Protein AF-E4RZ77-F1 (afdb_monomer_lite)

Organism: Leadbetterella byssophila (strain DSM 17132 / JCM 16389 / KACC 11308 / NBRC 106382 / 4M15) (NCBI:txid649349)

Structure (mmCIF, N/CA/C/O backbone):
data_AF-E4RZ77-F1
#
_entry.id   AF-E4RZ77-F1
#
loop_
_atom_site.group_PDB
_atom_site.id
_atom_site.type_symbol
_atom_site.label_atom_id
_atom_site.label_alt_id
_atom_site.label_comp_id
_atom_site.label_asym_id
_atom_site.label_entity_id
_atom_site.label_seq_id
_atom_site.pdbx_PDB_ins_code
_atom_site.Cartn_x
_atom_site.Cartn_y
_atom_site.Cartn_z
_atom_site.occupancy
_atom_site.B_iso_or_equiv
_atom_site.auth_seq_id
_atom_site.auth_comp_id
_atom_site.auth_asym_id
_atom_site.auth_atom_id
_atom_site.pdbx_PDB_model_num
ATOM 1 N N . MET A 1 1 ? -7.267 -19.653 8.651 1.00 52.59 1 MET A N 1
ATOM 2 C CA . MET A 1 1 ? -7.406 -18.235 8.252 1.00 52.59 1 MET A CA 1
ATOM 3 C C . MET A 1 1 ? -6.114 -17.526 8.634 1.00 52.59 1 MET A C 1
ATOM 5 O O . MET A 1 1 ? -5.550 -17.901 9.654 1.00 52.59 1 MET A O 1
ATOM 9 N N . LYS A 1 2 ? -5.582 -16.616 7.808 1.00 61.81 2 LYS A N 1
ATOM 10 C CA . LYS A 1 2 ? -4.310 -15.924 8.104 1.00 61.81 2 LYS A CA 1
ATOM 11 C C . LYS A 1 2 ? -4.500 -14.942 9.270 1.00 61.81 2 LYS A C 1
ATOM 13 O O . LYS A 1 2 ? -5.600 -14.421 9.427 1.00 61.81 2 LYS A O 1
ATOM 18 N N . ALA A 1 3 ? -3.452 -14.691 10.056 1.00 63.09 3 ALA A N 1
ATOM 19 C CA . ALA A 1 3 ? -3.509 -13.839 11.251 1.00 63.09 3 ALA A CA 1
ATOM 20 C C . ALA A 1 3 ? -4.127 -12.454 10.981 1.00 63.09 3 ALA A C 1
ATOM 22 O O . ALA A 1 3 ? -5.029 -12.033 11.700 1.00 63.09 3 ALA A O 1
ATOM 23 N N . ASP A 1 4 ? -3.731 -11.801 9.888 1.00 61.47 4 ASP A N 1
ATOM 24 C CA . ASP A 1 4 ? -4.245 -10.469 9.545 1.00 61.47 4 ASP A CA 1
ATOM 25 C C . ASP A 1 4 ? -5.733 -10.493 9.177 1.00 61.47 4 ASP A C 1
ATOM 27 O O . ASP A 1 4 ? -6.482 -9.589 9.526 1.00 61.47 4 ASP A O 1
ATOM 31 N N . SER A 1 5 ? -6.185 -11.563 8.519 1.00 66.88 5 SER A N 1
ATOM 32 C CA . SER A 1 5 ? -7.600 -11.761 8.189 1.00 66.88 5 SER A CA 1
ATOM 33 C C . SER A 1 5 ? -8.445 -11.959 9.448 1.00 66.88 5 SER A C 1
ATOM 35 O O . SER A 1 5 ? -9.553 -11.438 9.542 1.00 66.88 5 SER A O 1
ATOM 37 N N . ILE A 1 6 ? -7.901 -12.663 10.448 1.00 71.81 6 ILE A N 1
ATOM 38 C CA . ILE A 1 6 ? -8.545 -12.824 11.755 1.00 71.81 6 ILE A CA 1
ATOM 39 C C . ILE A 1 6 ? -8.648 -11.466 12.463 1.00 71.81 6 ILE A C 1
ATOM 41 O O . ILE A 1 6 ? -9.707 -11.155 13.002 1.00 71.81 6 ILE A O 1
ATOM 45 N N . TYR A 1 7 ? -7.591 -10.648 12.433 1.00 74.56 7 TYR A N 1
ATOM 46 C CA . TYR A 1 7 ? -7.603 -9.316 13.043 1.00 74.56 7 TYR A CA 1
ATOM 47 C C . TYR A 1 7 ? -8.608 -8.379 12.379 1.00 74.56 7 TYR A C 1
ATOM 49 O O . TYR A 1 7 ? -9.510 -7.884 13.051 1.00 74.56 7 TYR A O 1
ATOM 57 N N . ILE A 1 8 ? -8.482 -8.175 11.068 1.00 71.56 8 ILE A N 1
ATOM 58 C CA . ILE A 1 8 ? -9.276 -7.196 10.316 1.00 71.56 8 ILE A CA 1
ATOM 59 C C . ILE A 1 8 ? -10.777 -7.462 10.448 1.00 71.56 8 ILE A C 1
ATOM 61 O O . ILE A 1 8 ? -11.552 -6.521 10.580 1.00 71.56 8 ILE A O 1
ATOM 65 N N . HIS A 1 9 ? -11.189 -8.733 10.450 1.00 73.06 9 HIS A N 1
ATOM 66 C CA . HIS A 1 9 ? -12.605 -9.077 10.547 1.00 73.06 9 HIS A CA 1
ATOM 67 C C . HIS A 1 9 ? -13.142 -9.154 11.964 1.00 73.06 9 HIS A C 1
ATOM 69 O O . HIS A 1 9 ? -14.324 -8.907 12.156 1.00 73.06 9 HIS A O 1
ATOM 75 N N . HIS A 1 10 ? -12.332 -9.527 12.954 1.00 79.44 10 HIS A N 1
ATOM 76 C CA . HIS A 1 10 ? -12.881 -9.879 14.261 1.00 79.44 10 HIS A CA 1
ATOM 77 C C . HIS A 1 10 ? -12.445 -8.961 15.393 1.00 79.44 10 HIS A C 1
ATOM 79 O O . HIS A 1 10 ? -13.068 -9.021 16.448 1.00 79.44 10 HIS A O 1
ATOM 85 N N . PHE A 1 11 ? -11.437 -8.099 15.218 1.00 83.06 11 PHE A N 1
ATOM 86 C CA . PHE A 1 11 ? -10.984 -7.236 16.311 1.00 83.06 11 PHE A CA 1
ATOM 87 C C . PHE A 1 11 ? -12.094 -6.286 16.758 1.00 83.06 11 PHE A C 1
ATOM 89 O O . PHE A 1 11 ? -12.509 -6.318 17.918 1.00 83.06 11 PHE A O 1
ATOM 96 N N . THR A 1 12 ? -12.625 -5.495 15.825 1.00 76.81 12 THR A N 1
ATOM 97 C CA . THR A 1 12 ? -13.691 -4.536 16.119 1.00 76.81 12 THR A CA 1
ATOM 98 C C . THR A 1 12 ? -14.989 -5.220 16.572 1.00 76.81 12 THR A C 1
ATOM 100 O O . THR A 1 12 ? -15.514 -4.815 17.613 1.00 76.81 12 THR A O 1
ATOM 103 N N . PRO A 1 13 ? -15.489 -6.289 15.914 1.00 78.69 13 PRO A N 1
ATOM 104 C CA . PRO A 1 13 ? -16.694 -6.976 16.383 1.00 78.69 13 PRO A CA 1
ATOM 105 C C . PRO A 1 13 ? -16.557 -7.630 17.758 1.00 78.69 13 PRO A C 1
ATOM 107 O O . PRO A 1 13 ? -17.472 -7.521 18.574 1.00 78.69 13 PRO A O 1
ATOM 110 N N . VAL A 1 14 ? -15.423 -8.279 18.053 1.00 83.75 14 VAL A N 1
ATOM 111 C CA . VAL A 1 14 ? -15.197 -8.916 19.362 1.00 83.75 14 VAL A CA 1
ATOM 112 C C . VAL A 1 14 ? -15.096 -7.866 20.464 1.00 83.75 14 VAL A C 1
ATOM 114 O O . VAL A 1 14 ? -15.728 -8.031 21.509 1.00 83.75 14 VAL A O 1
ATOM 117 N N . LEU A 1 15 ? -14.351 -6.781 20.224 1.00 82.88 15 LEU A N 1
ATOM 118 C CA . LEU A 1 15 ? -14.255 -5.660 21.156 1.00 82.88 15 LEU A CA 1
ATOM 119 C C . LEU A 1 15 ? -15.638 -5.070 21.442 1.00 82.88 15 LEU A C 1
ATOM 121 O O . LEU A 1 15 ? -16.030 -4.977 22.603 1.00 82.88 15 LEU A O 1
ATOM 125 N N . ASN A 1 16 ? -16.419 -4.775 20.400 1.00 76.69 16 ASN A N 1
ATOM 126 C CA . ASN A 1 16 ? -17.764 -4.234 20.561 1.00 76.69 16 ASN A CA 1
ATOM 127 C C . ASN A 1 16 ? -18.700 -5.190 21.311 1.00 76.69 16 ASN A C 1
ATOM 129 O O . ASN A 1 16 ? -19.400 -4.771 22.231 1.00 76.69 16 ASN A O 1
ATOM 133 N N . ALA A 1 17 ? -18.689 -6.482 20.978 1.00 79.50 17 ALA A N 1
ATOM 134 C CA . ALA A 1 17 ? -19.526 -7.471 21.649 1.00 79.50 17 ALA A CA 1
ATOM 135 C C . ALA A 1 17 ? -19.209 -7.589 23.152 1.00 79.50 17 ALA A C 1
ATOM 137 O O . ALA A 1 17 ? -20.116 -7.811 23.959 1.00 79.50 17 ALA A O 1
ATOM 138 N N . LEU A 1 18 ? -17.941 -7.436 23.549 1.00 80.50 18 LEU A N 1
ATOM 139 C CA . LEU A 1 18 ? -17.551 -7.418 24.959 1.00 80.50 18 LEU A CA 1
ATOM 140 C C . LEU A 1 18 ? -17.906 -6.095 25.637 1.00 80.50 18 LEU A C 1
ATOM 142 O O . LEU A 1 18 ? -18.475 -6.135 26.724 1.00 80.50 18 LEU A O 1
ATOM 146 N N . CYS A 1 19 ? -17.664 -4.949 24.996 1.00 78.56 19 CYS A N 1
ATOM 147 C CA . CYS A 1 19 ? -18.075 -3.644 25.520 1.00 78.56 19 CYS A CA 1
ATOM 148 C C . CYS A 1 19 ? -19.591 -3.573 25.762 1.00 78.56 19 CYS A C 1
ATOM 150 O O . CYS A 1 19 ? -20.022 -3.082 26.801 1.00 78.56 19 CYS A O 1
ATOM 152 N N . GLN A 1 20 ? -20.408 -4.125 24.858 1.00 75.06 20 GLN A N 1
ATOM 153 C CA . GLN A 1 20 ? -21.867 -4.162 25.016 1.00 75.06 20 GLN A CA 1
ATOM 154 C C . GLN A 1 20 ? -22.331 -5.098 26.137 1.00 75.06 20 GLN A C 1
ATOM 156 O O . GLN A 1 20 ? -23.312 -4.805 26.816 1.00 75.06 20 GLN A O 1
ATOM 161 N N . ARG A 1 21 ? -21.642 -6.224 26.346 1.00 78.06 21 ARG A N 1
ATOM 162 C CA . ARG A 1 21 ? -21.999 -7.199 27.389 1.00 78.06 21 ARG A CA 1
ATOM 163 C C . ARG A 1 21 ? -21.503 -6.803 28.780 1.00 78.06 21 ARG A C 1
ATOM 165 O O . ARG A 1 21 ? -22.135 -7.165 29.771 1.00 78.06 21 ARG A O 1
ATOM 172 N N . TYR A 1 22 ? -20.384 -6.084 28.842 1.00 78.38 22 TYR A N 1
ATOM 173 C CA . TYR A 1 22 ? -19.678 -5.691 30.061 1.00 78.38 22 TYR A CA 1
ATOM 174 C C . TYR A 1 22 ? -19.578 -4.163 30.191 1.00 78.38 22 TYR A C 1
ATOM 176 O O . TYR A 1 22 ? -18.520 -3.640 30.525 1.00 78.38 22 TYR A O 1
ATOM 184 N N . LYS A 1 23 ? -20.683 -3.439 29.958 1.00 74.25 23 LYS A N 1
ATOM 185 C CA . LYS A 1 23 ? -20.753 -1.959 30.006 1.00 74.25 23 LYS A CA 1
ATOM 186 C C . LYS A 1 23 ? -20.242 -1.341 31.315 1.00 74.25 23 LYS A C 1
ATOM 188 O O . LYS A 1 23 ? -19.868 -0.177 31.349 1.00 74.25 23 LYS A O 1
ATOM 193 N N . GLN A 1 24 ? -20.266 -2.111 32.398 1.00 75.38 24 GLN A N 1
ATOM 194 C CA . GLN A 1 24 ? -19.825 -1.733 33.740 1.00 75.38 24 GLN A CA 1
ATOM 195 C C . GLN A 1 24 ? -18.312 -1.883 33.975 1.00 75.38 24 GLN A C 1
ATOM 197 O O . GLN A 1 24 ? -17.826 -1.490 35.033 1.00 75.38 24 GLN A O 1
ATOM 202 N N . VAL A 1 25 ? -17.584 -2.512 33.051 1.00 78.69 25 VAL A N 1
ATOM 203 C CA . VAL A 1 25 ? -16.140 -2.762 33.157 1.00 78.69 25 VAL A CA 1
ATOM 204 C C . VAL A 1 25 ? -15.375 -1.649 32.437 1.00 78.69 25 VAL A C 1
ATOM 206 O O . VAL A 1 25 ? -15.861 -1.118 31.440 1.00 78.69 25 VAL A O 1
ATOM 209 N N . ASP A 1 26 ? -14.186 -1.282 32.935 1.00 78.31 26 ASP A N 1
ATOM 210 C CA . ASP A 1 26 ? -13.347 -0.290 32.257 1.00 78.31 26 ASP A CA 1
ATOM 211 C C . ASP A 1 26 ? -12.991 -0.787 30.847 1.00 78.31 26 ASP A C 1
ATOM 213 O O . ASP A 1 26 ? -12.597 -1.939 30.646 1.00 78.31 26 ASP A O 1
ATOM 217 N N . PHE A 1 27 ? -13.136 0.101 29.866 1.00 75.25 27 PHE A N 1
ATOM 218 C CA . PHE A 1 27 ? -12.788 -0.150 28.477 1.00 75.25 27 PHE A CA 1
ATOM 219 C C . PHE A 1 27 ? -11.354 -0.665 28.319 1.00 75.25 27 PHE A C 1
ATOM 221 O O . PHE A 1 27 ? -11.128 -1.559 27.507 1.00 75.25 27 PHE A O 1
ATOM 228 N N . ASP A 1 28 ? -10.408 -0.138 29.099 1.00 77.00 28 ASP A N 1
ATOM 229 C CA . ASP A 1 28 ? -9.001 -0.534 28.997 1.00 77.00 28 ASP A CA 1
ATOM 230 C C . ASP A 1 28 ? -8.812 -2.012 29.368 1.00 77.00 28 ASP A C 1
ATOM 232 O O . ASP A 1 28 ? -8.105 -2.738 28.672 1.00 77.00 28 ASP A O 1
ATOM 236 N N . ASP A 1 29 ? -9.538 -2.498 30.379 1.00 82.94 29 ASP A N 1
ATOM 237 C CA . ASP A 1 29 ? -9.493 -3.906 30.783 1.00 82.94 29 ASP A CA 1
ATOM 238 C C . ASP A 1 29 ? -10.100 -4.824 29.701 1.00 82.94 29 ASP A C 1
ATOM 240 O O . ASP A 1 29 ? -9.615 -5.936 29.466 1.00 82.94 29 ASP A O 1
ATOM 244 N N . ILE A 1 30 ? -11.157 -4.367 29.015 1.00 83.12 30 ILE A N 1
ATOM 245 C CA . ILE A 1 30 ? -11.759 -5.095 27.886 1.00 83.12 30 ILE A CA 1
ATOM 246 C C . ILE A 1 30 ? -10.797 -5.118 26.695 1.00 83.12 30 ILE A C 1
ATOM 248 O O . ILE A 1 30 ? -10.587 -6.174 26.097 1.00 83.12 30 ILE A O 1
ATOM 252 N N . LEU A 1 31 ? -10.211 -3.970 26.351 1.00 82.31 31 LEU A N 1
ATOM 253 C CA . LEU A 1 31 ? -9.275 -3.830 25.242 1.00 82.31 31 LEU A CA 1
ATOM 254 C C . LEU A 1 31 ? -8.042 -4.722 25.441 1.00 82.31 31 LEU A C 1
ATOM 256 O O . LEU A 1 31 ? -7.656 -5.436 24.513 1.00 82.31 31 LEU A O 1
ATOM 260 N N . ASP A 1 32 ? -7.480 -4.743 26.650 1.00 83.44 32 ASP A N 1
ATOM 261 C CA . ASP A 1 32 ? -6.364 -5.618 27.017 1.00 83.44 32 ASP A CA 1
ATOM 262 C C . ASP A 1 32 ? -6.746 -7.096 26.866 1.00 83.44 32 ASP A C 1
ATOM 264 O O . ASP A 1 32 ? -6.014 -7.876 26.253 1.00 83.44 32 ASP A O 1
ATOM 268 N N . ALA A 1 33 ? -7.933 -7.491 27.338 1.00 87.00 33 ALA A N 1
ATOM 269 C CA . ALA A 1 33 ? -8.407 -8.866 27.200 1.00 87.00 33 ALA A CA 1
ATOM 270 C C . ALA A 1 33 ? -8.591 -9.292 25.731 1.00 87.00 33 ALA A C 1
ATOM 272 O O . ALA A 1 33 ? -8.323 -10.448 25.383 1.00 87.00 33 ALA A O 1
ATOM 273 N N . VAL A 1 34 ? -9.030 -8.374 24.863 1.00 87.06 34 VAL A N 1
ATOM 274 C CA . VAL A 1 34 ? -9.123 -8.607 23.416 1.00 87.06 34 VAL A CA 1
ATOM 275 C C . VAL A 1 34 ? -7.732 -8.737 22.806 1.00 87.06 34 VAL A C 1
ATOM 277 O O . VAL A 1 34 ? -7.481 -9.722 22.112 1.00 87.06 34 VAL A O 1
ATOM 280 N N . HIS A 1 35 ? -6.810 -7.813 23.088 1.00 84.25 35 HIS A N 1
ATOM 281 C CA . HIS A 1 35 ? -5.431 -7.888 22.594 1.00 84.25 35 HIS A CA 1
ATOM 282 C C . HIS A 1 35 ? -4.759 -9.211 22.963 1.00 84.25 35 HIS A C 1
ATOM 284 O O . HIS A 1 35 ? -4.233 -9.899 22.087 1.00 84.25 35 HIS A O 1
ATOM 290 N N . ASP A 1 36 ? -4.876 -9.619 24.220 1.00 85.81 36 ASP A N 1
ATOM 291 C CA . ASP A 1 36 ? -4.378 -10.897 24.709 1.00 85.81 36 ASP A CA 1
ATOM 292 C C . ASP A 1 36 ? -4.995 -12.110 23.978 1.00 85.81 36 ASP A C 1
ATOM 294 O O . ASP A 1 36 ? -4.348 -13.149 23.813 1.00 85.81 36 ASP A O 1
ATOM 298 N N . ALA A 1 37 ? -6.275 -12.039 23.597 1.00 88.56 37 ALA A N 1
ATOM 299 C CA . ALA A 1 37 ? -6.941 -13.111 22.859 1.00 88.56 37 ALA A CA 1
ATOM 300 C C . ALA A 1 37 ? -6.423 -13.217 21.421 1.00 88.56 37 ALA A C 1
ATOM 302 O O . ALA A 1 37 ? -6.232 -14.326 20.915 1.00 88.56 37 ALA A O 1
ATOM 303 N N . PHE A 1 38 ? -6.147 -12.079 20.783 1.00 85.12 38 PHE A N 1
ATOM 304 C CA . PHE A 1 38 ? -5.487 -12.045 19.481 1.00 85.12 38 PHE A CA 1
ATOM 305 C C . PHE A 1 38 ? -4.064 -12.584 19.560 1.00 85.12 38 PHE A C 1
ATOM 307 O O . PHE A 1 38 ? -3.690 -13.415 18.736 1.00 85.12 38 PHE A O 1
ATOM 314 N N . GLU A 1 39 ? -3.297 -12.200 20.576 1.00 84.81 39 GLU A N 1
ATOM 315 C CA . GLU A 1 39 ? -1.945 -12.718 20.783 1.00 84.81 39 GLU A CA 1
ATOM 316 C C . GLU A 1 39 ? -1.955 -14.239 21.020 1.00 84.81 39 GLU A C 1
ATOM 318 O O . GLU A 1 39 ? -1.176 -14.977 20.415 1.00 84.81 39 GLU A O 1
ATOM 323 N N . ALA A 1 40 ? -2.924 -14.745 21.791 1.00 86.00 40 ALA A N 1
ATOM 324 C CA . ALA A 1 40 ? -3.133 -16.181 21.962 1.00 86.00 40 ALA A CA 1
ATOM 325 C C . ALA A 1 40 ? -3.490 -16.898 20.648 1.00 86.00 40 ALA A C 1
ATOM 327 O O . ALA A 1 40 ? -3.106 -18.052 20.464 1.00 86.00 40 ALA A O 1
ATOM 328 N N . SER A 1 41 ? -4.201 -16.235 19.727 1.00 86.25 41 SER A N 1
ATOM 329 C CA . SER A 1 41 ? -4.529 -16.809 18.413 1.00 86.25 41 SER A CA 1
ATOM 330 C C . SER A 1 41 ? -3.292 -17.011 17.532 1.00 86.25 41 SER A C 1
ATOM 332 O O . SER A 1 41 ? -3.253 -17.966 16.760 1.00 86.25 41 SER A O 1
ATOM 334 N N . LEU A 1 42 ? -2.264 -16.162 17.678 1.00 81.38 42 LEU A N 1
ATOM 335 C CA . LEU A 1 42 ? -1.010 -16.260 16.920 1.00 81.38 42 LEU A CA 1
ATOM 336 C C . LEU A 1 42 ? -0.169 -17.470 17.340 1.00 81.38 42 LEU A C 1
ATOM 338 O O . LEU A 1 42 ? 0.537 -18.044 16.515 1.00 81.38 42 LEU A O 1
ATOM 342 N N . SER A 1 43 ? -0.262 -17.849 18.614 1.00 82.31 43 SER A N 1
ATOM 343 C CA . SER A 1 43 ? 0.471 -18.974 19.208 1.00 82.31 43 SER A CA 1
ATOM 344 C C . SER A 1 43 ? -0.324 -20.285 19.201 1.00 82.31 43 SER A C 1
ATOM 346 O O . SER A 1 43 ? 0.134 -21.285 19.748 1.00 82.31 43 SER A O 1
ATOM 348 N N . PHE A 1 44 ? -1.536 -20.298 18.636 1.00 83.25 44 PHE A N 1
ATOM 349 C CA . PHE A 1 44 ? -2.390 -21.481 18.630 1.00 83.25 44 PHE A CA 1
ATOM 350 C C . PHE A 1 44 ? -1.985 -22.440 17.502 1.00 83.25 44 PHE A C 1
ATOM 352 O O . PHE A 1 44 ? -2.116 -22.123 16.324 1.00 83.25 44 PHE A O 1
ATOM 359 N N . GLU A 1 45 ? -1.526 -23.640 17.862 1.00 77.00 45 GLU A N 1
ATOM 360 C CA . GLU A 1 45 ? -1.008 -24.638 16.908 1.00 77.00 45 GLU A CA 1
ATOM 361 C C . GLU A 1 45 ? -2.106 -25.363 16.097 1.00 77.00 45 GLU A C 1
ATOM 363 O O . GLU A 1 45 ? -1.806 -26.119 15.174 1.00 77.00 45 GLU A O 1
ATOM 368 N N . GLY A 1 46 ? -3.388 -25.141 16.417 1.00 80.69 46 GLY A N 1
ATOM 369 C CA . GLY A 1 46 ? -4.534 -25.770 15.753 1.00 80.69 46 GLY A CA 1
ATOM 370 C C . GLY A 1 46 ? -5.284 -24.863 14.770 1.00 80.69 46 GLY A C 1
ATOM 371 O O . GLY A 1 46 ? -5.087 -23.652 14.701 1.00 80.69 46 GLY A O 1
ATOM 372 N N . GLN A 1 47 ? -6.231 -25.437 14.025 1.00 79.69 47 GLN A N 1
ATOM 373 C CA . GLN A 1 47 ? -7.123 -24.655 13.167 1.00 79.69 47 GLN A CA 1
ATOM 374 C C . GLN A 1 47 ? -8.273 -24.042 13.978 1.00 79.69 47 GLN A C 1
ATOM 376 O O . GLN A 1 47 ? -9.059 -24.748 14.609 1.00 79.69 47 GLN A O 1
ATOM 381 N N . ILE A 1 48 ? -8.427 -22.720 13.901 1.00 82.25 48 ILE A N 1
ATOM 382 C CA . ILE A 1 48 ? -9.574 -22.014 14.481 1.00 82.25 48 ILE A CA 1
ATOM 383 C C . ILE A 1 48 ? -10.712 -21.986 13.450 1.00 82.25 48 ILE A C 1
ATOM 385 O O . ILE A 1 48 ? -10.652 -21.241 12.473 1.00 82.25 48 ILE A O 1
ATOM 389 N N . LEU A 1 49 ? -11.739 -22.819 13.648 1.00 77.12 49 LEU A N 1
ATOM 390 C CA . LEU A 1 49 ? -12.867 -22.960 12.709 1.00 77.12 49 LEU A CA 1
ATOM 391 C C . LEU A 1 49 ? -13.858 -21.787 12.760 1.00 77.12 49 LEU A C 1
ATOM 393 O O . LEU A 1 49 ? -14.430 -21.426 11.739 1.00 77.12 49 LEU A O 1
ATOM 397 N N . GLN A 1 50 ? -14.053 -21.186 13.938 1.00 82.62 50 GLN A N 1
ATOM 398 C CA . GLN A 1 50 ? -14.899 -20.003 14.134 1.00 82.62 50 GLN A CA 1
ATOM 399 C C . GLN A 1 50 ? -14.108 -18.915 14.872 1.00 82.62 50 GLN A C 1
ATOM 401 O O . GLN A 1 50 ? -14.205 -18.824 16.099 1.00 82.62 50 GLN A O 1
ATOM 406 N N . PRO A 1 51 ? -13.288 -18.124 14.155 1.00 84.25 51 PRO A N 1
ATOM 407 C CA . PRO A 1 51 ? -12.344 -17.201 14.777 1.00 84.25 51 PRO A CA 1
ATOM 408 C C . PRO A 1 51 ? -13.005 -16.150 15.664 1.00 84.25 51 PRO A C 1
ATOM 410 O O . PRO A 1 51 ? -12.602 -16.035 16.816 1.00 84.25 51 PRO A O 1
ATOM 413 N N . GLY A 1 52 ? -14.074 -15.488 15.210 1.00 81.75 52 GLY A N 1
ATOM 414 C CA . GLY A 1 52 ? -14.814 -14.523 16.034 1.00 81.75 52 GLY A CA 1
ATOM 415 C C . GLY A 1 52 ? -15.324 -15.118 17.355 1.00 81.75 52 GLY A C 1
ATOM 416 O O . GLY A 1 52 ? -15.020 -14.609 18.432 1.00 81.75 52 GLY A O 1
ATOM 417 N N . ALA A 1 53 ? -16.014 -16.264 17.306 1.00 82.12 53 ALA A N 1
ATOM 418 C CA . ALA A 1 53 ? -16.537 -16.931 18.505 1.00 82.12 53 ALA A CA 1
ATOM 419 C C . ALA A 1 53 ? -15.438 -17.512 19.415 1.00 82.12 53 ALA A C 1
ATOM 421 O O . ALA A 1 53 ? -15.636 -17.674 20.623 1.00 82.12 53 ALA A O 1
ATOM 422 N N . TRP A 1 54 ? -14.292 -17.894 18.850 1.00 89.94 54 TRP A N 1
ATOM 423 C CA . TRP A 1 54 ? -13.134 -18.343 19.619 1.00 89.94 54 TRP A CA 1
ATOM 424 C C . TRP A 1 54 ? -12.470 -17.165 20.336 1.00 89.94 54 TRP A C 1
ATOM 426 O O . TRP A 1 54 ? -12.317 -17.218 21.555 1.00 89.94 54 TRP A O 1
ATOM 436 N N . LEU A 1 55 ? -12.169 -16.085 19.608 1.00 88.25 55 LEU A N 1
ATOM 437 C CA . LEU A 1 55 ? -11.562 -14.861 20.134 1.00 88.25 55 LEU A CA 1
ATOM 438 C C . LEU A 1 55 ? -12.416 -14.256 21.237 1.00 88.25 55 LEU A C 1
ATOM 440 O O . LEU A 1 55 ? -11.904 -13.972 22.315 1.00 88.25 55 LEU A O 1
ATOM 444 N N . TYR A 1 56 ? -13.724 -14.156 21.003 1.00 87.19 56 TYR A N 1
ATOM 445 C CA . TYR A 1 56 ? -14.675 -13.692 22.000 1.00 87.19 56 TYR A CA 1
ATOM 446 C C . TYR A 1 56 ? -14.583 -14.493 23.299 1.00 87.19 56 TYR A C 1
ATOM 448 O O . TYR A 1 56 ? -14.434 -13.919 24.371 1.00 87.19 56 TYR A O 1
ATOM 456 N N . ARG A 1 57 ? -14.606 -15.831 23.217 1.00 88.25 57 ARG A N 1
ATOM 457 C CA . ARG A 1 57 ? -14.531 -16.700 24.402 1.00 88.25 57 ARG A CA 1
ATOM 458 C C . ARG A 1 57 ? -13.189 -16.599 25.123 1.00 88.25 57 ARG A C 1
ATOM 460 O O . ARG A 1 57 ? -13.154 -16.679 26.349 1.00 88.25 57 ARG A O 1
ATOM 467 N N . VAL A 1 58 ? -12.085 -16.472 24.389 1.00 90.56 58 VAL A N 1
ATOM 468 C CA . VAL A 1 58 ? -10.749 -16.328 24.987 1.00 90.56 58 VAL A CA 1
ATOM 469 C C . VAL A 1 58 ? -10.621 -14.976 25.686 1.00 90.56 58 VAL A C 1
ATOM 471 O O . VAL A 1 58 ? -10.193 -14.940 26.841 1.00 90.56 58 VAL A O 1
ATOM 474 N N . ALA A 1 59 ? -11.059 -13.899 25.036 1.00 90.19 59 ALA A N 1
ATOM 475 C CA . ALA A 1 59 ? -11.086 -12.558 25.605 1.00 90.19 59 ALA A CA 1
ATOM 476 C C . ALA A 1 59 ? -12.008 -12.489 26.835 1.00 90.19 59 ALA A C 1
ATOM 478 O O . ALA A 1 59 ? -11.574 -12.051 27.895 1.00 90.19 59 ALA A O 1
ATOM 479 N N . GLU A 1 60 ? -13.230 -13.032 26.757 1.00 90.75 60 GLU A N 1
ATOM 480 C CA . GLU A 1 60 ? -14.175 -13.102 27.885 1.00 90.75 60 GLU A CA 1
ATOM 481 C C . GLU A 1 60 ? -13.557 -13.836 29.087 1.00 90.75 60 GLU A C 1
ATOM 483 O O . GLU A 1 60 ? -13.603 -13.352 30.217 1.00 90.75 60 GLU A O 1
ATOM 488 N N . ARG A 1 61 ? -12.908 -14.988 28.864 1.00 90.38 61 ARG A N 1
ATOM 489 C CA . ARG A 1 61 ? -12.246 -15.746 29.940 1.00 90.38 61 ARG A CA 1
ATOM 490 C C . ARG A 1 61 ? -11.109 -14.967 30.589 1.00 90.38 61 ARG A C 1
ATOM 492 O O . ARG A 1 61 ? -10.979 -15.007 31.812 1.00 90.38 61 ARG A O 1
ATOM 499 N N . LYS A 1 62 ? -10.288 -14.283 29.791 1.00 90.88 62 LYS A N 1
ATOM 500 C CA . LYS A 1 62 ? -9.175 -13.463 30.286 1.00 90.88 62 LYS A CA 1
ATOM 501 C C . LYS A 1 62 ? -9.673 -12.264 31.084 1.00 90.88 62 LYS A C 1
ATOM 503 O O . LYS A 1 62 ? -9.189 -12.051 32.196 1.00 90.88 62 LYS A O 1
ATOM 508 N N . LEU A 1 63 ? -10.696 -11.577 30.579 1.00 89.75 63 LEU A N 1
ATOM 509 C CA . LEU A 1 63 ? -11.372 -10.486 31.274 1.00 89.75 63 LEU A CA 1
ATOM 510 C C . LEU A 1 63 ? -11.918 -10.955 32.628 1.00 89.75 63 LEU A C 1
ATOM 512 O O . LEU A 1 63 ? -11.580 -10.399 33.669 1.00 89.75 63 LEU A O 1
ATOM 516 N N . LEU A 1 64 ? -12.694 -12.042 32.648 1.00 88.88 64 LEU A N 1
ATOM 517 C CA . LEU A 1 64 ? -13.257 -12.594 33.884 1.00 88.88 64 LEU A CA 1
ATOM 518 C C . LEU A 1 64 ? -12.174 -13.043 34.874 1.00 88.88 64 LEU A C 1
ATOM 520 O O . LEU A 1 64 ? -12.319 -12.837 36.079 1.00 88.88 64 LEU A O 1
ATOM 524 N N . HIS A 1 65 ? -11.087 -13.649 34.390 1.00 88.19 65 HIS A N 1
ATOM 525 C CA . HIS A 1 65 ? -9.945 -14.021 35.226 1.00 88.19 65 HIS A CA 1
ATOM 526 C C . HIS A 1 65 ? -9.301 -12.787 35.879 1.00 88.19 65 HIS A C 1
ATOM 528 O O . HIS A 1 65 ? -9.038 -12.785 37.083 1.00 88.19 65 HIS A O 1
ATOM 534 N N . PHE A 1 66 ? -9.093 -11.724 35.105 1.00 86.19 66 PHE A N 1
ATOM 535 C CA . PHE A 1 66 ? -8.539 -10.465 35.587 1.00 86.19 66 PHE A CA 1
ATOM 536 C C . PHE A 1 66 ? -9.442 -9.774 36.622 1.00 86.19 66 PHE A C 1
ATOM 538 O O . PHE A 1 66 ? -8.967 -9.408 37.700 1.00 86.19 66 PHE A O 1
ATOM 545 N N . LEU A 1 67 ? -10.747 -9.670 36.348 1.00 85.12 67 LEU A N 1
ATOM 546 C CA . LEU A 1 67 ? -11.726 -9.050 37.250 1.00 85.12 67 LEU A CA 1
ATOM 547 C C . LEU A 1 67 ? -11.813 -9.783 38.593 1.00 85.12 67 LEU A C 1
ATOM 549 O O . LEU A 1 67 ? -11.810 -9.148 39.649 1.00 85.12 67 LEU A O 1
ATOM 553 N N . ARG A 1 68 ? -11.805 -11.126 38.567 1.00 86.12 68 ARG A N 1
ATOM 554 C CA . ARG A 1 68 ? -11.757 -11.955 39.784 1.00 86.12 68 ARG A CA 1
ATOM 555 C C . ARG A 1 68 ? -10.494 -11.691 40.595 1.00 86.12 68 ARG A C 1
ATOM 557 O O . ARG A 1 68 ? -10.579 -11.526 41.804 1.00 86.12 68 ARG A O 1
ATOM 564 N N . LYS A 1 69 ? -9.331 -11.609 39.941 1.00 87.12 69 LYS A N 1
ATOM 565 C CA . LYS A 1 69 ? -8.050 -11.358 40.620 1.00 87.12 69 LYS A CA 1
ATOM 566 C C . LYS A 1 69 ? -8.007 -9.990 41.314 1.00 87.12 69 LYS A C 1
ATOM 568 O O . LYS A 1 69 ? -7.330 -9.855 42.328 1.00 87.12 69 LYS A O 1
ATOM 573 N N . ARG A 1 70 ? -8.721 -8.988 40.789 1.00 82.25 70 ARG A N 1
ATOM 574 C CA . ARG A 1 70 ? -8.814 -7.637 41.369 1.00 82.25 70 ARG A CA 1
ATOM 575 C C . ARG A 1 70 ? -9.996 -7.443 42.332 1.00 82.25 70 ARG A C 1
ATOM 577 O O . ARG A 1 70 ? -10.193 -6.327 42.798 1.00 82.25 70 ARG A O 1
ATOM 584 N N . ASN A 1 71 ? -10.766 -8.494 42.642 1.00 79.31 71 ASN A N 1
ATOM 585 C CA . ASN A 1 71 ? -11.999 -8.414 43.442 1.00 79.31 71 ASN A CA 1
ATOM 586 C C . ASN A 1 71 ? -12.999 -7.358 42.930 1.00 79.31 71 ASN A C 1
ATOM 588 O O . ASN A 1 71 ? -13.741 -6.766 43.711 1.00 79.31 71 ASN A O 1
ATOM 592 N N . ILE A 1 72 ? -13.036 -7.125 41.615 1.00 73.62 72 ILE A N 1
ATOM 593 C CA . ILE A 1 72 ? -13.992 -6.199 41.005 1.00 73.62 72 ILE A CA 1
ATOM 594 C C . ILE A 1 72 ? -15.325 -6.950 40.844 1.00 73.62 72 ILE A C 1
ATOM 596 O O . ILE A 1 72 ? -15.365 -7.962 40.130 1.00 73.62 72 ILE A O 1
ATOM 600 N N . PRO A 1 73 ? -16.420 -6.507 41.495 1.00 68.50 73 PRO A N 1
ATOM 601 C CA . PRO A 1 73 ? -17.731 -7.116 41.312 1.00 68.50 73 PRO A CA 1
ATOM 602 C C . PRO A 1 73 ? -18.166 -6.929 39.857 1.00 68.50 73 PRO A C 1
ATOM 604 O O . PRO A 1 73 ? -18.315 -5.802 39.393 1.00 68.50 73 PRO A O 1
ATOM 607 N N . HIS A 1 74 ? -18.377 -8.023 39.129 1.00 64.81 74 HIS A N 1
ATOM 608 C CA . HIS A 1 74 ? -18.978 -7.964 37.801 1.00 64.81 74 HIS A CA 1
ATOM 609 C C . HIS A 1 74 ? -20.451 -8.341 37.930 1.00 64.81 74 HIS A C 1
ATOM 611 O O . HIS A 1 74 ? -20.781 -9.431 38.399 1.00 64.81 74 HIS A O 1
ATOM 617 N N . LEU A 1 75 ? -21.344 -7.423 37.547 1.00 59.81 75 LEU A N 1
ATOM 618 C CA . LEU A 1 75 ? -22.758 -7.750 37.380 1.00 59.81 75 LEU A CA 1
ATOM 619 C C . LEU A 1 75 ? -22.928 -8.872 36.339 1.00 59.81 75 LEU A C 1
ATOM 621 O O . LEU A 1 75 ? -22.063 -9.030 35.467 1.00 59.81 75 LEU A O 1
ATOM 625 N N . PRO A 1 76 ? -24.026 -9.647 36.417 1.00 60.34 76 PRO A N 1
ATOM 626 C CA . PRO A 1 76 ? -24.369 -10.596 35.370 1.00 60.34 76 PRO A CA 1
ATOM 627 C C . PRO A 1 76 ? -24.410 -9.887 34.003 1.00 60.34 76 PRO A C 1
ATOM 629 O O . PRO A 1 76 ? -24.840 -8.734 33.933 1.00 60.34 76 PRO A O 1
ATOM 632 N N . PRO A 1 77 ? -23.931 -10.551 32.936 1.00 58.56 77 PRO A N 1
ATOM 633 C CA . PRO A 1 77 ? -23.881 -9.966 31.600 1.00 58.56 77 PRO A CA 1
ATOM 634 C C . PRO A 1 77 ? -25.275 -9.525 31.150 1.00 58.56 77 PRO A C 1
ATOM 636 O O . PRO A 1 77 ? -26.249 -10.240 31.394 1.00 58.56 77 PRO A O 1
ATOM 639 N N . ASP A 1 78 ? -25.365 -8.378 30.475 1.00 54.69 78 ASP A N 1
ATOM 640 C CA . ASP A 1 78 ? -26.628 -7.899 29.909 1.00 54.69 78 ASP A CA 1
ATOM 641 C C . ASP A 1 78 ? -27.123 -8.894 28.831 1.00 54.69 78 ASP A C 1
ATOM 643 O O . ASP A 1 78 ? -26.418 -9.129 27.840 1.00 54.69 78 ASP A O 1
ATOM 647 N N . PRO A 1 79 ? -28.303 -9.523 29.002 1.00 52.19 79 PRO A N 1
ATOM 648 C CA . PRO A 1 79 ? -28.833 -10.489 28.043 1.00 52.19 79 PRO A CA 1
ATOM 649 C C . PRO A 1 79 ? -29.309 -9.845 26.729 1.00 52.19 79 PRO A C 1
ATOM 651 O O . PRO A 1 79 ? -29.572 -10.572 25.773 1.00 52.19 79 PRO A O 1
ATOM 654 N N . SER A 1 80 ? -29.411 -8.512 26.653 1.00 52.97 80 SER A N 1
ATOM 655 C CA . SER A 1 80 ? -29.942 -7.772 25.495 1.00 52.97 80 SER A CA 1
ATOM 656 C C . SER A 1 80 ? -28.937 -7.512 24.362 1.00 52.97 80 SER A C 1
ATOM 658 O O . SER A 1 80 ? -29.239 -6.747 23.441 1.00 52.97 80 SER A O 1
ATOM 660 N N . GLY A 1 81 ? -27.758 -8.151 24.402 1.00 50.88 81 GLY A N 1
ATOM 661 C CA . GLY A 1 81 ? -26.683 -7.976 23.422 1.00 50.88 81 GLY A CA 1
ATOM 662 C C . GLY A 1 81 ? -27.192 -7.993 21.977 1.00 50.88 81 GLY A C 1
ATOM 663 O O . GLY A 1 81 ? -27.561 -9.041 21.444 1.00 50.88 81 GLY A O 1
ATOM 664 N N . HIS A 1 82 ? -27.226 -6.817 21.349 1.00 46.41 82 HIS A N 1
ATOM 665 C CA . HIS A 1 82 ? -27.661 -6.665 19.968 1.00 46.41 82 HIS A CA 1
ATOM 666 C C . HIS A 1 82 ? -26.679 -7.383 19.037 1.00 46.41 82 HIS A C 1
ATOM 668 O O . HIS A 1 82 ? -25.473 -7.138 19.077 1.00 46.41 82 HIS A O 1
ATOM 674 N N . LYS A 1 83 ? -27.202 -8.249 18.164 1.00 52.22 83 LYS A N 1
ATOM 675 C CA . LYS A 1 83 ? -26.463 -8.768 17.007 1.00 52.22 83 LYS A CA 1
ATOM 676 C C . LYS A 1 83 ? -26.433 -7.684 15.928 1.00 52.22 83 LYS A C 1
ATOM 678 O O . LYS A 1 83 ? -27.254 -7.709 15.018 1.00 52.22 83 LYS A O 1
ATOM 683 N N . ALA A 1 84 ? -25.548 -6.705 16.076 1.00 57.28 84 ALA A N 1
ATOM 684 C CA . ALA A 1 84 ? -25.206 -5.814 14.971 1.00 57.28 84 ALA A CA 1
ATOM 685 C C . ALA A 1 84 ? -24.381 -6.590 13.928 1.00 57.28 84 ALA A C 1
ATOM 687 O O . ALA A 1 84 ? -23.643 -7.508 14.300 1.00 57.28 84 ALA A O 1
ATOM 688 N N . ASP A 1 85 ? -24.520 -6.244 12.647 1.00 67.75 85 ASP A N 1
ATOM 689 C CA . ASP A 1 85 ? -23.651 -6.776 11.593 1.00 67.75 85 ASP A CA 1
ATOM 690 C C . ASP A 1 85 ? -22.188 -6.386 11.892 1.00 67.75 85 ASP A C 1
ATOM 692 O O . ASP A 1 85 ? -21.911 -5.267 12.332 1.00 67.75 85 ASP A O 1
ATOM 696 N N . GLU A 1 86 ? -21.246 -7.311 11.700 1.00 70.06 86 GLU A N 1
ATOM 697 C CA . GLU A 1 86 ? -19.819 -7.092 11.975 1.00 70.06 86 GLU A CA 1
ATOM 698 C C . GLU A 1 86 ? -19.264 -5.920 11.147 1.00 70.06 86 GLU A C 1
ATOM 700 O O . GLU A 1 86 ? -18.463 -5.120 11.649 1.00 70.06 86 GLU A O 1
ATOM 705 N N . ASP A 1 87 ? -19.726 -5.787 9.899 1.00 72.69 87 ASP A N 1
ATOM 706 C CA . ASP A 1 87 ? -19.329 -4.696 9.009 1.00 72.69 87 ASP A CA 1
ATOM 707 C C . ASP A 1 87 ? -19.879 -3.345 9.496 1.00 72.69 87 ASP A C 1
ATOM 709 O O . ASP A 1 87 ? -19.140 -2.360 9.525 1.00 72.69 87 ASP A O 1
ATOM 713 N N . ASP A 1 88 ? -21.137 -3.299 9.949 1.00 73.38 88 ASP A N 1
ATOM 714 C CA . ASP A 1 88 ? -21.780 -2.075 10.448 1.00 73.38 88 ASP A CA 1
ATOM 715 C C . ASP A 1 88 ? -21.043 -1.515 11.663 1.00 73.38 88 ASP A C 1
ATOM 717 O O . ASP A 1 88 ? -20.758 -0.316 11.737 1.00 73.38 88 ASP A O 1
ATOM 721 N N . VAL A 1 89 ? -20.681 -2.386 12.607 1.00 74.00 89 VAL A N 1
ATOM 722 C CA . VAL A 1 89 ? -19.905 -2.005 13.794 1.00 74.00 89 VAL A CA 1
ATOM 723 C C . VAL A 1 89 ? -18.542 -1.448 13.384 1.00 74.00 89 VAL A C 1
ATOM 725 O O . VAL A 1 89 ? -18.080 -0.444 13.930 1.00 74.00 89 VAL A O 1
ATOM 728 N N . THR A 1 90 ? -17.902 -2.078 12.402 1.00 79.25 90 THR A N 1
ATOM 729 C CA . THR A 1 90 ? -16.563 -1.695 11.951 1.00 79.25 90 THR A CA 1
ATOM 730 C C . THR A 1 90 ? -16.565 -0.351 11.223 1.00 79.25 90 THR A C 1
ATOM 732 O O . THR A 1 90 ? -15.736 0.513 11.520 1.00 79.25 90 THR A O 1
ATOM 735 N N . LEU A 1 91 ? -17.532 -0.125 10.331 1.00 81.56 91 LEU A N 1
ATOM 736 C CA . LEU A 1 91 ? -17.723 1.154 9.640 1.00 81.56 91 LEU A CA 1
ATOM 737 C C . LEU A 1 91 ? -18.106 2.277 10.607 1.00 81.56 91 LEU A C 1
ATOM 739 O O . LEU A 1 91 ? -17.647 3.407 10.453 1.00 81.56 91 LEU A O 1
ATOM 743 N N . THR A 1 92 ? -18.881 1.955 11.640 1.00 79.56 92 THR A N 1
ATOM 744 C CA . THR A 1 92 ? -19.251 2.898 12.697 1.00 79.56 92 THR A CA 1
ATOM 745 C C . THR A 1 92 ? -18.032 3.335 13.515 1.00 79.56 92 THR A C 1
ATOM 747 O O . THR A 1 92 ? -17.842 4.530 13.756 1.00 79.56 92 THR A O 1
ATOM 750 N N . LEU A 1 93 ? -17.154 2.397 13.898 1.00 81.62 93 LEU A N 1
ATOM 751 C CA . LEU A 1 93 ? -15.893 2.735 14.564 1.00 81.62 93 LEU A CA 1
ATOM 752 C C . LEU A 1 93 ? -14.979 3.557 13.648 1.00 81.62 93 LEU A C 1
ATOM 754 O O . LEU A 1 93 ? -14.346 4.508 14.106 1.00 81.62 93 LEU A O 1
ATOM 758 N N . LEU A 1 94 ? -14.910 3.204 12.363 1.00 85.62 94 LEU A N 1
ATOM 759 C CA . LEU A 1 94 ? -14.115 3.934 11.382 1.00 85.62 94 LEU A CA 1
ATOM 760 C C . LEU A 1 94 ? -14.576 5.391 11.253 1.00 85.62 94 LEU A C 1
ATOM 762 O O . LEU A 1 94 ? -13.747 6.294 11.361 1.00 85.62 94 LEU A O 1
ATOM 766 N N . ASP A 1 95 ? -15.879 5.627 11.077 1.00 84.56 95 ASP A N 1
ATOM 767 C CA . ASP A 1 95 ? -16.449 6.976 11.014 1.00 84.56 95 ASP A CA 1
ATOM 768 C C . ASP A 1 95 ? -16.145 7.763 12.294 1.00 84.56 95 ASP A C 1
ATOM 770 O O . ASP A 1 95 ? -15.651 8.888 12.228 1.00 84.56 95 ASP A O 1
ATOM 774 N N . PHE A 1 96 ? -16.326 7.149 13.467 1.00 84.38 96 PHE A N 1
ATOM 775 C CA . PHE A 1 96 ? -15.968 7.778 14.735 1.00 84.38 96 PHE A CA 1
ATOM 776 C C . PHE A 1 96 ? -14.491 8.199 14.768 1.00 84.38 96 PHE A C 1
ATOM 778 O O . PHE A 1 96 ? -14.196 9.375 14.986 1.00 84.38 96 PHE A O 1
ATOM 785 N N . LEU A 1 97 ? -13.564 7.266 14.514 1.00 86.62 97 LEU A N 1
ATOM 786 C CA . LEU A 1 97 ? -12.115 7.497 14.587 1.00 86.62 97 LEU A CA 1
ATOM 787 C C . LEU A 1 97 ? -11.637 8.585 13.622 1.00 86.62 97 LEU A C 1
ATOM 789 O O . LEU A 1 97 ? -10.682 9.302 13.924 1.00 86.62 97 LEU A O 1
ATOM 793 N N . LEU A 1 98 ? -12.302 8.732 12.478 1.00 88.00 98 LEU A N 1
ATOM 794 C CA . LEU A 1 98 ? -11.993 9.771 11.500 1.00 88.00 98 LEU A CA 1
ATOM 795 C C . LEU A 1 98 ? -12.595 11.141 11.847 1.00 88.00 98 LEU A C 1
ATOM 797 O O . LEU A 1 98 ? -12.185 12.136 11.257 1.00 88.00 98 LEU A O 1
ATOM 801 N N . ASN A 1 99 ? -13.489 11.224 12.836 1.00 85.06 99 ASN A N 1
ATOM 802 C CA . ASN A 1 99 ? -14.153 12.465 13.247 1.00 85.06 99 ASN A CA 1
ATOM 803 C C . ASN A 1 99 ? -13.791 12.941 14.671 1.00 85.06 99 ASN A C 1
ATOM 805 O O . ASN A 1 99 ? -14.216 14.020 15.082 1.00 85.06 99 ASN A O 1
ATOM 809 N N . ILE A 1 100 ? -12.975 12.197 15.427 1.00 84.94 100 ILE A N 1
ATOM 810 C CA . ILE A 1 100 ? -12.499 12.603 16.767 1.00 84.94 100 ILE A CA 1
ATOM 811 C C . ILE A 1 100 ? -11.705 13.917 16.738 1.00 84.94 100 ILE A C 1
ATOM 813 O O . ILE A 1 100 ? -11.024 14.223 15.758 1.00 84.94 100 ILE A O 1
ATOM 817 N N . GLU A 1 101 ? -11.708 14.685 17.825 1.00 86.38 101 GLU A N 1
ATOM 818 C CA . GLU A 1 101 ? -10.977 15.956 17.915 1.00 86.38 101 GLU A CA 1
ATOM 819 C C . GLU A 1 101 ? -9.462 15.737 18.113 1.00 86.38 101 GLU A C 1
ATOM 821 O O . GLU A 1 101 ? -8.924 15.725 19.218 1.00 86.38 101 GLU A O 1
ATOM 826 N N . THR A 1 102 ? -8.739 15.508 17.015 1.00 87.62 102 THR A N 1
ATOM 827 C CA . THR A 1 102 ? -7.277 15.365 17.002 1.00 87.62 102 THR A CA 1
ATOM 828 C C . THR A 1 102 ? -6.711 15.710 15.623 1.00 87.62 102 THR A C 1
ATOM 830 O O . THR A 1 102 ? -7.448 15.997 14.683 1.00 87.62 102 THR A O 1
ATOM 833 N N . LYS A 1 103 ? -5.382 15.678 15.478 1.00 90.75 103 LYS A N 1
ATOM 834 C CA . LYS A 1 103 ? -4.719 15.901 14.185 1.00 90.75 103 LYS A CA 1
ATOM 835 C C . LYS A 1 103 ? -5.078 14.791 13.193 1.00 90.75 103 LYS A C 1
ATOM 837 O O . LYS A 1 103 ? -5.024 13.620 13.554 1.00 90.75 103 LYS A O 1
ATOM 842 N N . ASP A 1 104 ? -5.283 15.137 11.926 1.00 91.00 104 ASP A N 1
ATOM 843 C CA . ASP A 1 104 ? -5.638 14.187 10.855 1.00 91.00 104 ASP A CA 1
ATOM 844 C C . ASP A 1 104 ? -4.731 12.958 10.780 1.00 91.00 104 ASP A C 1
ATOM 846 O O . ASP A 1 104 ? -5.199 11.828 10.665 1.00 91.00 104 ASP A O 1
ATOM 850 N N . ARG A 1 105 ? -3.420 13.156 10.938 1.00 92.44 105 ARG A N 1
ATOM 851 C CA . ARG A 1 105 ? -2.464 12.044 10.952 1.00 92.44 105 ARG A CA 1
ATOM 852 C C . ARG A 1 105 ? -2.713 11.062 12.102 1.00 92.44 105 ARG A C 1
ATOM 854 O O . ARG A 1 105 ? -2.530 9.864 11.918 1.00 92.44 105 ARG A O 1
ATOM 861 N N . ASN A 1 106 ? -3.127 11.552 13.270 1.00 92.75 106 ASN A N 1
ATOM 862 C CA . ASN A 1 106 ? -3.462 10.686 14.396 1.00 92.75 106 ASN A CA 1
ATOM 863 C C . ASN A 1 106 ? -4.748 9.912 14.093 1.00 92.75 106 ASN A C 1
ATOM 865 O O . ASN A 1 106 ? -4.757 8.707 14.296 1.00 92.75 106 ASN A O 1
ATOM 869 N N . ARG A 1 107 ? -5.780 10.566 13.537 1.00 92.75 107 ARG A N 1
ATOM 870 C CA . ARG A 1 107 ? -7.032 9.906 13.113 1.00 92.75 107 ARG A CA 1
ATOM 871 C C . ARG A 1 107 ? -6.753 8.711 12.198 1.00 92.75 107 ARG A C 1
ATOM 873 O O . ARG A 1 107 ? -7.201 7.603 12.476 1.00 92.75 107 ARG A O 1
ATOM 880 N N . LEU A 1 108 ? -5.922 8.916 11.170 1.00 94.75 108 LEU A N 1
ATOM 881 C CA . LEU A 1 108 ? -5.502 7.855 10.247 1.00 94.75 108 LEU A CA 1
ATOM 882 C C . LEU A 1 108 ? -4.733 6.733 10.948 1.00 94.75 108 LEU A C 1
ATOM 884 O O . LEU A 1 108 ? -5.012 5.567 10.698 1.00 94.75 108 LEU A O 1
ATOM 888 N N . ALA A 1 109 ? -3.787 7.062 11.833 1.00 93.50 109 ALA A N 1
ATOM 889 C CA . ALA A 1 109 ? -3.025 6.054 12.571 1.00 93.50 109 ALA A CA 1
ATOM 890 C C . ALA A 1 109 ? -3.933 5.172 13.443 1.00 93.50 109 ALA A C 1
ATOM 892 O O . ALA A 1 109 ? -3.744 3.959 13.489 1.00 93.50 109 ALA A O 1
ATOM 893 N N . LEU A 1 110 ? -4.931 5.770 14.102 1.00 91.12 110 LEU A N 1
ATOM 894 C CA . LEU A 1 110 ? -5.891 5.036 14.925 1.00 91.12 110 LEU A CA 1
ATOM 895 C C . LEU A 1 110 ? -6.809 4.157 14.077 1.00 91.12 110 LEU A C 1
ATOM 897 O O . LEU A 1 110 ? -7.002 2.993 14.414 1.00 91.12 110 LEU A O 1
ATOM 901 N N . ALA A 1 111 ? -7.328 4.679 12.963 1.00 91.31 111 ALA A N 1
ATOM 902 C CA . ALA A 1 111 ? -8.147 3.902 12.039 1.00 91.31 111 ALA A CA 1
ATOM 903 C C . ALA A 1 111 ? -7.365 2.714 11.447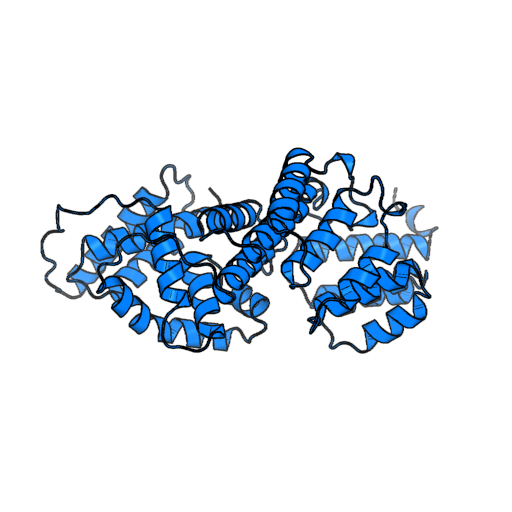 1.00 91.31 111 ALA A C 1
ATOM 905 O O . ALA A 1 111 ? -7.844 1.583 11.471 1.00 91.31 111 ALA A O 1
ATOM 906 N N . LEU A 1 112 ? -6.130 2.933 10.979 1.00 92.19 112 LEU A N 1
ATOM 907 C CA . LEU A 1 112 ? -5.269 1.870 10.442 1.00 92.19 112 LEU A CA 1
ATOM 908 C C . LEU A 1 112 ? -4.951 0.789 11.477 1.00 92.19 112 LEU A C 1
ATOM 910 O O . LEU A 1 112 ? -4.872 -0.378 11.110 1.00 92.19 112 LEU A O 1
ATOM 914 N N . PHE A 1 113 ? -4.810 1.155 12.751 1.00 87.69 113 PHE A N 1
ATOM 915 C CA . PHE A 1 113 ? -4.578 0.191 13.822 1.00 87.69 113 PHE A CA 1
ATOM 916 C C . PHE A 1 113 ? -5.850 -0.583 14.188 1.00 87.69 113 PHE A C 1
ATOM 918 O O . PHE A 1 113 ? -5.897 -1.798 14.031 1.00 87.69 113 PHE A O 1
ATOM 925 N N . TYR A 1 114 ? -6.897 0.113 14.642 1.00 82.50 114 TYR A N 1
ATOM 926 C CA . TYR A 1 114 ? -8.076 -0.524 15.239 1.00 82.50 114 TYR A CA 1
ATOM 927 C C . TYR A 1 114 ? -9.052 -1.125 14.224 1.00 82.50 114 TYR A C 1
ATOM 929 O O . TYR A 1 114 ? -9.786 -2.041 14.582 1.00 82.50 114 TYR A O 1
ATOM 937 N N . VAL A 1 115 ? -9.075 -0.609 12.990 1.00 84.88 115 VAL A N 1
ATOM 938 C CA . VAL A 1 115 ? -9.947 -1.095 11.905 1.00 84.88 115 VAL A CA 1
ATOM 939 C C . VAL A 1 115 ? -9.130 -1.796 10.822 1.00 84.88 115 VAL A C 1
ATOM 941 O O . VAL A 1 115 ? -9.502 -2.865 10.352 1.00 84.88 115 VAL A O 1
ATOM 944 N N . GLY A 1 116 ? -8.004 -1.202 10.419 1.00 84.50 116 GLY A N 1
ATOM 945 C CA . GLY A 1 116 ? -7.147 -1.756 9.367 1.00 84.50 116 GLY A CA 1
ATOM 946 C C . GLY A 1 116 ? -6.285 -2.941 9.809 1.00 84.50 116 GLY A C 1
ATOM 947 O O . GLY A 1 116 ? -5.807 -3.683 8.957 1.00 84.50 116 GLY A O 1
ATOM 948 N N . GLY A 1 117 ? -6.077 -3.128 11.115 1.00 82.25 117 GLY A N 1
ATOM 949 C CA . GLY A 1 117 ? -5.234 -4.192 11.657 1.00 82.25 117 GLY A CA 1
ATOM 950 C C . GLY A 1 117 ? -3.749 -4.079 11.347 1.00 82.25 117 GLY A C 1
ATOM 951 O O . GLY A 1 117 ? -3.030 -5.068 11.465 1.00 82.25 117 GLY A O 1
ATOM 952 N N . LEU A 1 118 ? -3.280 -2.892 10.960 1.00 86.44 118 LEU A N 1
ATOM 953 C CA . LEU A 1 118 ? -1.869 -2.672 10.676 1.00 86.44 118 LEU A CA 1
ATOM 954 C C . LEU A 1 118 ? -1.057 -2.630 11.974 1.00 86.44 118 LEU A C 1
ATOM 956 O O . LEU A 1 118 ? -1.426 -2.005 12.971 1.00 86.44 118 LEU A O 1
ATOM 960 N N . SER A 1 119 ? 0.123 -3.231 11.926 1.00 84.38 119 SER A N 1
ATOM 961 C CA . SER A 1 119 ? 1.139 -3.116 12.960 1.00 84.38 119 SER A CA 1
ATOM 962 C C . SER A 1 119 ? 1.708 -1.696 13.039 1.00 84.38 119 SER A C 1
ATOM 964 O O . SER A 1 119 ? 1.635 -0.886 12.115 1.00 84.38 119 SER A O 1
ATOM 966 N N . ARG A 1 120 ? 2.385 -1.390 14.151 1.00 88.38 120 ARG A N 1
ATOM 967 C CA . ARG A 1 120 ? 3.048 -0.088 14.347 1.00 88.38 120 ARG A CA 1
ATOM 968 C C . ARG A 1 120 ? 4.077 0.232 13.258 1.00 88.38 120 ARG A C 1
ATOM 970 O O . ARG A 1 120 ? 4.220 1.400 12.910 1.00 88.38 120 ARG A O 1
ATOM 977 N N . LYS A 1 121 ? 4.790 -0.780 12.750 1.00 86.31 121 LYS A N 1
ATOM 978 C CA . LYS A 1 121 ? 5.779 -0.626 11.672 1.00 86.31 121 LYS A CA 1
ATOM 979 C C . LYS A 1 121 ? 5.100 -0.306 10.338 1.00 86.31 121 LYS A C 1
ATOM 981 O O . LYS A 1 121 ? 5.507 0.641 9.672 1.00 86.31 121 LYS A O 1
ATOM 986 N N . GLU A 1 122 ? 4.041 -1.039 9.995 1.00 88.94 122 GLU A N 1
ATOM 987 C CA . GLU A 1 122 ? 3.248 -0.804 8.779 1.00 88.94 122 GLU A CA 1
ATOM 988 C C . GLU A 1 122 ? 2.619 0.602 8.811 1.00 88.94 122 GLU A C 1
ATOM 990 O O . GLU A 1 122 ? 2.774 1.373 7.867 1.00 88.94 122 GLU A O 1
ATOM 995 N N . ILE A 1 123 ? 2.039 1.020 9.946 1.00 91.88 123 ILE A N 1
ATOM 996 C CA . ILE A 1 123 ? 1.497 2.384 10.123 1.00 91.88 123 ILE A CA 1
ATOM 997 C C . ILE A 1 123 ? 2.595 3.450 10.005 1.00 91.88 123 ILE A C 1
ATOM 999 O O . ILE A 1 123 ? 2.385 4.490 9.378 1.00 91.88 123 ILE A O 1
ATOM 1003 N N . ALA A 1 124 ? 3.761 3.220 10.616 1.00 92.19 124 ALA A N 1
ATOM 1004 C CA . ALA A 1 124 ? 4.895 4.139 10.553 1.00 92.19 124 ALA A CA 1
ATOM 1005 C C . ALA A 1 124 ? 5.360 4.361 9.107 1.00 92.19 124 ALA A C 1
ATOM 1007 O O . ALA A 1 124 ? 5.562 5.508 8.703 1.00 92.19 124 ALA A O 1
ATOM 1008 N N . SER A 1 125 ? 5.452 3.284 8.321 1.00 89.62 125 SER A N 1
ATOM 1009 C CA . SER A 1 125 ? 5.798 3.344 6.898 1.00 89.62 125 SER A CA 1
ATOM 1010 C C . SER A 1 125 ? 4.705 4.048 6.084 1.00 89.62 125 SER A C 1
ATOM 1012 O O . SER A 1 125 ? 4.980 5.052 5.424 1.00 89.62 125 SER A O 1
ATOM 1014 N N . ALA A 1 126 ? 3.443 3.626 6.228 1.00 91.81 126 ALA A N 1
ATOM 1015 C CA . ALA A 1 126 ? 2.293 4.189 5.517 1.00 91.81 126 ALA A CA 1
ATOM 1016 C C . ALA A 1 126 ? 2.115 5.703 5.747 1.00 91.81 126 ALA A C 1
ATOM 1018 O O . ALA A 1 126 ? 1.778 6.445 4.824 1.00 91.81 126 ALA A O 1
ATOM 1019 N N . LEU A 1 127 ? 2.359 6.182 6.972 1.00 93.31 127 LEU A N 1
ATOM 1020 C CA . LEU A 1 127 ? 2.224 7.597 7.338 1.00 93.31 127 LEU A CA 1
ATOM 1021 C C . LEU A 1 127 ? 3.541 8.382 7.293 1.00 93.31 127 LEU A C 1
ATOM 1023 O O . LEU A 1 127 ? 3.537 9.575 7.616 1.00 93.31 127 LEU A O 1
ATOM 1027 N N . LYS A 1 128 ? 4.652 7.737 6.912 1.00 90.94 128 LYS A N 1
ATOM 1028 C CA . LYS A 1 128 ? 6.008 8.308 6.886 1.00 90.94 128 LYS A CA 1
ATOM 1029 C C . LYS A 1 128 ? 6.388 9.003 8.199 1.00 90.94 128 LYS A C 1
ATOM 1031 O O . LYS A 1 128 ? 6.809 10.162 8.223 1.00 90.94 128 LYS A O 1
ATOM 1036 N N . ILE A 1 129 ? 6.205 8.305 9.318 1.00 94.00 129 ILE A N 1
ATOM 1037 C CA . ILE A 1 129 ? 6.573 8.774 10.661 1.00 94.00 129 ILE A CA 1
ATOM 1038 C C . ILE A 1 129 ? 7.407 7.737 11.402 1.00 94.00 129 ILE A C 1
ATOM 1040 O O . ILE A 1 129 ? 7.414 6.563 11.063 1.00 94.00 129 ILE A O 1
ATOM 1044 N N . GLN A 1 130 ? 8.091 8.169 12.460 1.00 91.25 130 GLN A N 1
ATOM 1045 C CA . GLN A 1 130 ? 8.860 7.259 13.304 1.00 91.25 130 GLN A CA 1
ATOM 1046 C C . GLN A 1 130 ? 7.940 6.296 14.084 1.00 91.25 130 GLN A C 1
ATOM 1048 O O . GLN A 1 130 ? 6.916 6.753 14.609 1.00 91.25 130 GLN A O 1
ATOM 1053 N N . PRO A 1 131 ? 8.307 5.008 14.253 1.00 89.31 131 PRO A N 1
ATOM 1054 C CA . PRO A 1 131 ? 7.518 4.035 15.021 1.00 89.31 131 PRO A CA 1
ATOM 1055 C C . PRO A 1 131 ? 7.178 4.495 16.447 1.00 89.31 131 PRO A C 1
ATOM 1057 O O . PRO A 1 131 ? 6.071 4.264 16.939 1.00 89.31 131 PRO A O 1
ATOM 1060 N N . GLU A 1 132 ? 8.086 5.234 17.093 1.00 91.19 132 GLU A N 1
ATOM 1061 C CA . GLU A 1 132 ? 7.867 5.774 18.439 1.00 91.19 132 GLU A CA 1
ATOM 1062 C C . GLU A 1 132 ? 6.728 6.809 18.481 1.00 91.19 132 GLU A C 1
ATOM 1064 O O . GLU A 1 132 ? 6.032 6.938 19.489 1.00 91.19 132 GLU A O 1
ATOM 1069 N N . ASN A 1 133 ? 6.485 7.525 17.376 1.00 93.12 133 ASN A N 1
ATOM 1070 C CA . ASN A 1 133 ? 5.354 8.446 17.269 1.00 93.12 133 ASN A CA 1
ATOM 1071 C C . ASN A 1 133 ? 4.032 7.684 17.151 1.00 93.12 133 ASN A C 1
ATOM 1073 O O . ASN A 1 133 ? 3.066 8.078 17.798 1.00 93.12 133 ASN A O 1
ATOM 1077 N N . VAL A 1 134 ? 3.997 6.576 16.398 1.00 92.12 134 VAL A N 1
ATOM 1078 C CA . VAL A 1 134 ? 2.811 5.703 16.319 1.00 92.12 134 VAL A CA 1
ATOM 1079 C C . VAL A 1 134 ? 2.457 5.177 17.707 1.00 92.12 134 VAL A C 1
ATOM 1081 O O . VAL A 1 134 ? 1.318 5.299 18.145 1.00 92.12 134 VAL A O 1
ATOM 1084 N N . LYS A 1 135 ? 3.450 4.682 18.453 1.00 89.50 135 LYS A N 1
ATOM 1085 C CA . LYS A 1 135 ? 3.263 4.210 19.832 1.00 89.50 135 LYS A CA 1
ATOM 1086 C C . LYS A 1 135 ? 2.669 5.289 20.743 1.00 89.50 135 LYS A C 1
ATOM 1088 O O . LYS A 1 135 ? 1.717 5.007 21.463 1.00 89.50 135 LYS A O 1
ATOM 1093 N N . LYS A 1 136 ? 3.175 6.527 20.682 1.00 90.25 136 LYS A N 1
ATOM 1094 C CA . LYS A 1 136 ? 2.630 7.660 21.456 1.00 90.25 136 LYS A CA 1
ATOM 1095 C C . LYS A 1 136 ? 1.192 8.010 21.065 1.00 90.25 136 LYS A C 1
ATOM 1097 O O . LYS A 1 136 ? 0.428 8.431 21.928 1.00 90.25 136 LYS A O 1
ATOM 1102 N N . ILE A 1 137 ? 0.833 7.874 19.786 1.00 91.50 137 ILE A N 1
ATOM 1103 C CA . ILE A 1 137 ? -0.539 8.094 19.309 1.00 91.50 137 ILE A CA 1
ATOM 1104 C C . ILE A 1 137 ? -1.473 7.031 19.904 1.00 91.50 137 ILE A C 1
ATOM 1106 O O . ILE A 1 137 ? -2.470 7.396 20.519 1.00 91.50 137 ILE A O 1
ATOM 1110 N N . LEU A 1 138 ? -1.103 5.749 19.805 1.00 87.06 138 LEU A N 1
ATOM 1111 C CA . LEU A 1 138 ? -1.896 4.626 20.325 1.00 87.06 138 LEU A CA 1
ATOM 1112 C C . LEU A 1 138 ? -2.049 4.655 21.854 1.00 87.06 138 LEU A C 1
ATOM 1114 O O . LEU A 1 138 ? -3.113 4.374 22.388 1.00 87.06 138 LEU A O 1
ATOM 1118 N N . GLN A 1 139 ? -1.009 5.057 22.586 1.00 84.88 139 GLN A N 1
ATOM 1119 C CA . GLN A 1 139 ? -1.096 5.194 24.046 1.00 84.88 139 GLN A CA 1
ATOM 1120 C C . GLN A 1 139 ? -2.083 6.279 24.493 1.00 84.88 139 GLN A C 1
ATOM 1122 O O . GLN A 1 139 ? -2.605 6.214 25.599 1.00 84.88 139 GLN A O 1
ATOM 1127 N N . ARG A 1 140 ? -2.323 7.297 23.659 1.00 83.00 140 ARG A N 1
ATOM 1128 C CA . ARG A 1 140 ? -3.255 8.391 23.965 1.00 83.00 140 ARG A CA 1
ATOM 1129 C C . ARG A 1 140 ? -4.683 8.097 23.503 1.00 83.00 140 ARG A C 1
ATOM 1131 O O . ARG A 1 140 ? -5.591 8.814 23.908 1.00 83.00 140 ARG A O 1
ATOM 1138 N N . SER A 1 141 ? -4.892 7.088 22.654 1.00 79.88 141 SER A N 1
ATOM 1139 C CA . SER A 1 141 ? -6.209 6.785 22.086 1.00 79.88 141 SER A CA 1
ATOM 1140 C C . SER A 1 141 ? -7.114 5.942 22.966 1.00 79.88 141 SER A C 1
ATOM 1142 O O . SER A 1 141 ? -8.303 5.875 22.674 1.00 79.88 141 SER A O 1
ATOM 1144 N N . THR A 1 142 ? -6.602 5.344 24.041 1.00 70.38 142 THR A N 1
ATOM 1145 C CA . THR A 1 142 ? -7.408 4.598 25.023 1.00 70.38 142 THR A CA 1
ATOM 1146 C C . THR A 1 142 ? -8.548 5.450 25.585 1.00 70.38 142 THR A C 1
ATOM 1148 O O . THR A 1 142 ? -9.710 5.054 25.516 1.00 70.38 142 THR A O 1
ATOM 1151 N N . GLY A 1 143 ? -8.251 6.688 25.998 1.00 70.50 143 GLY A N 1
ATOM 1152 C CA . GLY A 1 143 ? -9.271 7.644 26.448 1.00 70.50 143 GLY A CA 1
ATOM 1153 C C . GLY A 1 143 ? -10.294 8.012 25.363 1.00 70.50 143 GLY A C 1
ATOM 1154 O O . GLY A 1 143 ? -11.481 8.128 25.647 1.00 70.50 143 GLY A O 1
ATOM 1155 N N . ILE A 1 144 ? -9.855 8.118 24.105 1.00 69.31 144 ILE A N 1
ATOM 1156 C CA . ILE A 1 144 ? -10.722 8.450 22.962 1.00 69.31 144 ILE A CA 1
ATOM 1157 C C . ILE A 1 144 ? -11.676 7.292 22.636 1.00 69.31 144 ILE A C 1
ATOM 1159 O O . ILE A 1 144 ? -12.858 7.508 22.376 1.00 69.31 144 ILE A O 1
ATOM 1163 N N . LEU A 1 145 ? -11.184 6.053 22.657 1.00 70.56 145 LEU A N 1
ATOM 1164 C CA . LEU A 1 145 ? -12.018 4.876 22.423 1.00 70.56 145 LEU A CA 1
ATOM 1165 C C . LEU A 1 145 ? -13.050 4.681 23.534 1.00 70.56 145 LEU A C 1
ATOM 1167 O O . LEU A 1 145 ? -14.198 4.354 23.238 1.00 70.56 145 LEU A O 1
ATOM 1171 N N . ARG A 1 146 ? -12.679 4.965 24.788 1.00 69.56 146 ARG A N 1
ATOM 1172 C CA . ARG A 1 146 ? -13.604 4.952 25.928 1.00 69.56 146 ARG A CA 1
ATOM 1173 C C . ARG A 1 146 ? -14.807 5.882 25.703 1.00 69.56 146 ARG A C 1
ATOM 1175 O O . ARG A 1 146 ? -15.935 5.506 26.004 1.00 69.56 146 ARG A O 1
ATOM 1182 N N . GLU A 1 147 ? -14.602 7.065 25.121 1.00 64.56 147 GLU A N 1
ATOM 1183 C CA . GLU A 1 147 ? -15.695 7.989 24.771 1.00 64.56 147 GLU A CA 1
ATOM 1184 C C . GLU A 1 147 ? -16.584 7.504 23.615 1.00 64.56 147 GLU A C 1
ATOM 1186 O O . GLU A 1 147 ? -17.752 7.892 23.540 1.00 64.56 147 GLU A O 1
ATOM 1191 N N . SER A 1 148 ? -16.049 6.681 22.708 1.00 64.06 148 SER A N 1
ATOM 1192 C CA . SER A 1 148 ? -16.791 6.104 21.578 1.00 64.06 148 SER A CA 1
ATOM 1193 C C . SER A 1 148 ? -17.872 5.139 22.049 1.00 64.06 148 SER A C 1
ATOM 1195 O O . SER A 1 148 ? -19.032 5.266 21.672 1.00 64.06 148 SER A O 1
ATOM 1197 N N . TYR A 1 149 ? -17.503 4.212 22.937 1.00 61.12 149 TYR A N 1
ATOM 1198 C CA . TYR A 1 149 ? -18.398 3.159 23.421 1.00 61.12 149 TYR A CA 1
ATOM 1199 C C . TYR A 1 149 ? -19.465 3.658 24.400 1.00 61.12 149 TYR A C 1
ATOM 1201 O O . TYR A 1 149 ? -20.480 2.994 24.591 1.00 61.12 149 TYR A O 1
ATOM 1209 N N . ASN A 1 150 ? -19.269 4.845 24.978 1.00 58.41 150 ASN A N 1
ATOM 1210 C CA . ASN A 1 150 ? -20.302 5.530 25.753 1.00 58.41 150 ASN A CA 1
ATOM 1211 C C . ASN A 1 150 ? -21.363 6.209 24.868 1.00 58.41 150 ASN A C 1
ATOM 1213 O O . ASN A 1 150 ? -22.397 6.632 25.384 1.00 58.41 150 ASN A O 1
ATOM 1217 N N . ARG A 1 151 ? -21.129 6.347 23.554 1.00 57.03 151 ARG A N 1
ATOM 1218 C CA . ARG A 1 151 ? -22.135 6.850 22.614 1.00 57.03 151 ARG A CA 1
ATOM 1219 C C . ARG A 1 151 ? -22.923 5.680 22.045 1.00 57.03 151 ARG A C 1
ATOM 1221 O O . ARG A 1 151 ? -22.352 4.692 21.598 1.00 57.03 151 ARG A O 1
ATOM 1228 N N . ASP A 1 152 ? -24.240 5.830 22.010 1.00 55.34 152 ASP A N 1
ATOM 1229 C CA . ASP A 1 152 ? -25.122 4.923 21.281 1.00 55.34 152 ASP A CA 1
ATOM 1230 C C . ASP A 1 152 ? -24.927 5.183 19.776 1.00 55.34 152 ASP A C 1
ATOM 1232 O O . ASP A 1 152 ? -25.558 6.053 19.165 1.00 55.34 152 ASP A O 1
ATOM 1236 N N . LEU A 1 153 ? -23.912 4.537 19.200 1.00 57.84 153 LEU A N 1
ATOM 1237 C CA . LEU A 1 153 ? -23.532 4.713 17.806 1.00 57.84 153 LEU A CA 1
ATOM 1238 C C . LEU A 1 153 ? -24.474 3.879 16.932 1.00 57.84 153 LEU A C 1
ATOM 1240 O O . LEU A 1 153 ? -24.202 2.722 16.621 1.00 57.84 153 LEU A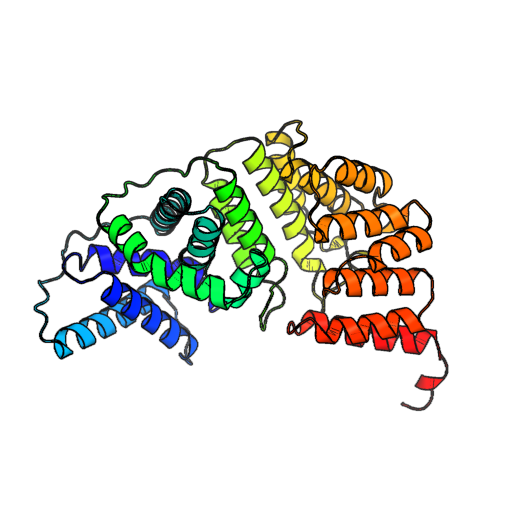 O 1
ATOM 1244 N N . ALA A 1 154 ? -25.608 4.464 16.548 1.00 56.84 154 ALA A N 1
ATOM 1245 C CA . ALA A 1 154 ? -26.468 3.863 15.535 1.00 56.84 154 ALA A CA 1
ATOM 1246 C C . ALA A 1 154 ? -25.678 3.684 14.219 1.00 56.84 154 ALA A C 1
ATOM 1248 O O . ALA A 1 154 ? -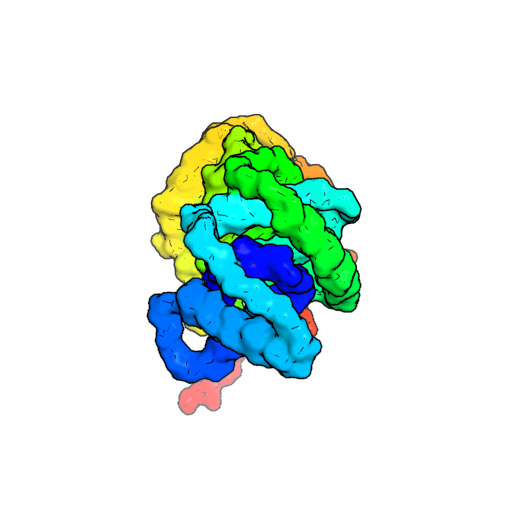24.982 4.631 13.827 1.00 56.84 154 ALA A O 1
ATOM 1249 N N . PRO A 1 155 ? -25.804 2.535 13.521 1.00 58.41 155 PRO A N 1
ATOM 1250 C CA . PRO A 1 155 ? -25.130 2.307 12.249 1.00 58.41 155 PRO A CA 1
ATOM 1251 C C . PRO A 1 155 ? -25.438 3.436 11.268 1.00 58.41 155 PRO A C 1
ATOM 1253 O O . PRO A 1 155 ? -26.602 3.758 11.009 1.00 58.41 155 PRO A O 1
ATOM 1256 N N . LYS A 1 156 ? -24.392 4.062 10.733 1.00 66.44 156 LYS A N 1
ATOM 1257 C CA . LYS A 1 156 ? -24.505 5.077 9.686 1.00 66.44 156 LYS A CA 1
ATOM 1258 C C . LYS A 1 156 ? -23.522 4.749 8.582 1.00 66.44 156 LYS A C 1
ATOM 1260 O O . LYS A 1 156 ? -22.361 4.467 8.851 1.00 66.44 156 LYS A O 1
ATOM 1265 N N . VAL A 1 157 ? -23.997 4.851 7.344 1.00 71.25 157 VAL A N 1
ATOM 1266 C CA . VAL A 1 157 ? -23.137 4.905 6.160 1.00 71.25 157 VAL A CA 1
ATOM 1267 C C . VAL A 1 157 ? -22.151 6.063 6.358 1.00 71.25 157 VAL A C 1
ATOM 1269 O O . VAL A 1 157 ? -22.608 7.207 6.479 1.00 71.25 157 VAL A O 1
ATOM 1272 N N . PRO A 1 158 ? -20.829 5.808 6.429 1.00 79.00 158 PRO A N 1
ATOM 1273 C CA . PRO A 1 158 ? -19.856 6.876 6.597 1.00 79.00 158 PRO A CA 1
ATOM 1274 C C . PRO A 1 158 ? -19.930 7.840 5.415 1.00 79.00 158 PRO A C 1
ATOM 1276 O O . PRO A 1 158 ? -19.960 7.422 4.249 1.00 79.00 158 PRO A O 1
ATOM 1279 N N . LYS A 1 159 ? -19.939 9.143 5.705 1.00 84.00 159 LYS A N 1
ATOM 1280 C CA . LYS A 1 159 ? -19.856 10.156 4.649 1.00 84.00 159 LYS A CA 1
ATOM 1281 C C . LYS A 1 159 ? -18.478 10.099 4.013 1.00 84.00 159 LYS A C 1
ATOM 1283 O O . LYS A 1 159 ? -17.465 10.008 4.709 1.00 84.00 159 LYS A O 1
ATOM 1288 N N . ALA A 1 160 ? -18.423 10.201 2.692 1.00 86.44 160 ALA A N 1
ATOM 1289 C CA . ALA A 1 160 ? -17.148 10.236 1.998 1.00 86.44 160 ALA A CA 1
ATOM 1290 C C . ALA A 1 160 ? -16.363 11.503 2.384 1.00 86.44 160 ALA A C 1
ATOM 1292 O O . ALA A 1 160 ? -16.804 12.630 2.154 1.00 86.44 160 ALA A O 1
ATOM 1293 N N . SER A 1 161 ? -15.182 11.305 2.966 1.00 90.56 161 SER A N 1
ATOM 1294 C CA . SER A 1 161 ? -14.248 12.362 3.355 1.00 90.56 161 SER A CA 1
ATOM 1295 C C . SER A 1 161 ? -12.855 12.075 2.801 1.00 90.56 161 SER A C 1
ATOM 1297 O O . SER A 1 161 ? -12.508 10.928 2.508 1.00 90.56 161 SER A O 1
ATOM 1299 N N . SER A 1 162 ? -12.021 13.109 2.684 1.00 90.69 162 SER A N 1
ATOM 1300 C CA . SER A 1 162 ? -10.637 12.948 2.226 1.00 90.69 162 SER A CA 1
ATOM 1301 C C . SER A 1 162 ? -9.835 12.002 3.128 1.00 90.69 162 SER A C 1
ATOM 1303 O O . SER A 1 162 ? -9.064 11.189 2.621 1.00 90.69 162 SER A O 1
ATOM 1305 N N . GLN A 1 163 ? -10.048 12.047 4.449 1.00 91.88 163 GLN A N 1
ATOM 1306 C CA . GLN A 1 163 ? -9.368 11.153 5.392 1.00 91.88 163 GLN A CA 1
ATOM 1307 C C . GLN A 1 163 ? -9.857 9.706 5.266 1.00 91.88 163 GLN A C 1
ATOM 1309 O O . GLN A 1 163 ? -9.046 8.790 5.363 1.00 91.88 163 GLN A O 1
ATOM 1314 N N . LEU A 1 164 ? -11.149 9.483 5.004 1.00 93.75 164 LEU A N 1
ATOM 1315 C CA . LEU A 1 164 ? -11.688 8.141 4.779 1.00 93.75 164 LEU A CA 1
ATOM 1316 C C . LEU A 1 164 ? -11.120 7.517 3.503 1.00 93.75 164 LEU A C 1
ATOM 1318 O O . LEU A 1 164 ? -10.628 6.390 3.531 1.00 93.75 164 LEU A O 1
ATOM 1322 N N . LEU A 1 165 ? -11.095 8.270 2.402 1.00 94.75 165 LEU A N 1
ATOM 1323 C CA . LEU A 1 165 ? -10.478 7.818 1.154 1.00 94.75 165 LEU A CA 1
ATOM 1324 C C . LEU A 1 165 ? -8.972 7.570 1.321 1.00 94.75 165 LEU A C 1
ATOM 1326 O O . LEU A 1 165 ? -8.443 6.590 0.795 1.00 94.75 165 LEU A O 1
ATOM 1330 N N . GLN A 1 166 ? -8.285 8.407 2.104 1.00 95.38 166 GLN A N 1
ATOM 1331 C CA . GLN A 1 166 ? -6.876 8.206 2.426 1.00 95.38 166 GLN A CA 1
ATOM 1332 C C . GLN A 1 166 ? -6.651 6.946 3.268 1.00 95.38 166 GLN A C 1
ATOM 1334 O O . GLN A 1 166 ? -5.733 6.188 2.964 1.00 95.38 166 GLN A O 1
ATOM 1339 N N . PHE A 1 167 ? -7.485 6.684 4.278 1.00 95.62 167 PHE A N 1
ATOM 1340 C CA . PHE A 1 167 ? -7.449 5.442 5.052 1.00 95.62 167 PHE A CA 1
ATOM 1341 C C . PHE A 1 167 ? -7.602 4.218 4.141 1.00 95.62 167 PHE A C 1
ATOM 1343 O O . PHE A 1 167 ? -6.757 3.324 4.177 1.00 95.62 167 PHE A O 1
ATOM 1350 N N . LEU A 1 168 ? -8.621 4.212 3.275 1.00 95.94 168 LEU A N 1
ATOM 1351 C CA . LEU A 1 168 ? -8.886 3.112 2.345 1.00 95.94 168 LEU A CA 1
ATOM 1352 C C . LEU A 1 168 ? -7.715 2.899 1.378 1.00 95.94 168 LEU A C 1
ATOM 1354 O O . LEU A 1 168 ? -7.290 1.767 1.156 1.00 95.94 168 LEU A O 1
ATOM 1358 N N . TYR A 1 169 ? -7.152 3.983 0.838 1.00 96.25 169 TYR A N 1
ATOM 1359 C CA . TYR A 1 169 ? -5.986 3.924 -0.041 1.00 96.25 169 TYR A CA 1
ATOM 1360 C C . TYR A 1 169 ? -4.744 3.356 0.663 1.00 96.25 169 TYR A C 1
ATOM 1362 O O . TYR A 1 169 ? -4.043 2.525 0.088 1.00 96.25 169 TYR A O 1
ATOM 1370 N N . LEU A 1 170 ? -4.476 3.763 1.908 1.00 95.62 170 LEU A N 1
ATOM 1371 C CA . LEU A 1 170 ? -3.346 3.251 2.691 1.00 95.62 170 LEU A CA 1
ATOM 1372 C C . LEU A 1 170 ? -3.529 1.773 3.062 1.00 95.62 170 LEU A C 1
ATOM 1374 O O . LEU A 1 170 ? -2.591 0.997 2.895 1.00 95.62 170 LEU A O 1
ATOM 1378 N N . LEU A 1 171 ? -4.734 1.373 3.484 1.00 94.19 171 LEU A N 1
ATOM 1379 C CA . LEU A 1 171 ? -5.069 -0.027 3.765 1.00 94.19 171 LEU A CA 1
ATOM 1380 C C . LEU A 1 171 ? -4.890 -0.904 2.517 1.00 94.19 171 LEU A C 1
ATOM 1382 O O . LEU A 1 171 ? -4.274 -1.968 2.580 1.00 94.19 171 LEU A O 1
ATOM 1386 N N . PHE A 1 172 ? -5.376 -0.434 1.365 1.00 95.94 172 PHE A N 1
ATOM 1387 C CA . PHE A 1 172 ? -5.194 -1.135 0.097 1.00 95.94 172 PHE A CA 1
ATOM 1388 C C . PHE A 1 172 ? -3.716 -1.261 -0.279 1.00 95.94 172 PHE A C 1
ATOM 1390 O O . PHE A 1 172 ? -3.292 -2.333 -0.704 1.00 95.94 172 PHE A O 1
ATOM 1397 N N . ASN A 1 173 ? -2.931 -0.190 -0.128 1.00 94.50 173 ASN A N 1
ATOM 1398 C CA . ASN A 1 173 ? -1.514 -0.192 -0.488 1.00 94.50 173 ASN A CA 1
ATOM 1399 C C . ASN A 1 173 ? -0.689 -1.141 0.375 1.00 94.50 173 ASN A C 1
ATOM 1401 O O . ASN A 1 173 ? 0.166 -1.831 -0.176 1.00 94.50 173 ASN A O 1
ATOM 1405 N N . GLU A 1 174 ? -0.971 -1.224 1.678 1.00 91.81 174 GLU A N 1
ATOM 1406 C CA . GLU A 1 174 ? -0.316 -2.203 2.548 1.00 91.81 174 GLU A CA 1
ATOM 1407 C C . GLU A 1 174 ? -0.628 -3.632 2.079 1.00 91.81 174 GLU A C 1
ATOM 1409 O O . GLU A 1 174 ? 0.277 -4.448 1.924 1.00 91.81 174 GLU A O 1
ATOM 1414 N N . GLY A 1 175 ? -1.883 -3.918 1.710 1.00 90.56 175 GLY A N 1
ATOM 1415 C CA . GLY A 1 175 ? -2.242 -5.194 1.080 1.00 90.56 175 GLY A CA 1
ATOM 1416 C C . GLY A 1 175 ? -1.551 -5.430 -0.270 1.00 90.56 175 GLY A C 1
ATOM 1417 O O . GLY A 1 175 ? -1.137 -6.546 -0.593 1.00 90.56 175 GLY A O 1
ATOM 1418 N N . TYR A 1 176 ? -1.377 -4.371 -1.060 1.00 90.88 176 TYR A N 1
ATOM 1419 C CA . TYR A 1 176 ? -0.809 -4.431 -2.402 1.00 90.88 176 TYR A CA 1
ATOM 1420 C C . TYR A 1 176 ? 0.723 -4.520 -2.413 1.00 90.88 176 TYR A C 1
ATOM 1422 O O . TYR A 1 176 ? 1.299 -4.971 -3.402 1.00 90.88 176 TYR A O 1
ATOM 1430 N N . LYS A 1 177 ? 1.427 -4.110 -1.364 1.00 89.69 177 LYS A N 1
ATOM 1431 C CA . LYS A 1 177 ? 2.844 -4.421 -1.154 1.00 89.69 177 LYS A CA 1
ATOM 1432 C C . LYS A 1 177 ? 3.136 -4.283 0.333 1.00 89.69 177 LYS A C 1
ATOM 1434 O O . LYS A 1 177 ? 3.196 -3.166 0.835 1.00 89.69 177 LYS A O 1
ATOM 1439 N N . ARG A 1 178 ? 3.366 -5.413 1.001 1.00 85.56 178 ARG A N 1
ATOM 1440 C CA . ARG A 1 178 ? 3.547 -5.419 2.453 1.00 85.56 178 ARG A CA 1
ATOM 1441 C C . ARG A 1 178 ? 4.903 -4.881 2.880 1.00 85.56 178 ARG A C 1
ATOM 1443 O O . ARG A 1 178 ? 5.927 -5.191 2.264 1.00 85.56 178 ARG A O 1
ATOM 1450 N N . THR A 1 179 ? 4.889 -4.127 3.971 1.00 80.50 179 THR A N 1
ATOM 1451 C CA . THR A 1 179 ? 6.067 -3.525 4.589 1.00 80.50 179 THR A CA 1
ATOM 1452 C C . THR A 1 179 ? 6.908 -4.563 5.333 1.00 80.50 179 THR A C 1
ATOM 1454 O O . THR A 1 179 ? 8.115 -4.632 5.121 1.00 80.50 179 THR A O 1
ATOM 1457 N N . ASP A 1 180 ? 6.289 -5.386 6.180 1.00 67.38 180 ASP A N 1
ATOM 1458 C CA . ASP A 1 180 ? 7.004 -6.294 7.088 1.00 67.38 180 ASP A CA 1
ATOM 1459 C C . ASP A 1 180 ? 6.260 -7.629 7.217 1.00 67.38 180 ASP A C 1
ATOM 1461 O O . ASP A 1 180 ? 5.556 -7.883 8.195 1.00 67.38 180 ASP A O 1
ATOM 1465 N N . ALA A 1 181 ? 6.329 -8.471 6.181 1.00 64.44 181 ALA A N 1
ATOM 1466 C CA . ALA A 1 181 ? 5.550 -9.702 6.169 1.00 64.44 181 ALA A CA 1
ATOM 1467 C C . ALA A 1 181 ? 6.244 -10.897 5.523 1.00 64.44 181 ALA A C 1
ATOM 1469 O O . ALA A 1 181 ? 6.925 -10.794 4.503 1.00 64.44 181 ALA A O 1
ATOM 1470 N N . LYS A 1 182 ? 5.945 -12.079 6.086 1.00 66.00 182 LYS A N 1
ATOM 1471 C CA . LYS A 1 182 ? 6.243 -13.398 5.495 1.00 66.00 182 LYS A CA 1
ATOM 1472 C C . LYS A 1 182 ? 5.596 -13.577 4.118 1.00 66.00 182 LYS A C 1
ATOM 1474 O O . LYS A 1 182 ? 6.046 -14.398 3.326 1.00 66.00 182 LYS A O 1
ATOM 1479 N N . GLU A 1 183 ? 4.537 -12.821 3.851 1.00 74.75 183 GLU A N 1
ATOM 1480 C CA . GLU A 1 183 ? 3.828 -12.799 2.581 1.00 74.75 183 GLU A CA 1
ATOM 1481 C C . GLU A 1 183 ? 4.000 -11.432 1.935 1.00 74.75 183 GLU A C 1
ATOM 1483 O O . GLU A 1 183 ? 3.674 -10.413 2.528 1.00 74.75 183 GLU A O 1
ATOM 1488 N N . ALA A 1 184 ? 4.483 -11.394 0.699 1.00 79.94 184 ALA A N 1
ATOM 1489 C CA . ALA A 1 184 ? 4.784 -10.133 0.027 1.00 79.94 184 ALA A CA 1
ATOM 1490 C C . ALA A 1 184 ? 3.534 -9.307 -0.336 1.00 79.94 184 ALA A C 1
ATOM 1492 O O . ALA A 1 184 ? 3.629 -8.099 -0.562 1.00 79.94 184 ALA A O 1
ATOM 1493 N N . LEU A 1 185 ? 2.378 -9.971 -0.403 1.00 86.38 185 LEU A N 1
ATOM 1494 C CA . LEU A 1 185 ? 1.090 -9.453 -0.844 1.00 86.38 185 LEU A CA 1
ATOM 1495 C C . LEU A 1 185 ? -0.035 -10.006 0.047 1.00 86.38 185 LEU A C 1
ATOM 1497 O O . LEU A 1 185 ? -0.001 -11.179 0.414 1.00 86.38 185 LEU A O 1
ATOM 1501 N N . SER A 1 186 ? -1.058 -9.196 0.332 1.00 86.38 186 SER A N 1
ATOM 1502 C CA . SER A 1 186 ? -2.300 -9.606 1.000 1.00 86.38 186 SER A CA 1
ATOM 1503 C C . SER A 1 186 ? -3.511 -9.173 0.177 1.00 86.38 186 SER A C 1
ATOM 1505 O O . SER A 1 186 ? -4.035 -8.069 0.318 1.00 86.38 186 SER A O 1
ATOM 1507 N N . GLU A 1 187 ? -3.975 -10.077 -0.687 1.00 84.88 187 GLU A N 1
ATOM 1508 C CA . GLU A 1 187 ? -5.169 -9.860 -1.516 1.00 84.88 187 GLU A CA 1
ATOM 1509 C C . GLU A 1 187 ? -6.405 -9.572 -0.654 1.00 84.88 187 GLU A C 1
ATOM 1511 O O . GLU A 1 187 ? -7.250 -8.747 -0.985 1.00 84.88 187 GLU A O 1
ATOM 1516 N N . HIS A 1 188 ? -6.462 -10.206 0.515 1.00 83.44 188 HIS A N 1
ATOM 1517 C CA . HIS A 1 188 ? -7.530 -10.033 1.481 1.00 83.44 188 HIS A CA 1
ATOM 1518 C C . HIS A 1 188 ? -7.650 -8.591 1.995 1.00 83.44 188 HIS A C 1
ATOM 1520 O O . HIS A 1 188 ? -8.747 -8.042 1.992 1.00 83.44 188 HIS A O 1
ATOM 1526 N N . MET A 1 189 ? -6.537 -7.950 2.378 1.00 87.38 189 MET A N 1
ATOM 1527 C CA . MET A 1 189 ? -6.541 -6.534 2.781 1.00 87.38 189 MET A CA 1
ATOM 1528 C C . MET A 1 189 ? -7.036 -5.633 1.643 1.00 87.38 189 MET A C 1
ATOM 1530 O O . MET A 1 189 ? -7.832 -4.723 1.874 1.00 87.38 189 MET A O 1
ATOM 1534 N N . CYS A 1 190 ? -6.614 -5.916 0.405 1.00 91.75 190 CYS A N 1
ATOM 1535 C CA . CYS A 1 190 ? -7.096 -5.197 -0.772 1.00 91.75 190 CYS A CA 1
ATOM 1536 C C . CYS A 1 190 ? -8.615 -5.350 -0.952 1.00 91.75 190 CYS A C 1
ATOM 1538 O O . CYS A 1 190 ? -9.302 -4.357 -1.190 1.00 91.75 190 CYS A O 1
ATOM 1540 N N . PHE A 1 191 ? -9.151 -6.566 -0.797 1.00 88.62 191 PHE A N 1
ATOM 1541 C CA . PHE A 1 191 ? -10.592 -6.813 -0.868 1.00 88.62 191 PHE A CA 1
ATOM 1542 C C . PHE A 1 191 ? -11.366 -6.109 0.242 1.00 88.62 191 PHE A C 1
ATOM 1544 O O . PHE A 1 191 ? -12.421 -5.547 -0.037 1.00 88.62 191 PHE A O 1
ATOM 1551 N N . VAL A 1 192 ? -10.854 -6.091 1.476 1.00 87.19 192 VAL A N 1
ATOM 1552 C CA . VAL A 1 192 ? -11.501 -5.371 2.583 1.00 87.19 192 VAL A CA 1
ATOM 1553 C C . VAL A 1 192 ? -11.554 -3.870 2.298 1.00 87.19 192 VAL A C 1
ATOM 1555 O O . VAL A 1 192 ? -12.607 -3.260 2.464 1.00 87.19 192 VAL A O 1
ATOM 1558 N N . ALA A 1 193 ? -10.469 -3.277 1.794 1.00 92.62 193 ALA A N 1
ATOM 1559 C CA . ALA A 1 193 ? -10.468 -1.867 1.407 1.00 92.62 193 ALA A CA 1
ATOM 1560 C C . ALA A 1 193 ? -11.498 -1.567 0.299 1.00 92.62 193 ALA A C 1
ATOM 1562 O O . ALA A 1 193 ? -12.223 -0.577 0.392 1.00 92.62 193 ALA A O 1
ATOM 1563 N N . ILE A 1 194 ? -11.620 -2.438 -0.713 1.00 93.75 194 ILE A N 1
ATOM 1564 C CA . ILE A 1 194 ? -12.648 -2.315 -1.761 1.00 93.75 194 ILE A CA 1
ATOM 1565 C C . ILE A 1 194 ? -14.055 -2.448 -1.169 1.00 93.75 194 ILE A C 1
ATOM 1567 O O . ILE A 1 194 ? -14.917 -1.625 -1.468 1.00 93.75 194 ILE A O 1
ATOM 1571 N N . LYS A 1 195 ? -14.279 -3.451 -0.314 1.00 90.75 195 LYS A N 1
ATOM 1572 C CA . LYS A 1 195 ? -15.563 -3.704 0.350 1.00 90.75 195 LYS A CA 1
ATOM 1573 C C . LYS A 1 195 ? -16.002 -2.485 1.159 1.00 90.75 195 LYS A C 1
ATOM 1575 O O . LYS A 1 195 ? -17.114 -2.003 0.982 1.00 90.75 195 LYS A O 1
ATOM 1580 N N . TYR A 1 196 ? -15.120 -1.927 1.986 1.00 90.44 196 TYR A N 1
ATOM 1581 C CA . TYR A 1 196 ? -15.429 -0.714 2.744 1.00 90.44 196 TYR A CA 1
ATOM 1582 C C . TYR A 1 196 ? -15.675 0.484 1.828 1.00 90.44 196 TYR A C 1
ATOM 1584 O O . TYR A 1 196 ? -16.635 1.211 2.048 1.00 90.44 196 TYR A O 1
ATOM 1592 N N . ALA A 1 197 ? -14.902 0.653 0.752 1.00 92.81 197 ALA A N 1
ATOM 1593 C CA . ALA A 1 197 ? -15.144 1.706 -0.235 1.00 92.81 197 ALA A CA 1
ATOM 1594 C C . ALA A 1 197 ? -16.498 1.574 -0.969 1.00 92.81 197 ALA A C 1
ATOM 1596 O O . ALA A 1 197 ? -17.012 2.568 -1.472 1.00 92.81 197 ALA A O 1
ATOM 1597 N N . GLN A 1 198 ? -17.095 0.379 -1.036 1.00 91.88 198 GLN A N 1
ATOM 1598 C CA . GLN A 1 198 ? -18.439 0.173 -1.594 1.00 91.88 198 GLN A CA 1
ATOM 1599 C C . GLN A 1 198 ? -19.564 0.546 -0.615 1.00 91.88 198 GLN A C 1
ATOM 1601 O O . GLN A 1 198 ? -20.685 0.785 -1.060 1.00 91.88 198 GLN A O 1
ATOM 1606 N N . TYR A 1 199 ? -19.272 0.617 0.688 1.00 87.44 199 TYR A N 1
ATOM 1607 C CA . TYR A 1 199 ? -20.243 0.939 1.738 1.00 87.44 199 TYR A CA 1
ATOM 1608 C C . TYR A 1 199 ? -20.243 2.403 2.183 1.00 87.44 199 TYR A C 1
ATOM 1610 O O . TYR A 1 199 ? -21.065 2.771 3.017 1.00 87.44 199 TYR A O 1
ATOM 1618 N N . ILE A 1 200 ? -19.345 3.242 1.664 1.00 86.88 200 ILE A N 1
ATOM 1619 C CA . ILE A 1 200 ? -19.349 4.683 1.954 1.00 86.88 200 ILE A CA 1
ATOM 1620 C C . ILE A 1 200 ? -20.295 5.425 1.008 1.00 86.88 200 ILE A C 1
ATOM 1622 O O . ILE A 1 200 ? -20.644 4.924 -0.063 1.00 86.88 200 ILE A O 1
ATOM 1626 N N . GLU A 1 201 ? -20.701 6.638 1.389 1.00 85.31 201 GLU A N 1
ATOM 1627 C CA . GLU A 1 201 ? -21.562 7.476 0.549 1.00 85.31 201 GLU A CA 1
ATOM 1628 C C . GLU A 1 201 ? -20.953 7.668 -0.860 1.00 85.31 201 GLU A C 1
ATOM 1630 O O . GLU A 1 201 ? -19.823 8.156 -0.982 1.00 85.31 201 GLU A O 1
ATOM 1635 N N . PRO A 1 202 ? -21.668 7.298 -1.940 1.00 88.25 202 PRO A N 1
ATOM 1636 C CA . PRO A 1 202 ? -21.109 7.330 -3.282 1.00 88.25 202 PRO A CA 1
ATOM 1637 C C . PRO A 1 202 ? -20.841 8.762 -3.747 1.00 88.25 202 PRO A C 1
ATOM 1639 O O . PRO A 1 202 ? -21.736 9.604 -3.787 1.00 88.25 202 PRO A O 1
ATOM 1642 N N . ASN A 1 203 ? -19.609 9.024 -4.182 1.00 93.00 203 ASN A N 1
ATOM 1643 C CA . ASN A 1 203 ? -19.228 10.281 -4.818 1.00 93.00 203 ASN A CA 1
ATOM 1644 C C . ASN A 1 203 ? -18.141 10.058 -5.894 1.00 93.00 203 ASN A C 1
ATOM 1646 O O . ASN A 1 203 ? -17.550 8.973 -5.960 1.00 93.00 203 ASN A O 1
ATOM 1650 N N . PRO A 1 204 ? -17.844 11.065 -6.742 1.00 95.69 204 PRO A N 1
ATOM 1651 C CA . PRO A 1 204 ? -16.841 10.933 -7.799 1.00 95.69 204 PRO A CA 1
ATOM 1652 C C . PRO A 1 204 ? -15.465 10.441 -7.323 1.00 95.69 204 PRO A C 1
ATOM 1654 O O . PRO A 1 204 ? -14.856 9.589 -7.972 1.00 95.69 204 PRO A O 1
ATOM 1657 N N . GLU A 1 205 ? -14.989 10.923 -6.171 1.00 95.69 205 GLU A N 1
ATOM 1658 C CA . GLU A 1 205 ? -13.679 10.539 -5.635 1.00 95.69 205 GLU A CA 1
ATOM 1659 C C . GLU A 1 205 ? -13.639 9.087 -5.151 1.00 95.69 205 GLU A C 1
ATOM 1661 O O . GLU A 1 205 ? -12.658 8.382 -5.397 1.00 95.69 205 GLU A O 1
ATOM 1666 N N . THR A 1 206 ? -14.726 8.622 -4.537 1.00 95.75 206 THR A N 1
ATOM 1667 C CA . THR A 1 206 ? -14.925 7.233 -4.110 1.00 95.75 206 THR A CA 1
ATOM 1668 C C . THR A 1 206 ? -14.900 6.299 -5.309 1.00 95.75 206 THR A C 1
ATOM 1670 O O . THR A 1 206 ? -14.177 5.305 -5.310 1.00 95.75 206 THR A O 1
ATOM 1673 N N . TYR A 1 207 ? -15.629 6.642 -6.373 1.00 97.75 207 TYR A N 1
ATOM 1674 C CA . TYR A 1 207 ? -15.639 5.845 -7.596 1.00 97.75 207 TYR A CA 1
ATOM 1675 C C . TYR A 1 207 ? -14.272 5.805 -8.279 1.00 97.75 207 TYR A C 1
ATOM 1677 O O . TYR A 1 207 ? -13.837 4.753 -8.740 1.00 97.75 207 TYR A O 1
ATOM 1685 N N . ALA A 1 208 ? -13.545 6.916 -8.307 1.00 98.06 208 ALA A N 1
ATOM 1686 C CA . ALA A 1 208 ? -12.188 6.930 -8.833 1.00 98.06 208 ALA A CA 1
ATOM 1687 C C . ALA A 1 208 ? -11.218 6.080 -7.992 1.00 98.06 208 ALA A C 1
ATOM 1689 O O . ALA A 1 208 ? -10.374 5.384 -8.558 1.00 98.06 208 ALA A O 1
ATOM 1690 N N . LEU A 1 209 ? -11.343 6.097 -6.660 1.00 98.00 209 LEU A N 1
ATOM 1691 C CA . LEU A 1 209 ? -10.550 5.238 -5.779 1.00 98.00 209 LEU A CA 1
ATOM 1692 C C . LEU A 1 209 ? -10.887 3.756 -5.993 1.00 98.00 209 LEU A C 1
ATOM 1694 O O . LEU A 1 209 ? -9.977 2.944 -6.154 1.00 98.00 209 LEU A O 1
ATOM 1698 N N . LEU A 1 210 ? -12.174 3.407 -6.085 1.00 98.12 210 LEU A N 1
ATOM 1699 C CA . LEU A 1 210 ? -12.616 2.057 -6.440 1.00 98.12 210 LEU A CA 1
ATOM 1700 C C . LEU A 1 210 ? -12.035 1.627 -7.789 1.00 98.12 210 LEU A C 1
ATOM 1702 O O . LEU A 1 210 ? -11.485 0.533 -7.889 1.00 98.12 210 LEU A O 1
ATOM 1706 N N . ALA A 1 211 ? -12.084 2.488 -8.807 1.00 98.50 211 ALA A N 1
ATOM 1707 C CA . ALA A 1 211 ? -11.501 2.201 -10.113 1.00 98.50 211 ALA A CA 1
ATOM 1708 C C . ALA A 1 211 ? -9.999 1.893 -10.015 1.00 98.50 211 ALA A C 1
ATOM 1710 O O . ALA A 1 211 ? -9.541 0.868 -10.522 1.00 98.50 211 ALA A O 1
ATOM 1711 N N . LEU A 1 212 ? -9.246 2.748 -9.317 1.00 98.44 212 LEU A N 1
ATOM 1712 C CA . LEU A 1 212 ? -7.816 2.569 -9.068 1.00 98.44 212 LEU A CA 1
ATOM 1713 C C . LEU A 1 212 ? -7.515 1.218 -8.404 1.00 98.44 212 LEU A C 1
ATOM 1715 O O . LEU A 1 212 ? -6.657 0.475 -8.885 1.00 98.44 212 LEU A O 1
ATOM 1719 N N . MET A 1 213 ? -8.237 0.892 -7.329 1.00 98.31 213 MET A N 1
ATOM 1720 C CA . MET A 1 213 ? -8.060 -0.356 -6.586 1.00 98.31 213 MET A CA 1
ATOM 1721 C C . MET A 1 213 ? -8.349 -1.586 -7.453 1.00 98.31 213 MET A C 1
ATOM 1723 O O . MET A 1 213 ? -7.570 -2.536 -7.436 1.00 98.31 213 MET A O 1
ATOM 1727 N N . HIS A 1 214 ? -9.405 -1.557 -8.271 1.00 98.38 214 HIS A N 1
ATOM 1728 C CA . HIS A 1 214 ? -9.737 -2.663 -9.173 1.00 98.38 214 HIS A CA 1
ATOM 1729 C C . HIS A 1 214 ? -8.677 -2.867 -10.263 1.00 98.38 214 HIS A C 1
ATOM 1731 O O . HIS A 1 214 ? -8.284 -4.003 -10.520 1.00 98.38 214 HIS A O 1
ATOM 1737 N N . PHE A 1 215 ? -8.151 -1.795 -10.869 1.00 98.31 215 PHE A N 1
ATOM 1738 C CA . PHE A 1 215 ? -7.065 -1.921 -11.851 1.00 98.31 215 PHE A CA 1
ATOM 1739 C C . PHE A 1 215 ? -5.778 -2.475 -11.234 1.00 98.31 215 PHE A C 1
ATOM 1741 O O . PHE A 1 215 ? -5.067 -3.254 -11.867 1.00 98.31 215 PHE A O 1
ATOM 1748 N N . HIS A 1 216 ? -5.465 -2.096 -9.996 1.00 96.94 216 HIS A N 1
ATOM 1749 C CA . HIS A 1 216 ? -4.341 -2.682 -9.276 1.00 96.94 216 HIS A CA 1
ATOM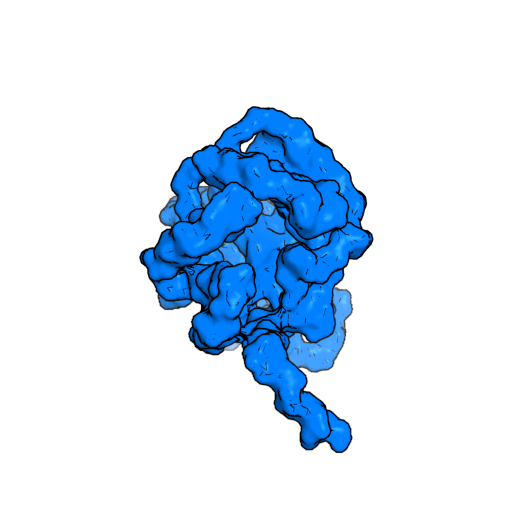 1750 C C . HIS A 1 216 ? -4.578 -4.158 -8.965 1.00 96.94 216 HIS A C 1
ATOM 1752 O O . HIS A 1 216 ? -3.729 -4.991 -9.287 1.00 96.94 216 HIS A O 1
ATOM 1758 N N . LEU A 1 217 ? -5.736 -4.493 -8.396 1.00 95.06 217 LEU A N 1
ATOM 1759 C CA . LEU A 1 217 ? -6.069 -5.861 -8.025 1.00 95.06 217 LEU A CA 1
ATOM 1760 C C . LEU A 1 217 ? -6.133 -6.789 -9.242 1.00 95.06 217 LEU A C 1
ATOM 1762 O O . LEU A 1 217 ? -5.678 -7.921 -9.166 1.00 95.06 217 LEU A O 1
ATOM 1766 N N . ALA A 1 218 ? -6.552 -6.296 -10.408 1.00 96.06 218 ALA A N 1
ATOM 1767 C CA . ALA A 1 218 ? -6.553 -7.093 -11.631 1.00 96.06 218 ALA A CA 1
ATOM 1768 C C . ALA A 1 218 ? -5.174 -7.655 -12.016 1.00 96.06 218 ALA A C 1
ATOM 1770 O O . ALA A 1 218 ? -5.076 -8.646 -12.734 1.00 96.06 218 ALA A O 1
ATOM 1771 N N . ARG A 1 219 ? -4.093 -7.022 -11.553 1.00 94.88 219 ARG A N 1
ATOM 1772 C CA . ARG A 1 219 ? -2.716 -7.423 -11.858 1.00 94.88 219 ARG A CA 1
ATOM 1773 C C . ARG A 1 219 ? -2.150 -8.424 -10.859 1.00 94.88 219 ARG A C 1
ATOM 1775 O O . ARG A 1 219 ? -1.077 -8.961 -11.116 1.00 94.88 219 ARG A O 1
ATOM 1782 N N . PHE A 1 220 ? -2.818 -8.656 -9.727 1.00 91.50 220 PHE A N 1
ATOM 1783 C CA . PHE A 1 220 ? -2.311 -9.492 -8.633 1.00 91.50 220 PHE A CA 1
ATOM 1784 C C . PHE A 1 220 ? -1.762 -10.852 -9.094 1.00 91.50 220 PHE A C 1
ATOM 1786 O O . PHE A 1 220 ? -0.628 -11.160 -8.715 1.00 91.50 220 PHE A O 1
ATOM 1793 N N . PRO A 1 221 ? -2.460 -11.612 -9.971 1.00 92.50 221 PRO A N 1
ATOM 1794 C CA . PRO A 1 221 ? -1.996 -12.931 -10.413 1.00 92.50 221 PRO A CA 1
ATOM 1795 C C . PRO A 1 221 ? -0.641 -12.918 -11.132 1.00 92.50 221 PRO A C 1
ATOM 1797 O O . PRO A 1 221 ? 0.079 -13.909 -11.112 1.00 92.50 221 PRO A O 1
ATOM 1800 N N . ALA A 1 222 ? -0.263 -11.792 -11.742 1.00 94.50 222 ALA A N 1
ATOM 1801 C CA . ALA A 1 222 ? 0.984 -11.652 -12.489 1.00 94.50 222 ALA A CA 1
ATOM 1802 C C . ALA A 1 222 ? 2.141 -11.076 -11.656 1.00 94.50 222 ALA A C 1
ATOM 1804 O O . ALA A 1 222 ? 3.257 -10.958 -12.156 1.00 94.50 222 ALA A O 1
ATOM 1805 N N . ARG A 1 223 ? 1.899 -10.642 -10.410 1.00 93.50 223 ARG A N 1
ATOM 1806 C CA . ARG A 1 223 ? 2.877 -9.856 -9.632 1.00 93.50 223 ARG A CA 1
ATOM 1807 C C . ARG A 1 223 ? 3.875 -10.676 -8.834 1.00 93.50 223 ARG A C 1
ATOM 1809 O O . ARG A 1 223 ? 4.925 -10.136 -8.480 1.00 93.50 223 ARG A O 1
ATOM 1816 N N . LEU A 1 224 ? 3.560 -11.931 -8.538 1.00 90.44 224 LEU A N 1
ATOM 1817 C CA . LEU A 1 224 ? 4.441 -12.843 -7.822 1.00 90.44 224 LEU A CA 1
ATOM 1818 C C . LEU A 1 224 ? 4.617 -14.127 -8.618 1.00 90.44 224 LEU A C 1
ATOM 1820 O O . LEU A 1 224 ? 3.648 -14.721 -9.073 1.00 90.44 224 LEU A O 1
ATOM 1824 N N . ASN A 1 225 ? 5.858 -14.588 -8.707 1.00 89.94 225 ASN A N 1
ATOM 1825 C CA . ASN A 1 225 ? 6.186 -15.915 -9.204 1.00 89.94 225 ASN A CA 1
ATOM 1826 C C . ASN A 1 225 ? 7.142 -16.577 -8.209 1.00 89.94 225 ASN A C 1
ATOM 1828 O O . ASN A 1 225 ? 8.190 -16.013 -7.896 1.00 89.94 225 ASN A O 1
ATOM 1832 N N . ASN A 1 226 ? 6.761 -17.736 -7.663 1.00 86.56 226 ASN A N 1
ATOM 1833 C CA . ASN A 1 226 ? 7.529 -18.467 -6.645 1.00 86.56 226 ASN A CA 1
ATOM 1834 C C . ASN A 1 226 ? 7.975 -17.586 -5.456 1.00 86.56 226 ASN A C 1
ATOM 1836 O O . ASN A 1 226 ? 9.084 -17.707 -4.934 1.00 86.56 226 ASN A O 1
ATOM 1840 N N . GLY A 1 227 ? 7.101 -16.664 -5.034 1.00 83.94 227 GLY A N 1
ATOM 1841 C CA . GLY A 1 227 ? 7.366 -15.739 -3.928 1.00 83.94 227 GLY A CA 1
ATOM 1842 C C . GLY A 1 227 ? 8.359 -14.616 -4.249 1.00 83.94 227 GLY A C 1
ATOM 1843 O O . GLY A 1 227 ? 8.865 -13.992 -3.322 1.00 83.94 227 GLY A O 1
ATOM 1844 N N . VAL A 1 228 ? 8.649 -14.359 -5.527 1.00 88.75 228 VAL A N 1
ATOM 1845 C CA . VAL A 1 228 ? 9.495 -13.251 -5.995 1.00 88.75 228 VAL A CA 1
ATOM 1846 C C . VAL A 1 228 ? 8.644 -12.255 -6.772 1.00 88.75 228 VAL A C 1
ATOM 1848 O O . VAL A 1 228 ? 7.801 -12.660 -7.576 1.00 88.75 228 VAL A O 1
ATOM 1851 N N . PHE A 1 229 ? 8.865 -10.957 -6.552 1.00 91.12 229 PHE A N 1
ATOM 1852 C CA . PHE A 1 229 ? 8.195 -9.922 -7.335 1.00 91.12 229 PHE A CA 1
ATOM 1853 C C . PHE A 1 229 ? 8.575 -10.004 -8.814 1.00 91.12 229 PHE A C 1
ATOM 1855 O O . PHE A 1 229 ? 9.748 -10.108 -9.169 1.00 91.12 229 PHE A O 1
ATOM 1862 N N . VAL A 1 230 ? 7.561 -9.915 -9.672 1.00 93.81 230 VAL A N 1
ATOM 1863 C CA . VAL A 1 230 ? 7.719 -9.837 -11.125 1.00 93.81 230 VAL A CA 1
ATOM 1864 C C . VAL A 1 230 ? 7.656 -8.361 -11.544 1.00 93.81 230 VAL A C 1
ATOM 1866 O O . VAL A 1 230 ? 6.612 -7.717 -11.349 1.00 93.81 230 VAL A O 1
ATOM 1869 N N . PRO A 1 231 ? 8.740 -7.788 -12.105 1.00 92.25 231 PRO A N 1
ATOM 1870 C CA . PRO A 1 231 ? 8.754 -6.420 -12.622 1.00 92.25 231 PRO A CA 1
ATOM 1871 C C . PRO A 1 231 ? 7.666 -6.186 -13.659 1.00 92.25 231 PRO A C 1
ATOM 1873 O O . PRO A 1 231 ? 7.371 -7.067 -14.455 1.00 92.25 231 PRO A O 1
ATOM 1876 N N . LEU A 1 232 ? 7.119 -4.971 -13.716 1.00 92.06 232 LEU A N 1
ATOM 1877 C CA . LEU A 1 232 ? 6.059 -4.619 -14.669 1.00 92.06 232 LEU A CA 1
ATOM 1878 C C . LEU A 1 232 ? 6.363 -4.988 -16.146 1.00 92.06 232 LEU A C 1
ATOM 1880 O O . LEU A 1 232 ? 5.426 -5.432 -16.811 1.00 92.06 232 LEU A O 1
ATOM 1884 N N . PRO A 1 233 ? 7.601 -4.849 -16.675 1.00 92.50 233 PRO A N 1
ATOM 1885 C CA . PRO A 1 233 ? 7.933 -5.303 -18.032 1.00 92.50 233 PRO A CA 1
ATOM 1886 C C . PRO A 1 233 ? 7.873 -6.821 -18.235 1.00 92.50 233 PRO A C 1
ATOM 1888 O O . PRO A 1 233 ? 7.694 -7.275 -19.359 1.00 92.50 233 PRO A O 1
ATOM 1891 N N . GLU A 1 234 ? 8.031 -7.590 -17.159 1.00 94.19 234 GLU A N 1
ATOM 1892 C CA . GLU A 1 234 ? 8.125 -9.055 -17.157 1.00 94.19 234 GLU A CA 1
ATOM 1893 C C . GLU A 1 234 ? 6.793 -9.724 -16.753 1.00 94.19 234 GLU A C 1
ATOM 1895 O O . GLU A 1 234 ? 6.688 -10.948 -16.772 1.00 94.19 234 GLU A O 1
ATOM 1900 N N . GLN A 1 235 ? 5.770 -8.944 -16.375 1.00 95.69 235 GLN A N 1
ATOM 1901 C CA . GLN A 1 235 ? 4.452 -9.463 -15.991 1.00 95.69 235 GLN A CA 1
ATOM 1902 C C . GLN A 1 235 ? 3.728 -10.062 -17.201 1.00 95.69 235 GLN A C 1
ATOM 1904 O O . GLN A 1 235 ? 3.511 -9.376 -18.203 1.00 95.69 235 GLN A O 1
ATOM 1909 N N . ASP A 1 236 ? 3.278 -11.311 -17.071 1.00 95.12 236 ASP A N 1
ATOM 1910 C CA . ASP A 1 236 ? 2.392 -11.932 -18.052 1.00 95.12 236 ASP A CA 1
ATOM 1911 C C . ASP A 1 236 ? 0.994 -11.299 -17.968 1.00 95.12 236 ASP A C 1
ATOM 1913 O O . ASP A 1 236 ? 0.211 -11.552 -17.049 1.00 95.12 236 ASP A O 1
ATOM 1917 N N . ARG A 1 237 ? 0.679 -10.445 -18.946 1.00 95.81 237 ARG A N 1
ATOM 1918 C CA . ARG A 1 237 ? -0.589 -9.703 -19.005 1.00 95.81 237 ARG A CA 1
ATOM 1919 C C . ARG A 1 237 ? -1.785 -10.569 -19.395 1.00 95.81 237 ARG A C 1
ATOM 1921 O O . ARG A 1 237 ? -2.924 -10.103 -19.289 1.00 95.81 237 ARG A O 1
ATOM 1928 N N . THR A 1 238 ? -1.562 -11.811 -19.829 1.00 94.88 238 THR A N 1
ATOM 1929 C CA . THR A 1 238 ? -2.649 -12.777 -20.041 1.00 94.88 238 THR A CA 1
ATOM 1930 C C . THR A 1 238 ? -3.253 -13.241 -18.716 1.00 94.88 238 THR A C 1
ATOM 1932 O O . THR A 1 238 ? -4.444 -13.538 -18.671 1.00 94.88 238 THR A O 1
ATOM 1935 N N . LEU A 1 239 ? -2.478 -13.181 -17.625 1.00 96.00 239 LEU A N 1
ATOM 1936 C CA . LEU A 1 239 ? -2.928 -13.479 -16.263 1.00 96.00 239 LEU A CA 1
ATOM 1937 C C . LEU A 1 239 ? -3.703 -12.325 -15.609 1.00 96.00 239 LEU A C 1
ATOM 1939 O O . LEU A 1 239 ? -4.183 -12.472 -14.488 1.00 96.00 239 LEU A O 1
ATOM 1943 N N . TYR A 1 240 ? -3.811 -11.161 -16.261 1.00 96.62 240 TYR A N 1
ATOM 1944 C CA . TYR A 1 240 ? -4.570 -10.044 -15.700 1.00 96.62 240 TYR A CA 1
ATOM 1945 C C . TYR A 1 240 ? -6.067 -10.365 -15.686 1.00 96.62 240 TYR A C 1
ATOM 1947 O O . TYR A 1 240 ? -6.650 -10.701 -16.722 1.00 96.62 240 TYR A O 1
ATOM 1955 N N . ASP A 1 241 ? -6.697 -10.166 -14.533 1.00 96.50 241 ASP A N 1
ATOM 1956 C CA . ASP A 1 241 ? -8.113 -10.438 -14.313 1.00 96.50 241 ASP A CA 1
ATOM 1957 C C . ASP A 1 241 ? -8.986 -9.452 -15.111 1.00 96.50 241 ASP A C 1
ATOM 1959 O O . ASP A 1 241 ? -9.101 -8.259 -14.804 1.00 96.50 241 ASP A O 1
ATOM 1963 N N . LYS A 1 242 ? -9.582 -9.953 -16.199 1.00 96.56 242 LYS A N 1
ATOM 1964 C CA . LYS A 1 242 ? -10.423 -9.152 -17.097 1.00 96.56 242 LYS A CA 1
ATOM 1965 C C . LYS A 1 242 ? -11.711 -8.665 -16.419 1.00 96.56 242 LYS A C 1
ATOM 1967 O O . LYS A 1 242 ? -12.027 -7.488 -16.615 1.00 96.56 242 LYS A O 1
ATOM 1972 N N . PRO A 1 243 ? -12.440 -9.481 -15.630 1.00 96.31 243 PRO A N 1
ATOM 1973 C CA . PRO A 1 243 ? -13.556 -8.992 -14.820 1.00 96.31 243 PRO A CA 1
ATOM 1974 C C . PRO A 1 243 ? -13.206 -7.791 -13.928 1.00 96.31 243 PRO A C 1
ATOM 1976 O O . PRO A 1 243 ? -13.919 -6.787 -13.957 1.00 96.31 243 PRO A O 1
ATOM 1979 N N . LEU A 1 244 ? -12.087 -7.826 -13.199 1.00 96.19 244 LEU A N 1
ATOM 1980 C CA . LEU A 1 244 ? -11.649 -6.705 -12.358 1.00 96.19 244 LEU A CA 1
ATOM 1981 C C . LEU A 1 244 ? -11.289 -5.466 -13.187 1.00 96.19 244 LEU A C 1
ATOM 1983 O O . LEU A 1 244 ? -11.643 -4.353 -12.802 1.00 96.19 244 LEU A O 1
ATOM 1987 N N . ILE A 1 245 ? -10.671 -5.629 -14.363 1.00 98.19 245 ILE A N 1
ATOM 1988 C CA . ILE A 1 245 ? -10.444 -4.509 -15.296 1.00 98.19 245 ILE A CA 1
ATOM 1989 C C . ILE A 1 245 ? -11.775 -3.886 -15.736 1.00 98.19 245 ILE A C 1
ATOM 1991 O O . ILE A 1 245 ? -11.906 -2.660 -15.766 1.00 98.19 245 ILE A O 1
ATOM 1995 N N . GLN A 1 246 ? -12.778 -4.704 -16.064 1.00 98.00 246 GLN A N 1
ATOM 1996 C CA . GLN A 1 246 ? -14.104 -4.219 -16.456 1.00 98.00 246 GLN A CA 1
ATOM 1997 C C . GLN A 1 246 ? -14.797 -3.465 -15.313 1.00 98.00 246 GLN A C 1
ATOM 1999 O O . GLN A 1 246 ? -15.375 -2.404 -15.562 1.00 98.00 246 GLN A O 1
ATOM 2004 N N . GLN A 1 247 ? -14.686 -3.955 -14.074 1.00 97.81 247 GLN A N 1
ATOM 2005 C CA . GLN A 1 247 ? -15.174 -3.249 -12.884 1.00 97.81 247 GLN A CA 1
ATOM 2006 C C . GLN A 1 247 ? -14.431 -1.927 -12.657 1.00 97.81 247 GLN A C 1
ATOM 2008 O O . GLN A 1 247 ? -15.059 -0.898 -12.403 1.00 97.81 247 GLN A O 1
ATOM 2013 N N . GLY A 1 248 ? -13.110 -1.907 -12.856 1.00 98.19 248 GLY A N 1
ATOM 2014 C CA . GLY A 1 248 ? -12.318 -0.678 -12.827 1.00 98.19 248 GLY A CA 1
ATOM 2015 C C . GLY A 1 248 ? -12.847 0.366 -13.812 1.00 98.19 248 GLY A C 1
ATOM 2016 O O . GLY A 1 248 ? -13.073 1.518 -13.445 1.00 98.19 248 GLY A O 1
ATOM 2017 N N . TYR A 1 249 ? -13.150 -0.041 -15.048 1.00 98.50 249 TYR A N 1
ATOM 2018 C CA . TYR A 1 249 ? -13.768 0.843 -16.039 1.00 98.50 249 TYR A CA 1
ATOM 2019 C C . TYR A 1 249 ? -15.201 1.254 -15.696 1.00 98.50 249 TYR A C 1
ATOM 2021 O O . TYR A 1 249 ? -15.598 2.371 -16.031 1.00 98.50 249 TYR A O 1
ATOM 2029 N N . PHE A 1 250 ? -15.985 0.379 -15.065 1.00 98.12 250 PHE A N 1
ATOM 2030 C CA . PHE A 1 250 ? -17.318 0.724 -14.579 1.00 98.12 250 PHE A CA 1
ATOM 2031 C C . PHE A 1 250 ? -17.238 1.882 -13.583 1.00 98.12 250 PHE A C 1
ATOM 2033 O O . PHE A 1 250 ? -17.830 2.931 -13.835 1.00 98.12 250 PHE A O 1
ATOM 2040 N N . TYR A 1 251 ? -16.435 1.746 -12.528 1.00 98.12 251 TYR A N 1
ATOM 2041 C CA . TYR A 1 251 ? -16.273 2.799 -11.528 1.00 98.12 251 TYR A CA 1
ATOM 2042 C C . TYR A 1 251 ? -15.612 4.057 -12.098 1.00 98.12 251 TYR A C 1
ATOM 2044 O O . TYR A 1 251 ? -16.035 5.167 -11.784 1.00 98.12 251 TYR A O 1
ATOM 2052 N N . LEU A 1 252 ? -14.652 3.918 -13.018 1.00 97.94 252 LEU A N 1
ATOM 2053 C CA . LEU A 1 252 ? -14.025 5.068 -13.671 1.00 97.94 252 LEU A CA 1
ATOM 2054 C C . LEU A 1 252 ? -15.039 5.904 -14.469 1.00 97.94 252 LEU A C 1
ATOM 2056 O O . LEU A 1 252 ? -14.923 7.126 -14.509 1.00 97.94 252 LEU A O 1
ATOM 2060 N N . ARG A 1 253 ? -16.050 5.269 -15.083 1.00 97.62 253 ARG A N 1
ATOM 2061 C CA . ARG A 1 253 ? -17.156 5.986 -15.741 1.00 97.62 253 ARG A CA 1
ATOM 2062 C C . ARG A 1 253 ? -18.066 6.687 -14.732 1.00 97.62 253 ARG A C 1
ATOM 2064 O O . ARG A 1 253 ? -18.441 7.828 -14.984 1.00 97.62 253 ARG A O 1
ATOM 2071 N N . GLN A 1 254 ? -18.383 6.041 -13.607 1.00 97.44 254 GLN A N 1
ATOM 2072 C CA . GLN A 1 254 ? -19.201 6.641 -12.539 1.00 97.44 254 GLN A CA 1
ATOM 2073 C C . GLN A 1 254 ? -18.519 7.855 -11.893 1.00 97.44 254 GLN A C 1
ATOM 2075 O O . GLN A 1 254 ? -19.185 8.819 -11.530 1.00 97.44 254 GLN A O 1
ATOM 2080 N N . ALA A 1 255 ? -17.185 7.850 -11.812 1.00 96.31 255 ALA A N 1
ATOM 2081 C CA . ALA A 1 255 ? -16.409 8.988 -11.326 1.00 96.31 255 ALA A CA 1
ATOM 2082 C C . ALA A 1 255 ? -16.552 10.250 -12.202 1.00 96.31 255 ALA A C 1
ATOM 2084 O O . ALA A 1 255 ? -16.238 11.354 -11.758 1.00 96.31 255 ALA A O 1
ATOM 2085 N N . GLY A 1 256 ? -17.022 10.114 -13.448 1.00 94.50 256 GLY A N 1
ATOM 2086 C CA . GLY A 1 256 ? -17.107 11.220 -14.397 1.00 94.50 256 GLY A CA 1
ATOM 2087 C C . GLY A 1 256 ? -15.728 11.753 -14.801 1.00 94.50 256 GLY A C 1
ATOM 2088 O O . GLY A 1 256 ? -14.705 11.101 -14.620 1.00 94.50 256 GLY A O 1
ATOM 2089 N N . ARG A 1 257 ? -15.677 12.946 -15.403 1.00 92.25 257 ARG A N 1
ATOM 2090 C CA . ARG A 1 257 ? -14.403 13.604 -15.741 1.00 92.25 257 ARG A CA 1
ATOM 2091 C C . ARG A 1 257 ? -13.930 14.445 -14.564 1.00 92.25 257 ARG A C 1
ATOM 2093 O O . ARG A 1 257 ? -14.665 15.314 -14.107 1.00 92.25 257 ARG A O 1
ATOM 2100 N N . SER A 1 258 ? -12.685 14.248 -14.139 1.00 91.62 258 SER A N 1
ATOM 2101 C CA . SER A 1 258 ? -12.082 15.058 -13.082 1.00 91.62 258 SER A CA 1
ATOM 2102 C C . SER A 1 258 ? -10.566 15.213 -13.244 1.00 91.62 258 SER A C 1
ATOM 2104 O O . SER A 1 258 ? -9.956 14.695 -14.179 1.00 91.62 258 SER A O 1
ATOM 2106 N N . THR A 1 259 ? -9.954 15.960 -12.328 1.00 90.38 259 THR A N 1
ATOM 2107 C CA . THR A 1 259 ? -8.501 16.128 -12.187 1.00 90.38 259 THR A CA 1
ATOM 2108 C C . THR A 1 259 ? -8.029 15.893 -10.753 1.00 90.38 259 THR A C 1
ATOM 2110 O O . THR A 1 259 ? -6.900 16.246 -10.416 1.00 90.38 259 THR A O 1
ATOM 2113 N N . HIS A 1 260 ? -8.886 15.358 -9.878 1.00 91.25 260 HIS A N 1
ATOM 2114 C CA . HIS A 1 260 ? -8.469 15.015 -8.523 1.00 91.25 260 HIS A CA 1
ATOM 2115 C C . HIS A 1 260 ? -7.527 13.797 -8.535 1.00 91.25 260 HIS A C 1
ATOM 2117 O O . HIS A 1 260 ? -7.456 13.029 -9.499 1.00 91.25 260 HIS A O 1
ATOM 2123 N N . HIS A 1 261 ? -6.799 13.625 -7.433 1.00 93.25 261 HIS A N 1
ATOM 2124 C CA . HIS A 1 261 ? -5.673 12.700 -7.315 1.00 93.25 261 HIS A CA 1
ATOM 2125 C C . HIS A 1 261 ? -6.007 11.253 -7.720 1.00 93.25 261 HIS A C 1
ATOM 2127 O O . HIS A 1 261 ? -5.389 10.712 -8.637 1.00 93.25 261 HIS A O 1
ATOM 2133 N N . TYR A 1 262 ? -7.025 10.645 -7.097 1.00 96.19 262 TYR A N 1
ATOM 2134 C CA . TYR A 1 262 ? -7.402 9.255 -7.382 1.00 96.19 262 TYR A CA 1
ATOM 2135 C C . TYR A 1 262 ? -7.861 9.025 -8.822 1.00 96.19 262 TYR A C 1
ATOM 2137 O O . TYR A 1 262 ? -7.582 7.969 -9.378 1.00 96.19 262 TYR A O 1
ATOM 2145 N N . PHE A 1 263 ? -8.502 10.009 -9.459 1.00 97.75 263 PHE A N 1
ATOM 2146 C CA . PHE A 1 263 ? -8.940 9.879 -10.849 1.00 97.75 263 PHE A CA 1
ATOM 2147 C C . PHE A 1 263 ? -7.751 9.815 -11.811 1.00 97.75 263 PHE A C 1
ATOM 2149 O O . PHE A 1 263 ? -7.718 8.973 -12.708 1.00 97.75 263 PHE A O 1
ATOM 2156 N N . LEU A 1 264 ? -6.738 10.660 -11.597 1.00 97.81 264 LEU A N 1
ATOM 2157 C CA . LEU A 1 264 ? -5.516 10.644 -12.404 1.00 97.81 264 LEU A CA 1
ATOM 2158 C C . LEU A 1 264 ? -4.736 9.336 -12.223 1.00 97.81 264 LEU A C 1
ATOM 2160 O O . LEU A 1 264 ? -4.308 8.743 -13.213 1.00 97.81 264 LEU A O 1
ATOM 2164 N N . LEU A 1 265 ? -4.613 8.845 -10.986 1.00 97.69 265 LEU A N 1
ATOM 2165 C CA . LEU A 1 265 ? -3.999 7.543 -10.717 1.00 97.69 265 LEU A CA 1
ATOM 2166 C C . LEU A 1 265 ? -4.795 6.392 -11.348 1.00 97.69 265 LEU A C 1
ATOM 2168 O O . LEU A 1 265 ? -4.200 5.495 -11.943 1.00 97.69 265 LEU A O 1
ATOM 2172 N N . ALA A 1 266 ? -6.129 6.426 -11.279 1.00 98.44 266 ALA A N 1
ATOM 2173 C CA . ALA A 1 266 ? -6.981 5.416 -11.902 1.00 98.44 266 ALA A CA 1
ATOM 2174 C C . ALA A 1 266 ? -6.796 5.384 -13.424 1.00 98.44 266 ALA A C 1
ATOM 2176 O O . ALA A 1 266 ? -6.703 4.303 -14.000 1.00 98.44 266 ALA A O 1
ATOM 2177 N N . LEU A 1 267 ? -6.672 6.546 -14.077 1.00 98.50 267 LEU A N 1
ATOM 2178 C CA . LEU A 1 267 ? -6.376 6.626 -15.509 1.00 98.50 267 LEU A CA 1
ATOM 2179 C C . LEU A 1 267 ? -5.008 6.029 -15.858 1.00 98.50 267 LEU A C 1
ATOM 2181 O O . LEU A 1 267 ? -4.906 5.279 -16.828 1.00 98.50 267 LEU A O 1
ATOM 2185 N N . ILE A 1 268 ? -3.970 6.317 -15.068 1.00 98.31 268 ILE A N 1
ATOM 2186 C CA . ILE A 1 268 ? -2.632 5.731 -15.255 1.00 98.31 268 ILE A CA 1
ATOM 2187 C C . ILE A 1 268 ? -2.704 4.202 -15.136 1.00 98.31 268 ILE A C 1
ATOM 2189 O O . ILE A 1 268 ? -2.231 3.477 -16.016 1.00 98.31 268 ILE A O 1
ATOM 2193 N N . SER A 1 269 ? -3.360 3.697 -14.090 1.00 98.12 269 SER A N 1
ATOM 2194 C CA . SER A 1 269 ? -3.541 2.260 -13.870 1.00 98.12 269 SER A CA 1
ATOM 2195 C C . SER A 1 269 ? -4.400 1.597 -14.953 1.00 98.12 269 SER A C 1
ATOM 2197 O O . SER A 1 269 ? -4.109 0.466 -15.351 1.00 98.12 269 SER A O 1
ATOM 2199 N N . ALA A 1 270 ? -5.399 2.298 -15.496 1.00 98.38 270 ALA A N 1
ATOM 2200 C CA . ALA A 1 270 ? -6.206 1.820 -16.614 1.00 98.38 270 ALA A CA 1
ATOM 2201 C C . ALA A 1 270 ? -5.367 1.643 -17.888 1.00 98.38 270 ALA A C 1
ATOM 2203 O O . ALA A 1 270 ? -5.493 0.619 -18.561 1.00 98.38 270 ALA A O 1
ATOM 2204 N N . ILE A 1 271 ? -4.477 2.596 -18.206 1.00 98.25 271 ILE A N 1
ATOM 2205 C CA . ILE A 1 271 ? -3.578 2.495 -19.371 1.00 98.25 271 ILE A CA 1
ATOM 2206 C C . ILE A 1 271 ? -2.682 1.263 -19.232 1.00 98.25 271 ILE A C 1
ATOM 2208 O O . ILE A 1 271 ? -2.607 0.451 -20.154 1.00 98.25 271 ILE A O 1
ATOM 2212 N N . HIS A 1 272 ? -2.064 1.060 -18.065 1.00 97.38 272 HIS A N 1
ATOM 2213 C CA . HIS A 1 272 ? -1.254 -0.135 -17.820 1.00 97.38 272 HIS A CA 1
ATOM 2214 C C . HIS A 1 272 ? -2.046 -1.438 -17.966 1.00 97.38 272 HIS A C 1
ATOM 2216 O O . HIS A 1 272 ? -1.535 -2.402 -18.533 1.00 97.38 272 HIS A O 1
ATOM 2222 N N . SER A 1 273 ? -3.274 -1.476 -17.449 1.00 95.75 273 SER A N 1
ATOM 2223 C CA . SER A 1 273 ? -4.075 -2.705 -17.384 1.00 95.75 273 SER A CA 1
ATOM 2224 C C . SER A 1 273 ? -4.728 -3.077 -18.718 1.00 95.75 273 SER A C 1
ATOM 2226 O O . SER A 1 273 ? -5.027 -4.246 -18.948 1.00 95.75 273 SER A O 1
ATOM 2228 N N . SER A 1 274 ? -4.943 -2.099 -19.603 1.00 93.06 274 SER A N 1
ATOM 2229 C CA . SER A 1 274 ? -5.551 -2.303 -20.927 1.00 93.06 274 SER A CA 1
ATOM 2230 C C . SER A 1 274 ? -4.550 -2.501 -22.059 1.00 93.06 274 SER A C 1
ATOM 2232 O O . SER A 1 274 ? -4.922 -3.009 -23.114 1.00 93.06 274 SER A O 1
ATOM 2234 N N . SER A 1 275 ? -3.288 -2.130 -21.851 1.00 95.88 275 SER A N 1
ATOM 2235 C CA . SER A 1 275 ? -2.249 -2.277 -22.868 1.00 95.88 275 SER A CA 1
ATOM 2236 C C . SER A 1 275 ? -1.888 -3.767 -23.058 1.00 95.88 275 SER A C 1
ATOM 2238 O O . SER A 1 275 ? -1.563 -4.425 -22.061 1.00 95.88 275 SER A O 1
ATOM 2240 N N . PRO A 1 276 ? -1.904 -4.322 -24.290 1.00 93.56 276 PRO A N 1
ATOM 2241 C CA . PRO A 1 276 ? -1.645 -5.749 -24.529 1.00 93.56 276 PRO A CA 1
ATOM 2242 C C . PRO A 1 276 ? -0.254 -6.202 -24.082 1.00 93.56 276 PRO A C 1
ATOM 2244 O O . PRO A 1 276 ? -0.120 -7.245 -23.443 1.00 93.56 276 PRO A O 1
ATOM 2247 N N . THR A 1 277 ? 0.769 -5.389 -24.349 1.00 95.19 277 THR A N 1
ATOM 2248 C CA . THR A 1 277 ? 2.150 -5.639 -23.922 1.00 95.19 277 THR A CA 1
ATOM 2249 C C . THR A 1 277 ? 2.752 -4.428 -23.212 1.00 95.19 277 THR A C 1
ATOM 2251 O O . THR A 1 277 ? 2.206 -3.321 -23.216 1.00 95.19 277 THR A O 1
ATOM 2254 N N . PHE A 1 278 ? 3.911 -4.624 -22.578 1.00 95.25 278 PHE A N 1
ATOM 2255 C CA . PHE A 1 278 ? 4.674 -3.517 -22.003 1.00 95.25 278 PHE A CA 1
ATOM 2256 C C . PHE A 1 278 ? 5.087 -2.478 -23.050 1.00 95.25 278 PHE A C 1
ATOM 2258 O O . PHE A 1 278 ? 4.977 -1.283 -22.778 1.00 95.25 278 PHE A O 1
ATOM 2265 N N . ALA A 1 279 ? 5.476 -2.923 -24.246 1.00 94.75 279 ALA A N 1
ATOM 2266 C CA . ALA A 1 279 ? 5.860 -2.042 -25.344 1.00 94.75 279 ALA A CA 1
ATOM 2267 C C . ALA A 1 279 ? 4.687 -1.185 -25.852 1.00 94.75 279 ALA A C 1
ATOM 2269 O O . ALA A 1 279 ? 4.889 -0.017 -26.161 1.00 94.75 279 ALA A O 1
ATOM 2270 N N . ASP A 1 280 ? 3.461 -1.721 -25.841 1.00 96.31 280 ASP A N 1
ATOM 2271 C CA . ASP A 1 280 ? 2.249 -1.000 -26.274 1.00 96.31 280 ASP A CA 1
ATOM 2272 C C . ASP A 1 280 ? 1.721 0.001 -25.234 1.00 96.31 280 ASP A C 1
ATOM 2274 O O . ASP A 1 280 ? 0.696 0.650 -25.446 1.00 96.31 280 ASP A O 1
ATOM 2278 N N . THR A 1 281 ? 2.370 0.099 -24.070 1.00 97.69 281 THR A N 1
ATOM 2279 C CA . THR A 1 281 ? 1.928 1.009 -23.011 1.00 97.69 281 THR A CA 1
ATOM 2280 C C . THR A 1 281 ? 2.119 2.456 -23.464 1.00 97.69 281 THR A C 1
ATOM 2282 O O . THR A 1 281 ? 3.221 2.862 -23.823 1.00 97.69 281 THR A O 1
ATOM 2285 N N . ASP A 1 282 ? 1.052 3.256 -23.411 1.00 98.19 282 ASP A N 1
ATOM 2286 C CA . ASP A 1 282 ? 1.092 4.668 -23.809 1.00 98.19 282 ASP A CA 1
ATOM 2287 C C . ASP A 1 282 ? 1.785 5.530 -22.738 1.00 98.19 282 ASP A C 1
ATOM 2289 O O . ASP A 1 282 ? 1.158 6.189 -21.900 1.00 98.19 282 ASP A O 1
ATOM 2293 N N . TRP A 1 283 ? 3.118 5.489 -22.753 1.00 97.81 283 TRP A N 1
ATOM 2294 C CA . TRP A 1 283 ? 3.976 6.220 -21.824 1.00 97.81 283 TRP A CA 1
ATOM 2295 C C . TRP A 1 283 ? 3.812 7.735 -21.941 1.00 97.81 283 TRP A C 1
ATOM 2297 O O . TRP A 1 283 ? 3.896 8.431 -20.932 1.00 97.81 283 TRP A O 1
ATOM 2307 N N . GLN A 1 284 ? 3.508 8.255 -23.134 1.00 98.12 284 GLN A N 1
ATOM 2308 C CA . GLN A 1 284 ? 3.266 9.683 -23.328 1.00 98.12 284 GLN A CA 1
ATOM 2309 C C . GLN A 1 284 ? 2.027 10.138 -22.552 1.00 98.12 284 GLN A C 1
ATOM 2311 O O . GLN A 1 284 ? 2.096 11.117 -21.803 1.00 98.12 284 GLN A O 1
ATOM 2316 N N . LYS A 1 285 ? 0.911 9.404 -22.655 1.00 98.06 285 LYS A N 1
ATOM 2317 C CA . LYS A 1 285 ? -0.287 9.688 -21.852 1.00 98.06 285 LYS A CA 1
ATOM 2318 C C . LYS A 1 285 ? -0.016 9.552 -20.359 1.00 98.06 285 LYS A C 1
ATOM 2320 O O . LYS A 1 285 ? -0.450 10.418 -19.603 1.00 98.06 285 LYS A O 1
ATOM 2325 N N . ILE A 1 286 ? 0.699 8.512 -19.928 1.00 98.38 286 ILE A N 1
ATOM 2326 C CA . ILE A 1 286 ? 1.032 8.312 -18.508 1.00 98.38 286 ILE A CA 1
ATOM 2327 C C . ILE A 1 286 ? 1.834 9.499 -17.958 1.00 98.38 286 ILE A C 1
ATOM 2329 O O . ILE A 1 286 ? 1.467 10.051 -16.921 1.00 98.38 286 ILE A O 1
ATOM 2333 N N . THR A 1 287 ? 2.872 9.946 -18.666 1.00 97.81 287 THR A N 1
ATOM 2334 C CA . THR A 1 287 ? 3.691 11.096 -18.254 1.00 97.81 287 THR A CA 1
ATOM 2335 C C . THR A 1 287 ? 2.857 12.378 -18.154 1.00 97.81 287 THR A C 1
ATOM 2337 O O . THR A 1 287 ? 2.963 13.104 -17.165 1.00 97.81 287 THR A O 1
ATOM 2340 N N . VAL A 1 288 ? 1.952 12.625 -19.112 1.00 97.25 288 VAL A N 1
ATOM 2341 C CA . VAL A 1 288 ? 1.013 13.766 -19.072 1.00 97.25 288 VAL A CA 1
ATOM 2342 C C . VAL A 1 288 ? 0.014 13.662 -17.913 1.00 97.25 288 VAL A C 1
ATOM 2344 O O . VAL A 1 288 ? -0.415 14.677 -17.366 1.00 97.25 288 VAL A O 1
ATOM 2347 N N . LEU A 1 289 ? -0.410 12.457 -17.529 1.00 97.56 289 LEU A N 1
ATOM 2348 C CA . LEU A 1 289 ? -1.317 12.271 -16.394 1.00 97.56 289 LEU A CA 1
ATOM 2349 C C . LEU A 1 289 ? -0.611 12.543 -15.065 1.00 97.56 289 LEU A C 1
ATOM 2351 O O . LEU A 1 289 ? -1.164 13.258 -14.231 1.00 97.56 289 LEU A O 1
ATOM 2355 N N . TYR A 1 290 ? 0.616 12.050 -14.891 1.00 97.19 290 TYR A N 1
ATOM 2356 C CA . TYR A 1 290 ? 1.432 12.367 -13.719 1.00 97.19 290 TYR A CA 1
ATOM 2357 C C . TYR A 1 290 ? 1.688 13.871 -13.589 1.00 97.19 290 TYR A C 1
ATOM 2359 O O . TYR A 1 290 ? 1.534 14.413 -12.497 1.00 97.19 290 TYR A O 1
ATOM 2367 N N . SER A 1 291 ? 1.989 14.571 -14.691 1.00 94.31 291 SER A N 1
ATOM 2368 C CA . SER A 1 291 ? 2.237 16.020 -14.658 1.00 94.31 291 SER A CA 1
ATOM 2369 C C . SER A 1 291 ? 1.007 16.847 -14.255 1.00 94.31 291 SER A C 1
ATOM 2371 O O . SER A 1 291 ? 1.138 18.024 -13.929 1.00 94.31 291 SER A O 1
ATOM 2373 N N . LYS A 1 292 ? -0.198 16.258 -14.285 1.00 95.62 292 LYS A N 1
ATOM 2374 C CA . LYS A 1 292 ? -1.443 16.893 -13.822 1.00 95.62 292 LYS A CA 1
ATOM 2375 C C . LYS A 1 292 ? -1.700 16.700 -12.327 1.00 95.62 292 LYS A C 1
ATOM 2377 O O . LYS A 1 292 ? -2.564 17.386 -11.780 1.00 95.62 292 LYS A O 1
ATOM 2382 N N . ILE A 1 293 ? -0.993 15.785 -11.660 1.00 93.69 293 ILE A N 1
ATOM 2383 C CA . ILE A 1 293 ? -1.157 15.556 -10.223 1.00 93.69 293 ILE A CA 1
ATOM 2384 C C . ILE A 1 293 ? -0.489 16.710 -9.472 1.00 93.69 293 ILE A C 1
ATOM 2386 O O . ILE A 1 293 ? 0.728 16.881 -9.501 1.00 93.69 293 ILE A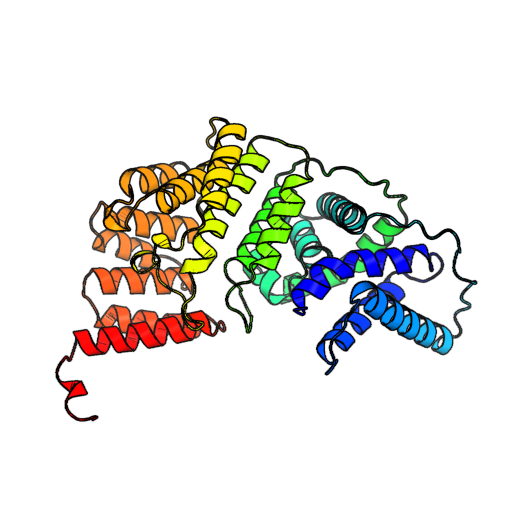 O 1
ATOM 2390 N N . LYS A 1 294 ? -1.299 17.507 -8.771 1.00 82.94 294 LYS A N 1
ATOM 2391 C CA . LYS A 1 294 ? -0.800 18.565 -7.886 1.00 82.94 294 LYS A CA 1
ATOM 2392 C C . LYS A 1 294 ? -0.106 17.929 -6.679 1.00 82.94 294 LYS A C 1
ATOM 2394 O O . LYS A 1 294 ? -0.682 17.041 -6.061 1.00 82.94 294 LYS A O 1
ATOM 2399 N N . HIS A 1 295 ? 1.090 18.412 -6.336 1.00 84.88 295 HIS A N 1
ATOM 2400 C CA . HIS A 1 295 ? 1.895 17.935 -5.201 1.00 84.88 295 HIS A CA 1
ATOM 2401 C C . HIS A 1 295 ? 2.158 16.419 -5.231 1.00 84.88 295 HIS A C 1
ATOM 2403 O O . HIS A 1 295 ? 1.637 15.659 -4.416 1.00 84.88 295 HIS A O 1
ATOM 2409 N N . LEU A 1 296 ? 2.983 15.974 -6.180 1.00 84.00 296 LEU A N 1
ATOM 2410 C CA . LEU A 1 296 ? 3.460 14.592 -6.215 1.00 84.00 296 LEU A CA 1
ATOM 2411 C C . LEU A 1 296 ? 4.258 14.274 -4.940 1.00 84.00 296 LEU A C 1
ATOM 2413 O O . LEU A 1 296 ? 5.197 15.001 -4.605 1.00 84.00 296 LEU A O 1
ATOM 2417 N N . SER A 1 297 ? 3.922 13.170 -4.269 1.00 89.56 297 SER A N 1
ATOM 2418 C CA . SER A 1 297 ? 4.821 12.577 -3.274 1.00 89.56 297 SER A CA 1
ATOM 2419 C C . SER A 1 297 ? 6.099 12.089 -3.955 1.00 89.56 297 SER A C 1
ATOM 2421 O O . SER A 1 297 ? 6.082 11.823 -5.157 1.00 89.56 297 SER A O 1
ATOM 2423 N N . ASP A 1 298 ? 7.178 11.910 -3.195 1.00 91.44 298 ASP A N 1
ATOM 2424 C CA . ASP A 1 298 ? 8.450 11.408 -3.730 1.00 91.44 298 ASP A CA 1
ATOM 2425 C C . ASP A 1 298 ? 8.269 10.124 -4.554 1.00 91.44 298 ASP A C 1
ATOM 2427 O O . ASP A 1 298 ? 8.800 10.015 -5.652 1.00 91.44 298 ASP A O 1
ATOM 2431 N N . GLU A 1 299 ? 7.431 9.183 -4.105 1.00 91.19 299 GLU A N 1
ATOM 2432 C CA . GLU A 1 299 ? 7.142 7.949 -4.848 1.00 91.19 299 GLU A CA 1
ATOM 2433 C C . GLU A 1 299 ? 6.482 8.220 -6.200 1.00 91.19 299 GLU A C 1
ATOM 2435 O O . GLU A 1 299 ? 6.830 7.597 -7.202 1.00 91.19 299 GLU A O 1
ATOM 2440 N N . LEU A 1 300 ? 5.528 9.152 -6.252 1.00 94.06 300 LEU A N 1
ATOM 2441 C CA . LEU A 1 300 ? 4.868 9.496 -7.506 1.00 94.06 300 LEU A CA 1
ATOM 2442 C C . LEU A 1 300 ? 5.782 10.316 -8.423 1.00 94.06 300 LEU A C 1
ATOM 2444 O O . LEU A 1 300 ? 5.668 10.188 -9.640 1.00 94.06 300 LEU A O 1
ATOM 2448 N N . GLN A 1 301 ? 6.709 11.106 -7.873 1.00 95.94 301 GLN A N 1
ATOM 2449 C CA . GLN A 1 301 ? 7.746 11.775 -8.662 1.00 95.94 301 GLN A CA 1
ATOM 2450 C C . GLN A 1 301 ? 8.724 10.763 -9.267 1.00 95.94 301 GLN A C 1
ATOM 2452 O O . GLN A 1 301 ? 9.030 10.845 -10.455 1.00 95.94 301 GLN A O 1
ATOM 2457 N N . LEU A 1 302 ? 9.160 9.763 -8.495 1.00 96.88 302 LEU A N 1
ATOM 2458 C CA . LEU A 1 302 ? 9.980 8.663 -9.008 1.00 96.88 302 LEU A CA 1
ATOM 2459 C C . LEU A 1 302 ? 9.248 7.909 -10.127 1.00 96.88 302 LEU A C 1
ATOM 2461 O O . LEU A 1 302 ? 9.814 7.698 -11.198 1.00 96.88 302 LEU A O 1
ATOM 2465 N N . ASN A 1 303 ? 7.968 7.576 -9.930 1.00 95.88 303 ASN A N 1
ATOM 2466 C CA . ASN A 1 303 ? 7.155 6.929 -10.964 1.00 95.88 303 ASN A CA 1
ATOM 2467 C C . ASN A 1 303 ? 7.003 7.798 -12.222 1.00 95.88 303 ASN A C 1
ATOM 2469 O O . ASN A 1 303 ? 7.030 7.271 -13.336 1.00 95.88 303 ASN A O 1
ATOM 2473 N N . TYR A 1 304 ? 6.873 9.118 -12.059 1.00 97.38 304 TYR A N 1
ATOM 2474 C CA . TYR A 1 304 ? 6.865 10.065 -13.170 1.00 97.38 304 TYR A CA 1
ATOM 2475 C C . TYR A 1 304 ? 8.175 10.023 -13.961 1.00 97.38 304 TYR A C 1
ATOM 2477 O O . TYR A 1 304 ? 8.122 9.897 -15.181 1.00 97.38 304 TYR A O 1
ATOM 2485 N N . TYR A 1 305 ? 9.340 10.070 -13.306 1.00 97.62 305 TYR A N 1
ATOM 2486 C CA . TYR A 1 305 ? 10.633 10.013 -14.002 1.00 97.62 305 TYR A CA 1
ATOM 2487 C C . TYR A 1 305 ? 10.899 8.649 -14.647 1.00 97.62 305 TYR A C 1
ATOM 2489 O O . TYR A 1 305 ? 11.442 8.598 -15.750 1.00 97.62 305 TYR A O 1
ATOM 2497 N N . ILE A 1 306 ? 10.438 7.550 -14.039 1.00 96.75 306 ILE A N 1
ATOM 2498 C CA . ILE A 1 306 ? 10.446 6.232 -14.687 1.00 96.75 306 ILE A CA 1
ATOM 2499 C C . ILE A 1 306 ? 9.605 6.275 -15.968 1.00 96.75 306 ILE A C 1
ATOM 2501 O O . ILE A 1 306 ? 10.104 5.899 -17.027 1.00 96.75 306 ILE A O 1
ATOM 2505 N N . ALA A 1 307 ? 8.365 6.770 -15.912 1.00 97.19 307 ALA A N 1
ATOM 2506 C CA . ALA A 1 307 ? 7.506 6.876 -17.092 1.00 97.19 307 ALA A CA 1
ATOM 2507 C C . ALA A 1 307 ? 8.100 7.807 -18.164 1.00 97.19 307 ALA A C 1
ATOM 2509 O O . ALA A 1 307 ? 8.133 7.452 -19.342 1.00 97.19 307 ALA A O 1
ATOM 2510 N N . LYS A 1 308 ? 8.638 8.962 -17.755 1.00 97.62 308 LYS A N 1
ATOM 2511 C CA . LYS A 1 308 ? 9.298 9.932 -18.635 1.00 97.62 308 LYS A CA 1
ATOM 2512 C C . LYS A 1 308 ? 10.498 9.308 -19.348 1.00 97.62 308 LYS A C 1
ATOM 2514 O O . LYS A 1 308 ? 10.639 9.484 -20.554 1.00 97.62 308 LYS A O 1
ATOM 2519 N N . SER A 1 309 ? 11.284 8.483 -18.654 1.00 97.12 309 SER A N 1
ATOM 2520 C CA . SER A 1 309 ? 12.431 7.798 -19.255 1.00 97.12 309 SER A CA 1
ATOM 2521 C C . SER A 1 309 ? 12.042 6.930 -20.462 1.00 97.12 309 SER A C 1
ATOM 2523 O O . SER A 1 309 ? 12.882 6.675 -21.320 1.00 97.12 309 SER A O 1
ATOM 2525 N N . HIS A 1 310 ? 10.797 6.449 -20.563 1.00 96.25 310 HIS A N 1
ATOM 2526 C CA . HIS A 1 310 ? 10.340 5.643 -21.701 1.00 96.25 310 HIS A CA 1
ATOM 2527 C C . HIS A 1 310 ? 10.055 6.457 -22.974 1.00 96.25 310 HIS A C 1
ATOM 2529 O O . HIS A 1 310 ? 9.902 5.856 -24.034 1.00 96.25 310 HIS A O 1
ATOM 2535 N N . ILE A 1 311 ? 10.002 7.790 -22.889 1.00 96.81 311 ILE A N 1
ATOM 2536 C CA . ILE A 1 311 ? 9.717 8.688 -24.024 1.00 96.81 311 ILE A CA 1
ATOM 2537 C C . ILE A 1 311 ? 10.795 9.755 -24.257 1.00 96.81 311 ILE A C 1
ATOM 2539 O O . ILE A 1 311 ? 10.777 10.413 -25.293 1.00 96.81 311 ILE A O 1
ATOM 2543 N N . SER A 1 312 ? 11.705 9.953 -23.305 1.00 93.81 312 SER A N 1
ATOM 2544 C CA . SER A 1 312 ? 12.832 10.885 -23.393 1.00 93.81 312 SER A CA 1
ATOM 2545 C C . SER A 1 312 ? 14.139 10.191 -23.017 1.00 93.81 312 SER A C 1
ATOM 2547 O O . SER A 1 312 ? 14.148 8.988 -22.755 1.00 93.81 312 SER A O 1
ATOM 2549 N N . ASP A 1 313 ? 15.233 10.951 -22.961 1.00 94.31 313 ASP A N 1
ATOM 2550 C CA . ASP A 1 313 ? 16.528 10.425 -22.548 1.00 94.31 313 ASP A CA 1
ATOM 2551 C C . ASP A 1 313 ? 16.463 9.819 -21.122 1.00 94.31 313 ASP A C 1
ATOM 2553 O O . ASP A 1 313 ? 16.062 10.510 -20.171 1.00 94.31 313 ASP A O 1
ATOM 2557 N N . PRO A 1 314 ? 16.780 8.519 -20.954 1.00 96.12 314 PRO A N 1
ATOM 2558 C CA . PRO A 1 314 ? 16.877 7.895 -19.641 1.00 96.12 314 PRO A CA 1
ATOM 2559 C C . PRO A 1 314 ? 18.004 8.444 -18.757 1.00 96.12 314 PRO A C 1
ATOM 2561 O O . PRO A 1 314 ? 17.856 8.341 -17.539 1.00 96.12 314 PRO A O 1
ATOM 2564 N N . GLU A 1 315 ? 19.077 9.021 -19.311 1.00 97.19 315 GLU A N 1
ATOM 2565 C CA . GLU A 1 315 ? 20.180 9.587 -18.513 1.00 97.19 315 GLU A CA 1
ATOM 2566 C C . GLU A 1 315 ? 19.717 10.808 -17.712 1.00 97.19 315 GLU A C 1
ATOM 2568 O O . GLU A 1 315 ? 19.837 10.816 -16.488 1.00 97.19 315 GLU A O 1
ATOM 2573 N N . GLU A 1 316 ? 19.043 11.767 -18.356 1.00 97.00 316 GLU A N 1
ATOM 2574 C CA . GLU A 1 316 ? 18.467 12.929 -17.662 1.00 97.00 316 GLU A CA 1
ATOM 2575 C C . GLU A 1 316 ? 17.510 12.511 -16.533 1.00 97.00 316 GLU A C 1
ATOM 2577 O O . GLU A 1 316 ? 17.486 13.099 -15.452 1.00 97.00 316 GLU A O 1
ATOM 2582 N N . CYS A 1 317 ? 16.690 11.481 -16.770 1.00 97.50 317 CYS A N 1
ATOM 2583 C CA . CYS A 1 317 ? 15.751 10.987 -15.763 1.00 97.50 317 CYS A CA 1
ATOM 2584 C C . CYS A 1 317 ? 16.475 10.337 -14.578 1.00 97.50 317 CYS A C 1
ATOM 2586 O O . CYS A 1 317 ? 16.024 10.472 -13.440 1.00 97.50 317 CYS A O 1
ATOM 2588 N N . LEU A 1 318 ? 17.582 9.639 -14.834 1.00 98.19 318 LEU A N 1
ATOM 2589 C CA . LEU A 1 318 ? 18.424 9.063 -13.795 1.00 98.19 318 LEU A CA 1
ATOM 2590 C C . LEU A 1 318 ? 19.071 10.154 -12.940 1.00 98.19 318 LEU A C 1
ATOM 2592 O O . LEU A 1 318 ? 19.015 10.041 -11.716 1.00 98.19 318 LEU A O 1
ATOM 2596 N N . ASP A 1 319 ? 19.596 11.217 -13.550 1.00 97.69 319 ASP A N 1
ATOM 2597 C CA . ASP A 1 319 ? 20.174 12.350 -12.819 1.00 97.69 319 ASP A CA 1
ATOM 2598 C C . ASP A 1 319 ? 19.167 12.939 -11.827 1.00 97.69 319 ASP A C 1
ATOM 2600 O O . ASP A 1 319 ? 19.488 13.119 -10.652 1.00 97.69 319 ASP A O 1
ATOM 2604 N N . PHE A 1 320 ? 17.912 13.135 -12.250 1.00 96.81 320 PHE A N 1
ATOM 2605 C CA . PHE A 1 320 ? 16.847 13.570 -11.342 1.00 96.81 320 PHE A CA 1
ATOM 2606 C C . PHE A 1 320 ? 16.580 12.564 -10.220 1.00 96.81 320 PHE A C 1
ATOM 2608 O O . PHE A 1 320 ? 16.477 12.967 -9.061 1.00 96.81 320 PHE A O 1
ATOM 2615 N N . ILE A 1 321 ? 16.483 11.266 -10.523 1.00 97.19 321 ILE A N 1
ATOM 2616 C CA . ILE A 1 321 ? 16.238 10.225 -9.510 1.00 97.19 321 ILE A CA 1
ATOM 2617 C C . ILE A 1 321 ? 17.355 10.187 -8.457 1.00 97.19 321 ILE A C 1
ATOM 2619 O O . ILE A 1 321 ? 17.070 9.992 -7.276 1.00 97.19 321 ILE A O 1
ATOM 2623 N N . LEU A 1 322 ? 18.607 10.424 -8.853 1.00 97.25 322 LEU A N 1
ATOM 2624 C CA . LEU A 1 322 ? 19.753 10.452 -7.941 1.00 97.25 322 LEU A CA 1
ATOM 2625 C C . LEU A 1 322 ? 19.748 11.652 -6.977 1.00 97.25 322 LEU A C 1
ATOM 2627 O O . LEU A 1 322 ? 20.463 11.612 -5.978 1.00 97.25 322 LEU A O 1
ATOM 2631 N N . THR A 1 323 ? 18.934 12.687 -7.222 1.00 97.06 323 THR A N 1
ATOM 2632 C CA . THR A 1 323 ? 18.775 13.823 -6.290 1.00 97.06 323 THR A CA 1
ATOM 2633 C C . THR A 1 323 ? 17.838 13.535 -5.112 1.00 97.06 323 THR A C 1
ATOM 2635 O O . THR A 1 323 ? 17.841 14.282 -4.132 1.00 97.06 323 THR A O 1
ATOM 2638 N N . PHE A 1 324 ? 17.036 12.465 -5.179 1.00 96.38 324 PHE A N 1
ATOM 2639 C CA . PHE A 1 324 ? 16.111 12.112 -4.102 1.00 96.38 324 PHE A CA 1
ATOM 2640 C C . PHE A 1 324 ? 16.862 11.583 -2.875 1.00 96.38 324 PHE A C 1
ATOM 2642 O O . PHE A 1 324 ? 17.875 10.892 -3.020 1.00 96.38 324 PHE A O 1
ATOM 2649 N N . PRO A 1 325 ? 16.335 11.811 -1.657 1.00 94.38 325 PRO A N 1
ATOM 2650 C CA . PRO A 1 325 ? 16.844 11.151 -0.465 1.00 94.38 325 PRO A CA 1
ATOM 2651 C C . PRO A 1 325 ? 16.925 9.625 -0.659 1.00 94.38 325 PRO A C 1
ATOM 2653 O O . PRO A 1 325 ? 16.020 9.031 -1.267 1.00 94.38 325 PRO A O 1
ATOM 2656 N N . PRO A 1 326 ? 17.978 8.964 -0.142 1.00 93.56 326 PRO A N 1
ATOM 2657 C CA . PRO A 1 326 ? 18.092 7.515 -0.206 1.00 93.56 326 PRO A CA 1
ATOM 2658 C C . PRO A 1 326 ? 16.890 6.835 0.455 1.00 93.56 326 PRO A C 1
ATOM 2660 O O . PRO A 1 326 ? 16.572 7.060 1.621 1.00 93.56 326 PRO A O 1
ATOM 2663 N N . SER A 1 327 ? 16.207 6.005 -0.321 1.00 93.38 327 SER A N 1
ATOM 2664 C CA . SER A 1 327 ? 15.074 5.189 0.098 1.00 93.38 327 SER A CA 1
ATOM 2665 C C . SER A 1 327 ? 15.038 3.940 -0.772 1.00 93.38 327 SER A C 1
ATOM 2667 O O . SER A 1 327 ? 15.589 3.937 -1.876 1.00 93.38 327 SER A O 1
ATOM 2669 N N . LEU A 1 328 ? 14.334 2.897 -0.329 1.00 92.88 328 LEU A N 1
ATOM 2670 C CA . LEU A 1 328 ? 14.152 1.693 -1.141 1.00 92.88 328 LEU A CA 1
ATOM 2671 C C . LEU A 1 328 ? 13.656 2.034 -2.558 1.00 92.88 328 LEU A C 1
ATOM 2673 O O . LEU A 1 328 ? 14.178 1.505 -3.538 1.00 92.88 328 LEU A O 1
ATOM 2677 N N . SER A 1 329 ? 12.690 2.951 -2.669 1.00 93.62 329 SER A N 1
ATOM 2678 C CA . SER A 1 329 ? 12.095 3.370 -3.940 1.00 93.62 329 SER A CA 1
ATOM 2679 C C . SER A 1 329 ? 13.079 4.125 -4.836 1.00 93.62 329 SER A C 1
ATOM 2681 O O . SER A 1 329 ? 13.216 3.765 -6.003 1.00 93.62 329 SER A O 1
ATOM 2683 N N . SER A 1 330 ? 13.782 5.140 -4.315 1.00 96.50 330 SER A N 1
ATOM 2684 C CA . SER A 1 330 ? 14.724 5.942 -5.117 1.00 96.50 330 SER A CA 1
ATOM 2685 C C . SER A 1 330 ? 15.927 5.115 -5.574 1.00 96.50 330 SER A C 1
ATOM 2687 O O . SER A 1 330 ? 16.303 5.165 -6.745 1.00 96.50 330 SER A O 1
ATOM 2689 N N . ILE A 1 331 ? 16.470 4.270 -4.693 1.00 97.69 331 ILE A N 1
ATOM 2690 C CA . ILE A 1 331 ? 17.606 3.396 -5.008 1.00 97.69 331 ILE A CA 1
ATOM 2691 C C . ILE A 1 331 ? 17.200 2.327 -6.034 1.00 97.69 331 ILE A C 1
ATOM 2693 O O . ILE A 1 331 ? 17.923 2.102 -7.007 1.00 97.69 331 ILE A O 1
ATOM 2697 N N . SER A 1 332 ? 16.027 1.703 -5.872 1.00 96.31 332 SER A N 1
ATOM 2698 C CA . SER A 1 332 ? 15.524 0.703 -6.828 1.00 96.31 332 SER A CA 1
ATOM 2699 C C . SER A 1 332 ? 15.216 1.315 -8.196 1.00 96.31 332 SER A C 1
ATOM 2701 O O . SER A 1 332 ? 15.475 0.689 -9.224 1.00 96.31 332 SER A O 1
ATOM 2703 N N . ALA A 1 333 ? 14.691 2.543 -8.227 1.00 97.06 333 ALA A N 1
ATOM 2704 C CA . ALA A 1 333 ? 14.435 3.267 -9.466 1.00 97.06 333 ALA A CA 1
ATOM 2705 C C . ALA A 1 333 ? 15.742 3.612 -10.203 1.00 97.06 333 ALA A C 1
ATOM 2707 O O . ALA A 1 333 ? 15.830 3.423 -11.417 1.00 97.06 333 ALA A O 1
ATOM 2708 N N . ALA A 1 334 ? 16.783 4.028 -9.471 1.00 98.06 334 ALA A N 1
ATOM 2709 C CA . ALA A 1 334 ? 18.115 4.236 -10.035 1.00 98.06 334 ALA A CA 1
ATOM 2710 C C . ALA A 1 334 ? 18.710 2.929 -10.585 1.00 98.06 334 ALA A C 1
ATOM 2712 O O . ALA A 1 334 ? 19.227 2.915 -11.700 1.00 98.06 334 ALA A O 1
ATOM 2713 N N . ALA A 1 335 ? 18.594 1.816 -9.846 1.00 97.81 335 ALA A N 1
ATOM 2714 C CA . ALA A 1 335 ? 19.049 0.500 -10.303 1.00 97.81 335 ALA A CA 1
ATOM 2715 C C . ALA A 1 335 ? 18.395 0.098 -11.636 1.00 97.81 335 ALA A C 1
ATOM 2717 O O . ALA A 1 335 ? 19.090 -0.312 -12.566 1.00 97.81 335 ALA A O 1
ATOM 2718 N N . TYR A 1 336 ? 17.076 0.293 -11.749 1.00 96.38 336 TYR A N 1
ATOM 2719 C CA . TYR A 1 336 ? 16.317 0.032 -12.972 1.00 96.38 336 TYR A CA 1
ATOM 2720 C C . TYR A 1 336 ? 16.800 0.875 -14.164 1.00 96.38 336 TYR A C 1
ATOM 2722 O O . TYR A 1 336 ? 16.967 0.345 -15.264 1.00 96.38 336 TYR A O 1
ATOM 2730 N N . LEU A 1 337 ? 17.056 2.175 -13.972 1.00 97.56 337 LEU A N 1
ATOM 2731 C CA . LEU A 1 337 ? 17.547 3.023 -15.063 1.00 97.56 337 LEU A CA 1
ATOM 2732 C C . LEU A 1 337 ? 18.990 2.699 -15.456 1.00 97.56 337 LEU A C 1
ATOM 2734 O O . LEU A 1 337 ? 19.276 2.649 -16.650 1.00 97.56 337 LEU A O 1
ATOM 2738 N N . TYR A 1 338 ? 19.872 2.385 -14.503 1.00 98.25 338 TYR A N 1
ATOM 2739 C CA . TYR A 1 338 ? 21.211 1.883 -14.828 1.00 98.25 338 TYR A CA 1
ATOM 2740 C C . TYR A 1 338 ? 21.159 0.571 -15.626 1.00 98.25 338 TYR A C 1
ATOM 2742 O O . TYR A 1 338 ? 21.902 0.427 -16.597 1.00 98.25 338 TYR A O 1
ATOM 2750 N N . GLU A 1 339 ? 20.268 -0.366 -15.268 1.00 96.12 339 GLU A N 1
ATOM 2751 C CA . GLU A 1 339 ? 20.049 -1.605 -16.033 1.00 96.12 339 GLU 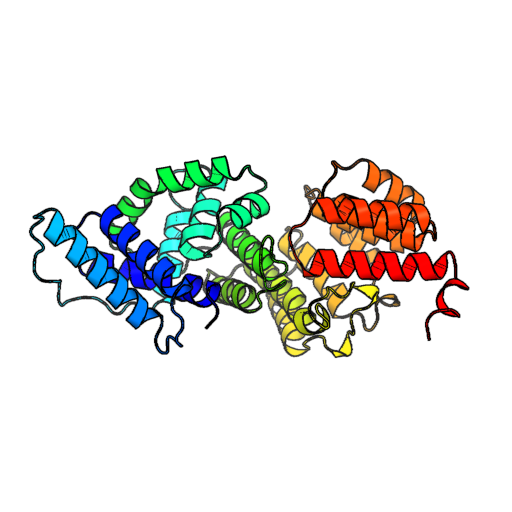A CA 1
ATOM 2752 C C . GLU A 1 339 ? 19.623 -1.280 -17.470 1.00 96.12 339 GLU A C 1
ATOM 2754 O O . GLU A 1 339 ? 20.186 -1.819 -18.426 1.00 96.12 339 GLU A O 1
ATOM 2759 N N . ARG A 1 340 ? 18.681 -0.348 -17.637 1.00 94.50 340 ARG A N 1
ATOM 2760 C CA . ARG A 1 340 ? 18.178 0.064 -18.952 1.00 94.50 340 ARG A CA 1
ATOM 2761 C C . ARG A 1 340 ? 19.229 0.784 -19.805 1.00 94.50 340 ARG A C 1
ATOM 2763 O O . ARG A 1 340 ? 19.268 0.569 -21.015 1.00 94.50 340 ARG A O 1
ATOM 2770 N N . LEU A 1 341 ? 20.105 1.567 -19.177 1.00 96.81 341 LEU A N 1
ATOM 2771 C CA . LEU A 1 341 ? 21.277 2.204 -19.791 1.00 96.81 341 LEU A CA 1
ATOM 2772 C C . LEU A 1 341 ? 22.429 1.222 -20.058 1.00 96.81 341 LEU A C 1
ATOM 2774 O O . LEU A 1 341 ? 23.474 1.613 -20.570 1.00 96.81 341 LEU A O 1
ATOM 2778 N N . ARG A 1 342 ? 22.261 -0.061 -19.710 1.00 96.44 342 ARG A N 1
ATOM 2779 C CA . ARG A 1 342 ? 23.291 -1.110 -19.791 1.00 96.44 342 ARG A CA 1
ATOM 2780 C C . ARG A 1 342 ? 24.537 -0.839 -18.946 1.00 96.44 342 ARG A C 1
ATOM 2782 O O . ARG A 1 342 ? 25.553 -1.512 -19.108 1.00 96.44 342 ARG A O 1
ATOM 2789 N N . ASN A 1 343 ? 24.452 0.079 -17.987 1.00 97.19 343 ASN A N 1
ATOM 2790 C CA . ASN A 1 343 ? 25.471 0.258 -16.963 1.00 97.19 343 ASN A CA 1
ATOM 2791 C C . ASN A 1 343 ? 25.241 -0.762 -15.837 1.00 97.19 343 ASN A C 1
ATOM 2793 O O . ASN A 1 343 ? 24.777 -0.450 -14.737 1.00 97.19 343 ASN A O 1
ATOM 2797 N N . TYR A 1 344 ? 25.539 -2.024 -16.144 1.00 97.75 344 TYR A N 1
ATOM 2798 C CA . TYR A 1 344 ? 25.246 -3.151 -15.261 1.00 97.75 344 TYR A CA 1
ATOM 2799 C C . TYR A 1 344 ? 26.024 -3.100 -13.942 1.00 97.75 344 TYR A C 1
ATOM 2801 O O . TYR A 1 344 ? 25.510 -3.543 -12.918 1.00 97.75 344 TYR A O 1
ATOM 2809 N N . VAL A 1 345 ? 27.229 -2.519 -13.933 1.00 97.69 345 VAL A N 1
ATOM 2810 C CA . VAL A 1 345 ? 28.043 -2.369 -12.716 1.00 97.69 345 VAL A CA 1
ATOM 2811 C C . VAL A 1 345 ? 27.337 -1.458 -11.708 1.00 97.69 345 VAL A C 1
ATOM 2813 O O . VAL A 1 345 ? 27.141 -1.850 -10.554 1.00 97.69 345 VAL A O 1
ATOM 2816 N N . SER A 1 346 ? 26.884 -0.279 -12.147 1.00 98.06 346 SER A N 1
ATOM 2817 C CA . SER A 1 346 ? 26.127 0.641 -11.292 1.00 98.06 346 SER A CA 1
ATOM 2818 C C . SER A 1 346 ? 24.762 0.071 -10.899 1.00 98.06 346 SER A C 1
ATOM 2820 O O . SER A 1 346 ? 24.362 0.204 -9.742 1.00 98.06 346 SER A O 1
ATOM 2822 N N . ALA A 1 347 ? 24.079 -0.634 -11.807 1.00 98.00 347 ALA A N 1
ATOM 2823 C CA . ALA A 1 347 ? 22.813 -1.303 -11.503 1.00 98.00 347 ALA A CA 1
ATOM 2824 C C . ALA A 1 347 ? 22.965 -2.347 -10.383 1.00 98.00 347 ALA A C 1
ATOM 2826 O O . ALA A 1 347 ? 22.214 -2.323 -9.408 1.00 98.00 347 ALA A O 1
ATOM 2827 N N . ILE A 1 348 ? 23.982 -3.215 -10.464 1.00 98.19 348 ILE A N 1
ATOM 2828 C CA . ILE A 1 348 ? 24.295 -4.205 -9.419 1.00 98.19 348 ILE A CA 1
ATOM 2829 C C . ILE A 1 348 ? 24.603 -3.514 -8.091 1.00 98.19 348 ILE A C 1
ATOM 2831 O O . ILE A 1 348 ? 24.110 -3.946 -7.048 1.00 98.19 348 ILE A O 1
ATOM 2835 N N . SER A 1 349 ? 25.409 -2.447 -8.112 1.00 98.12 349 SER A N 1
ATOM 2836 C CA . SER A 1 349 ? 25.724 -1.680 -6.905 1.00 98.12 349 SER A CA 1
ATOM 2837 C C . SER A 1 349 ? 24.456 -1.135 -6.244 1.00 98.12 349 SER A C 1
ATOM 2839 O O . SER A 1 349 ? 24.302 -1.284 -5.032 1.00 98.12 349 SER A O 1
ATOM 2841 N N . LYS A 1 350 ? 23.518 -0.590 -7.028 1.00 98.31 350 LYS A N 1
ATOM 2842 C CA . LYS A 1 350 ? 22.250 -0.063 -6.511 1.00 98.31 350 LYS A CA 1
ATOM 2843 C C . LYS A 1 350 ? 21.298 -1.154 -6.026 1.00 98.31 350 LYS A C 1
ATOM 2845 O O . LYS A 1 350 ? 20.675 -0.968 -4.989 1.00 98.31 350 LYS A O 1
ATOM 2850 N N . TYR A 1 351 ? 21.229 -2.318 -6.673 1.00 97.88 351 TYR A N 1
ATOM 2851 C CA . TYR A 1 351 ? 20.446 -3.446 -6.147 1.00 97.88 351 TYR A CA 1
ATOM 2852 C C . TYR A 1 351 ? 20.999 -3.990 -4.819 1.00 97.88 351 TYR A C 1
ATOM 2854 O O . TYR A 1 351 ? 20.227 -4.319 -3.915 1.00 97.88 351 TYR A O 1
ATOM 2862 N N . LYS A 1 352 ? 22.329 -4.024 -4.655 1.00 97.69 352 LYS A N 1
ATOM 2863 C CA . LYS A 1 352 ? 22.961 -4.356 -3.366 1.00 97.69 352 LYS A CA 1
ATOM 2864 C C . LYS A 1 352 ? 22.635 -3.316 -2.297 1.00 97.69 352 LYS A C 1
ATOM 2866 O O . LYS A 1 352 ? 22.304 -3.681 -1.177 1.00 97.69 352 LYS A O 1
ATOM 2871 N N . GLU A 1 353 ? 22.694 -2.033 -2.648 1.00 97.75 353 GLU A N 1
ATOM 2872 C CA . GLU A 1 353 ? 22.327 -0.942 -1.744 1.00 97.75 353 GLU A CA 1
ATOM 2873 C C . GLU A 1 353 ? 20.851 -1.039 -1.319 1.00 97.75 353 GLU A C 1
ATOM 2875 O O . GLU A 1 353 ? 20.563 -0.993 -0.127 1.00 97.75 353 GLU A O 1
ATOM 2880 N N . ALA A 1 354 ? 19.931 -1.266 -2.265 1.00 96.25 354 ALA A N 1
ATOM 2881 C CA . ALA A 1 354 ? 18.494 -1.405 -2.013 1.00 96.25 354 ALA A CA 1
ATOM 2882 C C . ALA A 1 354 ? 18.164 -2.564 -1.059 1.00 96.25 354 ALA A C 1
ATOM 2884 O O . ALA A 1 354 ? 17.237 -2.456 -0.257 1.00 96.25 354 ALA A O 1
ATOM 2885 N N . SER A 1 355 ? 18.953 -3.641 -1.095 1.00 95.38 355 SER A N 1
ATOM 2886 C CA . SER A 1 355 ? 18.788 -4.792 -0.198 1.00 95.38 355 SER A CA 1
ATOM 2887 C C . SER A 1 355 ? 18.966 -4.421 1.283 1.00 95.38 355 SER A C 1
ATOM 2889 O O . SER A 1 355 ? 18.401 -5.086 2.142 1.00 95.38 355 SER A O 1
ATOM 2891 N N . ASN A 1 356 ? 19.672 -3.327 1.594 1.00 94.75 356 ASN A N 1
ATOM 2892 C CA . ASN A 1 356 ? 19.836 -2.832 2.968 1.00 94.75 356 ASN A CA 1
ATOM 2893 C C . ASN A 1 356 ? 18.643 -1.990 3.469 1.00 94.75 356 ASN A C 1
ATOM 2895 O O . ASN A 1 356 ? 18.629 -1.591 4.630 1.00 94.75 356 ASN A O 1
ATOM 2899 N N . TYR A 1 357 ? 17.665 -1.685 2.607 1.00 91.69 357 TYR A N 1
ATOM 2900 C CA . TYR A 1 357 ? 16.514 -0.821 2.911 1.00 91.69 357 TYR A CA 1
ATOM 2901 C C . TYR A 1 357 ? 15.185 -1.585 3.007 1.00 91.69 357 TYR A C 1
ATOM 2903 O O . TYR A 1 357 ? 14.123 -0.963 3.064 1.00 91.69 357 TYR A O 1
ATOM 2911 N N . THR A 1 358 ? 15.210 -2.918 2.992 1.00 88.25 358 THR A N 1
ATOM 2912 C CA . THR A 1 358 ? 13.999 -3.741 3.060 1.00 88.25 358 THR A CA 1
ATOM 2913 C C . THR A 1 358 ? 14.217 -4.993 3.900 1.00 88.25 358 THR A C 1
ATOM 2915 O O . THR A 1 358 ? 15.264 -5.627 3.828 1.00 88.25 358 THR A O 1
ATOM 2918 N N . GLU A 1 359 ? 13.199 -5.361 4.674 1.00 84.75 359 GLU A N 1
ATOM 2919 C CA . GLU A 1 359 ? 13.110 -6.654 5.366 1.00 84.75 359 GLU A CA 1
ATOM 2920 C C . GLU A 1 359 ? 12.207 -7.634 4.585 1.00 84.75 359 GLU A C 1
ATOM 2922 O O . GLU A 1 359 ? 12.081 -8.800 4.956 1.00 84.75 359 GLU A O 1
ATOM 2927 N N . ASN A 1 360 ? 11.583 -7.188 3.483 1.00 85.75 360 ASN A N 1
ATOM 2928 C CA . ASN A 1 360 ? 10.634 -7.989 2.713 1.00 85.75 360 ASN A CA 1
ATOM 2929 C C . ASN A 1 360 ? 11.364 -9.096 1.918 1.00 85.75 360 ASN A C 1
ATOM 2931 O O . ASN A 1 360 ? 12.126 -8.786 0.993 1.00 85.75 360 ASN A O 1
ATOM 2935 N N . PRO A 1 361 ? 11.092 -10.391 2.185 1.00 88.50 361 PRO A N 1
ATOM 2936 C CA . PRO A 1 361 ? 11.794 -11.493 1.527 1.00 88.50 361 PRO A CA 1
ATOM 2937 C C . PRO A 1 361 ? 11.641 -11.521 0.001 1.00 88.50 361 PRO A C 1
ATOM 2939 O O . PRO A 1 361 ? 12.545 -11.980 -0.696 1.00 88.50 361 PRO A O 1
ATOM 2942 N N . ALA A 1 362 ? 10.514 -11.048 -0.537 1.00 89.44 362 ALA A N 1
ATOM 2943 C CA . ALA A 1 362 ? 10.295 -11.023 -1.981 1.00 89.44 362 ALA A CA 1
ATOM 2944 C C . ALA A 1 362 ? 11.090 -9.913 -2.674 1.00 89.44 362 ALA A C 1
ATOM 2946 O O . ALA A 1 362 ? 11.538 -10.126 -3.801 1.00 89.44 362 ALA A O 1
ATOM 2947 N N . ASP A 1 363 ? 11.292 -8.766 -2.013 1.00 91.31 363 ASP A N 1
ATOM 2948 C CA . ASP A 1 363 ? 12.186 -7.716 -2.514 1.00 91.31 363 ASP A CA 1
ATOM 2949 C C . ASP A 1 363 ? 13.643 -8.209 -2.498 1.00 91.31 363 ASP A C 1
ATOM 2951 O O . ASP A 1 363 ? 14.336 -8.093 -3.506 1.00 91.31 363 ASP A O 1
ATOM 2955 N N . LEU A 1 364 ? 14.085 -8.844 -1.403 1.00 92.62 364 LEU A N 1
ATOM 2956 C CA . LEU A 1 364 ? 15.442 -9.396 -1.290 1.00 92.62 364 LEU A CA 1
ATOM 2957 C C . LEU A 1 364 ? 15.733 -10.431 -2.385 1.00 92.62 364 LEU A C 1
ATOM 2959 O O . LEU A 1 364 ? 16.698 -10.287 -3.136 1.00 92.62 364 LEU A O 1
ATOM 2963 N N . ARG A 1 365 ? 14.847 -11.421 -2.560 1.00 93.50 365 ARG A N 1
ATOM 2964 C CA . ARG A 1 365 ? 14.980 -12.424 -3.633 1.00 93.50 365 ARG A CA 1
ATOM 2965 C C . ARG A 1 365 ? 14.945 -11.797 -5.024 1.00 93.50 365 ARG A C 1
ATOM 2967 O O . ARG A 1 365 ? 15.619 -12.274 -5.937 1.00 93.50 365 ARG A O 1
ATOM 2974 N N . PHE A 1 366 ? 14.144 -10.748 -5.209 1.00 93.88 366 PHE A N 1
ATOM 2975 C CA . PHE A 1 366 ? 14.092 -10.017 -6.470 1.00 93.88 366 PHE A CA 1
ATOM 2976 C C . PHE A 1 366 ? 15.444 -9.358 -6.780 1.00 93.88 366 PHE A C 1
ATOM 2978 O O . PHE A 1 366 ? 15.965 -9.529 -7.886 1.00 93.88 366 PHE A O 1
ATOM 2985 N N . PHE A 1 367 ? 16.046 -8.670 -5.807 1.00 96.06 367 PHE A N 1
ATOM 2986 C CA . PHE A 1 367 ? 17.354 -8.038 -5.973 1.00 96.06 367 PHE A CA 1
ATOM 2987 C C . PHE A 1 367 ? 18.468 -9.058 -6.205 1.00 96.06 367 PHE A C 1
ATOM 2989 O O . PHE A 1 367 ? 19.270 -8.872 -7.118 1.00 96.06 367 PHE A O 1
ATOM 2996 N N . GLU A 1 368 ? 18.485 -10.167 -5.463 1.00 95.69 368 GLU A N 1
ATOM 2997 C CA . GLU A 1 368 ? 19.430 -11.270 -5.683 1.00 95.69 368 GLU A CA 1
ATOM 2998 C C . GLU A 1 368 ? 19.345 -11.808 -7.116 1.00 95.69 368 GLU A C 1
ATOM 3000 O O . GLU A 1 368 ? 20.362 -11.915 -7.807 1.00 95.69 368 GLU A O 1
ATOM 3005 N N . LYS A 1 369 ? 18.126 -12.073 -7.606 1.00 94.56 369 LYS A N 1
ATOM 3006 C CA . LYS A 1 369 ? 17.900 -12.548 -8.976 1.00 94.56 369 LYS A CA 1
ATOM 3007 C C . LYS A 1 369 ? 18.379 -11.534 -10.018 1.00 94.56 369 LYS A C 1
ATOM 3009 O O . LYS A 1 369 ? 19.015 -11.928 -10.995 1.00 94.56 369 LYS A O 1
ATOM 3014 N N . LYS A 1 370 ? 18.112 -10.239 -9.813 1.00 95.81 370 LYS A N 1
ATOM 3015 C CA . LYS A 1 370 ? 18.603 -9.173 -10.700 1.00 95.81 370 LYS A CA 1
ATOM 3016 C C . LYS A 1 370 ? 20.127 -9.090 -10.695 1.00 95.81 370 LYS A C 1
ATOM 3018 O O . LYS A 1 370 ? 20.726 -9.022 -11.761 1.00 95.81 370 LYS A O 1
ATOM 3023 N N . ILE A 1 371 ? 20.770 -9.170 -9.532 1.00 96.56 371 ILE A N 1
ATOM 3024 C CA . ILE A 1 371 ? 22.234 -9.158 -9.423 1.00 96.56 371 ILE A CA 1
ATOM 3025 C C . ILE A 1 371 ? 22.850 -10.347 -10.171 1.00 96.56 371 ILE A C 1
ATOM 3027 O O . ILE A 1 371 ? 23.812 -10.156 -10.912 1.00 96.56 371 ILE A O 1
ATOM 3031 N N . LEU A 1 372 ? 22.311 -11.558 -10.008 1.00 95.56 372 LEU A N 1
ATOM 3032 C CA . LEU A 1 372 ? 22.789 -12.745 -10.728 1.00 95.56 372 LEU A CA 1
ATOM 3033 C C . LEU A 1 372 ? 22.664 -12.563 -12.245 1.00 95.56 372 LEU A C 1
ATOM 3035 O O . LEU A 1 372 ? 23.663 -12.669 -12.955 1.00 95.56 372 LEU A O 1
ATOM 3039 N N . TYR A 1 373 ? 21.479 -12.173 -12.717 1.00 94.25 373 TYR A N 1
ATOM 3040 C CA . TYR A 1 373 ? 21.219 -11.908 -14.133 1.00 94.25 373 TYR A CA 1
ATOM 3041 C C . TYR A 1 373 ? 22.178 -10.865 -14.730 1.00 94.25 373 TYR A C 1
ATOM 3043 O O . TYR A 1 373 ? 22.714 -11.046 -15.822 1.00 94.25 373 TYR A O 1
ATOM 3051 N N . LEU A 1 374 ? 22.433 -9.767 -14.018 1.00 95.69 374 LEU A N 1
ATOM 3052 C CA . LEU A 1 374 ? 23.322 -8.712 -14.504 1.00 95.69 374 LEU A CA 1
ATOM 3053 C C . LEU A 1 374 ? 24.797 -9.132 -14.494 1.00 95.69 374 LEU A C 1
ATOM 3055 O O . LEU A 1 374 ? 25.538 -8.750 -15.398 1.00 95.69 374 LEU A O 1
ATOM 3059 N N . ASN A 1 375 ? 25.229 -9.951 -13.529 1.00 94.19 375 ASN A N 1
ATOM 3060 C CA . ASN A 1 375 ? 26.579 -10.521 -13.541 1.00 94.19 375 ASN A CA 1
ATOM 3061 C C . ASN A 1 375 ? 26.800 -11.427 -14.762 1.00 94.19 375 ASN A C 1
ATOM 3063 O O . ASN A 1 375 ? 27.861 -11.354 -15.381 1.00 94.19 375 ASN A O 1
ATOM 3067 N N . GLU A 1 376 ? 25.798 -12.221 -15.152 1.00 92.31 376 GLU A N 1
ATOM 3068 C CA . GLU A 1 376 ? 25.848 -13.038 -16.375 1.00 92.31 376 GLU A CA 1
ATOM 3069 C C . GLU A 1 376 ? 25.971 -12.174 -17.638 1.00 92.31 376 GLU A C 1
ATOM 3071 O O . GLU A 1 376 ? 26.688 -12.533 -18.571 1.00 92.31 376 GLU A O 1
ATOM 3076 N N . LYS A 1 377 ? 25.321 -11.001 -17.669 1.00 91.50 377 LYS A N 1
ATOM 3077 C CA . LYS A 1 377 ? 25.449 -10.045 -18.783 1.00 91.50 377 LYS A CA 1
ATOM 3078 C C . LYS A 1 377 ? 26.831 -9.399 -18.874 1.00 91.50 377 LYS A C 1
ATOM 3080 O O . LYS A 1 377 ? 27.244 -9.056 -19.978 1.00 91.50 377 LYS A O 1
ATOM 3085 N N . ILE A 1 378 ? 27.522 -9.219 -17.747 1.00 90.00 378 ILE A N 1
ATOM 3086 C CA . ILE A 1 378 ? 28.891 -8.682 -17.708 1.00 90.00 378 ILE A CA 1
ATOM 3087 C C . ILE A 1 378 ? 29.906 -9.760 -18.113 1.00 90.00 378 ILE A C 1
ATOM 3089 O O . ILE A 1 378 ? 30.806 -9.480 -18.898 1.00 90.00 378 ILE A O 1
ATOM 3093 N N . ASN A 1 379 ? 29.754 -10.986 -17.601 1.00 82.69 379 ASN A N 1
ATOM 3094 C CA . ASN A 1 379 ? 30.700 -12.090 -17.784 1.00 82.69 379 ASN A CA 1
ATOM 3095 C C . ASN A 1 379 ? 29.983 -13.381 -18.237 1.00 82.69 379 ASN A C 1
ATOM 3097 O O . ASN A 1 379 ? 29.772 -14.285 -17.422 1.00 82.69 379 ASN A O 1
ATOM 3101 N N . PRO A 1 380 ? 29.644 -13.524 -19.532 1.00 69.12 380 PRO A N 1
ATOM 3102 C CA . PRO A 1 380 ? 28.888 -14.676 -20.037 1.00 69.12 380 PRO A CA 1
ATOM 3103 C C . PRO A 1 380 ? 29.631 -16.026 -19.941 1.00 69.12 380 PRO A C 1
ATOM 3105 O O . PRO A 1 380 ? 29.022 -17.077 -20.112 1.00 69.12 380 PRO A O 1
ATOM 3108 N N . THR A 1 381 ? 30.937 -16.036 -19.653 1.00 57.75 381 THR A N 1
ATOM 3109 C CA . THR A 1 381 ? 31.793 -17.237 -19.600 1.00 57.75 381 THR A CA 1
ATOM 3110 C C . THR A 1 381 ? 31.843 -17.956 -18.242 1.00 57.75 381 THR A C 1
ATOM 3112 O O . THR A 1 381 ? 32.416 -19.042 -18.165 1.00 57.75 381 THR A O 1
ATOM 3115 N N . LEU A 1 382 ? 31.241 -17.421 -17.172 1.00 52.75 382 LEU A N 1
ATOM 3116 C CA . LEU A 1 382 ? 31.361 -17.985 -15.812 1.00 52.75 382 LEU A CA 1
ATOM 3117 C C . LEU A 1 382 ? 30.503 -19.238 -15.529 1.00 52.75 382 LEU A C 1
ATOM 3119 O O . LEU A 1 382 ? 30.678 -19.846 -14.473 1.00 52.75 382 LEU A O 1
ATOM 3123 N N . LEU A 1 383 ? 29.619 -19.667 -16.442 1.00 48.06 383 LEU A N 1
ATOM 3124 C CA . LEU A 1 383 ? 28.745 -20.834 -16.220 1.00 48.06 383 LEU A CA 1
ATOM 3125 C C . LEU A 1 383 ? 29.264 -22.163 -16.801 1.00 48.06 383 LEU A C 1
ATOM 3127 O O . LEU A 1 383 ? 28.767 -23.218 -16.419 1.00 48.06 383 LEU A O 1
ATOM 3131 N N . ASN A 1 384 ? 30.299 -22.159 -17.648 1.00 43.59 384 ASN A N 1
ATOM 3132 C CA . ASN A 1 384 ? 30.826 -23.400 -18.246 1.00 43.59 384 ASN A CA 1
ATOM 3133 C C . ASN A 1 384 ? 31.635 -24.285 -17.272 1.00 43.59 384 ASN A C 1
ATOM 3135 O O . ASN A 1 384 ? 32.155 -25.315 -17.685 1.00 43.59 384 ASN A O 1
ATOM 3139 N N . TYR A 1 385 ? 31.738 -23.910 -15.992 1.00 43.06 385 TYR A N 1
ATOM 3140 C CA . TYR A 1 385 ? 32.476 -24.669 -14.971 1.00 43.06 385 TYR A CA 1
ATOM 3141 C C . TYR A 1 385 ? 31.629 -25.106 -13.765 1.00 43.06 385 TYR A C 1
ATOM 3143 O O . TYR A 1 385 ? 32.179 -25.528 -12.750 1.00 43.06 385 TYR A O 1
ATOM 3151 N N . LYS A 1 386 ? 30.296 -25.037 -13.858 1.00 40.81 386 LYS A N 1
ATOM 3152 C CA . LYS A 1 386 ? 29.393 -25.660 -12.877 1.00 40.81 386 LYS A CA 1
ATOM 3153 C C . LYS A 1 386 ? 28.254 -26.396 -13.586 1.00 40.81 386 LYS A C 1
ATOM 3155 O O . LYS A 1 386 ? 27.114 -25.939 -13.566 1.00 40.81 386 LYS A O 1
ATOM 3160 N N . LEU A 1 387 ? 28.601 -27.517 -14.219 1.00 38.22 387 LEU A N 1
ATOM 3161 C CA . LEU A 1 387 ? 27.696 -28.642 -14.465 1.00 38.22 387 LEU A CA 1
ATOM 3162 C C . LEU A 1 387 ? 28.090 -29.787 -13.537 1.00 38.22 387 LEU A C 1
ATOM 3164 O O . LEU A 1 387 ? 29.316 -30.019 -13.415 1.00 38.22 387 LEU A O 1
#

Sequence (387 aa):
MKADSIYIHHFTPVLNALCQRYKQVDFDDILDAVHDAFEASLSFEGQILQPGAWLYRVAERKLLHFLRKRNIPHLPPDPSGHKADEDDVTLTLLDFLLNIETKDRNRLALALFYVGGLSRKEIASALKIQPENVKKILQRSTGILRESYNRDLAPKVPKASSQLLQFLYLLFNEGYKRTDAKEALSEHMCFVAIKYAQYIEPNPETYALLALMHFHLARFPARLNNGVFVPLPEQDRTLYDKPLIQQGYFYLRQAGRSTHHYFLLALISAIHSSSPTFADTDWQKITVLYSKIKHLSDELQLNYYIAKSHISDPEECLDFILTFPPSLSSISAAAYLYERLRNYVSAISKYKEASNYTENPADLRFFEKKILYLNEKINPTLLNYKL

pLDDT: mean 86.96, std 12.27, range [38.22, 98.5]

Foldseek 3Di:
DDLQLLQQQALQVLLLLCCQFQVVDQSVLLNVLLVVLSVVVVVDPDDDPPSNVSSNVSSVVSSVVVCVVVVNDGDHTDPPRDPDPSVLSLQLVLLLLCPDPDDLLLSLLCNCVRNLVDDLQLSCVLSVHDSVVSVVSVVVCSVVVSVSSVDPRDRDQREDDPSLLSSLLSQLVCQLAPAADPARHHLPSLVVSLVSLVRHDDALLSLLSNLLSLLSSQQVQQQDDPRAGQDLQRGDLVSGRPVSLVSSVVSLVVSPDDLADSNLSSVLSNLSNPQNHPVSRPLVSNLVSLVSYPDDDLLSLLVNLLSVVVVDPLVVSLVVLVPDDDALRSLQSNLVSCVVVLVLVSNLVSLVVSCVHGPRPNSNVNSVVSNVVSVCVVPVPPPPPPD

Secondary structure (DSSP, 8-state):
--HHHHHHHHHHHHHHHHHHH-TTS-HHHHHHHHHHHHHHHHT--S--SSHHHHHHHHHHHHHHHHHHHTTPPPPPPPTT-----HHHHHHHHHHHHHHSSS-HHHHHHHHHHHTT---HHHHHHHTT--HHHHHHHHHHHHHHHHHHHTS-----PPPP-HHHHHHHHHHHHHHHS-SS-SSS--HHHHHHHHHHHHHSPP-HHHHHHHHHHHHHHTTHHHHEETTEEPPGGG--GGGS-HHHHHHHHHHHHHT-S--SHHHHHHHHHHHHHH-SSSTTS-HHHHHHHHTTSSS--HHHHHHHHHHHHTTS-HHHHHHHHHTSPS-HHHHHHHHHHHHHTT-HHHHHHHHHHHHTT---HHHHHHHHHHHHHHHHHH-TTTTTT--

InterPro domains:
  IPR013324 RNA polymerase sigma factor, region 3/4-like [SSF88659] (104-151)
  IPR036388 Winged helix-like DNA-binding domain superfamily [G3DSA:1.10.10.10] (77-152)
  IPR046531 Domain of unknown function DUF6596 [PF20239] (163-255)

Radius of gyration: 23.68 Å; chains: 1; bounding box: 62×47×70 Å